Protein 8GMK (pdb70)

Organism: Mycobacterium tuberculosis (strain ATCC 25618 / H37Rv) (NCBI:txid83332)

B-factor: mean 40.83, std 14.58, range [16.7, 120.03]

Radius of gyration: 26.93 Å; Cα contacts (8 Å, |Δi|>4): 1479; chains: 2; bounding box: 66×82×74 Å

Solvent-accessible surface area: 27438 Å² total; per-residue (Å²): 143,101,35,0,2,74,61,48,50,0,0,54,6,102,0,1,43,38,38,92,110,51,24,17,0,23,0,30,2,0,36,0,56,53,0,12,74,61,74,3,16,0,4,22,0,0,0,0,0,1,45,18,50,2,22,61,27,12,52,68,13,59,92,41,113,8,59,4,112,26,81,46,36,44,0,6,3,0,0,1,1,0,31,1,5,43,117,32,58,17,37,42,6,90,96,28,89,49,76,54,0,37,92,13,0,3,68,0,0,5,0,2,2,4,1,2,0,38,26,34,64,28,114,200,102,102,87,14,68,44,179,67,0,77,140,27,112,43,12,0,10,37,6,0,8,24,24,49,16,168,22,50,98,96,16,31,42,0,0,21,8,5,0,0,3,6,0,1,29,10,15,7,0,0,0,0,0,0,1,0,0,5,6,0,4,1,7,0,0,0,0,2,0,0,0,2,0,0,19,37,5,69,78,7,41,28,48,10,17,160,0,34,92,12,0,70,66,6,117,173,57,58,76,12,79,70,16,0,78,22,12,26,101,148,68,83,120,3,77,7,10,20,133,108,57,1,137,56,58,5,1,17,0,74,6,0,47,55,4,1,98,98,12,44,6,114,57,35,128,29,0,30,42,0,12,114,10,0,25,52,4,2,95,117,96,89,115,139,127,33,9,31,9,40,12,33,0,0,3,0,2,1,0,37,16,0,164,2,64,35,127,7,6,72,9,0,11,12,1,0,6,2,0,0,0,0,1,0,0,1,23,2,41,136,68,60,63,45,0,66,0,29,28,90,41,84,21,51,41,105,77,51,2,92,68,4,111,19,46,158,175,22,147,148,141,104,46,0,3,78,56,50,53,0,1,55,6,88,0,1,40,34,39,66,109,53,21,20,0,21,0,28,0,0,35,0,57,50,0,20,73,64,91,5,17,0,4,27,0,0,0,0,0,1,49,16,50,5,25,58,38,12,55,70,13,59,94,38,112,10,56,6,109,22,82,48,19,19,0,5,0,0,0,0,0,0,32,1,4,45,114,34,55,16,33,45,4,100,96,27,88,53,74,50,0,41,100,14,0,3,64,0,0,6,0,1,3,3,1,0,0,34,18,30,54,25,108,205,95,106,86,13,64,48,167,55,0,74,144,27,111,42,12,0,12,37,6,0,9,24,22,51,16,170,22,50,99,94,23,32,79,0,0,25,10,4,0,1,2,7,0,1,14,9,4,12,1,0,0,0,1,0,1,1,0,5,7,0,4,0,8,0,0,0,0,0,0,0,0,0,0,0,4,24,1,57,77,9,43,16,27,13,15,88,0,30,93,14,0,70,62,5,127,177,54,61,76,13,84,62,18,0,75,20,24,34,103,155,49,80,144,15,87,5,15,18,143,112,56,2,136,57,51,4,1,19,0,77,6,0,46,47,7,0,105,160,18,47,6,114,60,34,134,24,0,37,38,0,10,116,9,0,25,50,5,28,98,126,102,108,118,98,135,52,18,33,7,32,13,31,0,0,2,0,1,1,0,37,20,0,172,3,68,46,127,3,2,48,1,0,8,1,0,0,4,0,0,0,0,0,1,0,0,1,27,2,42,138,69,65,58,31,0,83,4,41,28,84,29,76,47,99,37,102,86,51,3,96,70,5,111,12,43,136,154,17,147,69,105

Sequence (729 aa):
FVPGLDGVVAFTTEIAEPDKDGGALRYRGVDIEDLVSQRVTFGDVWALLVDGNFGSGLPPAEPFPLPIHSGDVRVDVQAGLAMLAPIWGYAPLLDIDDATARQQLARASVMALSYVAQSARGIYQPAVPQRIIDECSTVTARFMTRWQGEPDPRHIEAIDAYWVSAAEHGMNASTFTARVIASTGADVAAALSGAIGAMSGPLHGGAPARVLPMLDEVERAGDARSVVKGILDRGEKLMGFGHRVYRAEDPRARVLRAAAERLGAPRYEVAVAVEQAALSELRERRPDRAIETNVEFWAAVVLDFARVPANMMMPAMFTCGRTAGWCAHILEQKRLGKLVRPSAIYVGPGPRSPESVDGWERVLTFVPGLDGVVAFTTEIAEPDKDGGALRYRGVDIEDLVSQRVTFGDVWALLVDGNFGSGLPPAEPFPLPIHSGDVRVDVQAGLAMLAPIWGYAPLLDIDDATARQQLARASVMALSYVAQSARGIYQPAVPQRIIDECSTVTARFMTRWQGEPDPRHIEAIDAYWVSAAEHGMNASTFTARVIASTGADVAAALSGAIGAMSGPLHGGAPARVLPMLDEVERAGDARSVVKGILDRGEKLMGFGHRVYRAEDPRARVLRAAAERLGAPRYEVAVAVEQAALSELRERRPDRAIETNVEFWAAVVLDFARVPANMMPAMFTCGRTAGWCAHILEQKRLGKLVRPSAIYVGPGPRSPESVDGWERVLTT

InterPro domains:
  IPR002020 Citrate synthase [PF00285] (11-349)
  IPR002020 Citrate synthase [PR00143] (165-180)
  IPR002020 Citrate synthase [PR00143] (187-215)
  IPR002020 Citrate synthase [PR00143] (240-260)
  IPR002020 Citrate synthase [PR00143] (299-315)
  IPR002020 Citrate synthase [PR00143] (319-333)
  IPR002020 Citrate synthase [PTHR11739] (111-361)
  IPR016142 Citrate synthase-like, large alpha subdomain [G3DSA:1.10.580.10] (3-66)
  IPR016142 Citrate synthase-like, large alpha subdomain [G3DSA:1.10.580.10] (113-339)
  IPR016143 Citrate synthase-like, small alpha subdomain [G3DSA:1.10.230.10] (213-313)
  IPR019810 Citrate synthase active site [PS00480] (247-259)
  IPR036969 Citrate synthase superfamily [SSF48256] (6-359)

Structure (mmCIF, N/CA/C/O backbone):
data_8GMK
#
_entry.id   8GMK
#
_cell.length_a   99.524
_cell.length_b   99.524
_cell.length_c   141.345
_cell.angle_alpha   90.00
_cell.angle_beta   90.00
_cell.angle_gamma   120.00
#
_symmetry.space_group_name_H-M   'P 31 2 1'
#
loop_
_entity.id
_entity.type
_entity.pdbx_description
1 polymer 'citrate synthase'
2 non-polymer 'PYRUVIC ACID'
3 non-polymer 'TRIETHYLENE GLYCOL'
4 non-polymer 1,2-ETHANEDIOL
5 non-polymer DI(HYDROXYETHYL)ETHER
6 water water
#
loop_
_atom_site.group_PDB
_atom_site.id
_atom_site.type_symbol
_atom_site.label_atom_id
_atom_site.label_alt_id
_atom_site.label_comp_id
_atom_site.label_asym_id
_atom_site.label_entity_id
_atom_site.label_seq_id
_atom_site.pdbx_PDB_ins_code
_atom_site.Cartn_x
_atom_site.Cartn_y
_atom_site.Cartn_z
_atom_site.occupancy
_atom_site.B_iso_or_equiv
_atom_site.auth_seq_id
_atom_site.auth_comp_id
_atom_site.auth_asym_id
_atom_site.auth_atom_id
_atom_site.pdbx_PDB_model_num
ATOM 1 N N . PHE A 1 8 ? -51.768 4.259 -10.778 1.00 75.78 8 PHE A N 1
ATOM 2 C CA . PHE A 1 8 ? -50.831 3.220 -10.341 1.00 71.86 8 PHE A CA 1
ATOM 3 C C . PHE A 1 8 ? -49.432 3.753 -10.057 1.00 71.59 8 PHE A C 1
ATOM 4 O O . PHE A 1 8 ? -48.852 4.476 -10.864 1.00 78.14 8 PHE A O 1
ATOM 12 N N . VAL A 1 9 ? -48.895 3.373 -8.902 1.00 67.87 9 VAL A N 1
ATOM 13 C CA . VAL A 1 9 ? -47.515 3.671 -8.528 1.00 67.30 9 VAL A CA 1
ATOM 14 C C . VAL A 1 9 ? -46.808 2.351 -8.223 1.00 64.54 9 VAL A C 1
ATOM 15 O O . VAL A 1 9 ? -47.070 1.739 -7.175 1.00 65.52 9 VAL A O 1
ATOM 19 N N . PRO A 1 10 ? -45.920 1.867 -9.098 1.00 60.73 10 PRO A N 1
ATOM 20 C CA . PRO A 1 10 ? -45.274 0.572 -8.850 1.00 61.91 10 PRO A CA 1
ATOM 21 C C . PRO A 1 10 ? -44.342 0.625 -7.649 1.00 58.31 10 PRO A C 1
ATOM 22 O O . PRO A 1 10 ? -43.792 1.673 -7.301 1.00 61.87 10 PRO A O 1
ATOM 26 N N . GLY A 1 11 ? -44.176 -0.527 -7.011 1.00 54.46 11 GLY A N 1
ATOM 27 C CA . GLY A 1 11 ? -43.191 -0.673 -5.961 1.00 53.83 11 GLY A CA 1
ATOM 28 C C . GLY A 1 11 ? -43.697 -0.534 -4.544 1.00 55.48 11 GLY A C 1
ATOM 29 O O . GLY A 1 11 ? -42.882 -0.288 -3.641 1.00 55.78 11 GLY A O 1
ATOM 30 N N . LEU A 1 12 ? -45.007 -0.665 -4.318 1.00 48.75 12 LEU A N 1
ATOM 31 C CA . LEU A 1 12 ? -45.592 -0.690 -2.978 1.00 50.60 12 LEU A CA 1
ATOM 32 C C . LEU A 1 12 ? -45.260 0.560 -2.179 1.00 49.91 12 LEU A C 1
ATOM 33 O O . LEU A 1 12 ? -45.331 0.553 -0.945 1.00 51.06 12 LEU A O 1
ATOM 38 N N . ASP A 1 13 ? -44.890 1.633 -2.867 1.00 53.52 13 ASP A N 1
ATOM 39 C CA . ASP A 1 13 ? -44.462 2.855 -2.209 1.00 54.35 13 ASP A CA 1
ATOM 40 C C . ASP A 1 13 ? -45.597 3.406 -1.354 1.00 66.18 13 ASP A C 1
ATOM 41 O O . ASP A 1 13 ? -46.629 3.830 -1.884 1.00 64.52 13 ASP A O 1
ATOM 46 N N . GLY A 1 14 ? -45.432 3.369 -0.031 1.00 65.79 14 GLY A N 1
ATOM 47 C CA . GLY A 1 14 ? -46.468 3.803 0.882 1.00 60.15 14 GLY A CA 1
ATOM 48 C C . GLY A 1 14 ? -47.467 2.739 1.281 1.00 62.58 14 GLY A C 1
ATOM 49 O O . GLY A 1 14 ? -48.333 3.013 2.124 1.00 68.03 14 GLY A O 1
ATOM 50 N N . VAL A 1 15 ? -47.384 1.537 0.709 1.00 54.06 15 VAL A N 1
ATOM 51 C CA . VAL A 1 15 ? -48.337 0.480 1.032 1.00 47.87 15 VAL A CA 1
ATOM 52 C C . VAL A 1 15 ? -47.949 -0.136 2.371 1.00 53.09 15 VAL A C 1
ATOM 53 O O . VAL A 1 15 ? -46.759 -0.325 2.663 1.00 56.69 15 VAL A O 1
ATOM 57 N N . VAL A 1 16 ? -48.944 -0.435 3.202 1.00 48.39 16 VAL A N 1
ATOM 58 C CA . VAL A 1 16 ? -48.710 -1.063 4.499 1.00 48.95 16 VAL A CA 1
ATOM 59 C C . VAL A 1 16 ? -48.670 -2.576 4.327 1.00 45.41 16 VAL A C 1
ATOM 60 O O . VAL A 1 16 ? -49.684 -3.197 4.019 1.00 48.51 16 VAL A O 1
ATOM 64 N N . ALA A 1 17 ? -47.507 -3.177 4.572 1.00 44.40 17 ALA A N 1
ATOM 65 C CA . ALA A 1 17 ? -47.345 -4.617 4.445 1.00 42.01 17 ALA A CA 1
ATOM 66 C C . ALA A 1 17 ? -47.530 -5.352 5.760 1.00 42.80 17 ALA A C 1
ATOM 67 O O . ALA A 1 17 ? -48.006 -6.491 5.766 1.00 45.30 17 ALA A O 1
ATOM 69 N N . PHE A 1 18 ? -47.148 -4.738 6.872 1.00 37.61 18 PHE A N 1
ATOM 70 C CA . PHE A 1 18 ? -47.168 -5.417 8.152 1.00 37.68 18 PHE A CA 1
ATOM 71 C C . PHE A 1 18 ? -47.513 -4.434 9.246 1.00 36.82 18 PHE A C 1
ATOM 72 O O . PHE A 1 18 ? -47.242 -3.239 9.144 1.00 41.42 18 PHE A O 1
ATOM 80 N N . THR A 1 19 ? -48.058 -4.972 10.325 1.00 39.26 19 THR A N 1
ATOM 81 C CA . THR A 1 19 ? -47.955 -4.333 11.623 1.00 39.77 19 THR A CA 1
ATOM 82 C C . THR A 1 19 ? -46.772 -4.948 12.355 1.00 35.40 19 THR A C 1
ATOM 83 O O . THR A 1 19 ? -46.384 -6.086 12.083 1.00 36.87 19 THR A O 1
ATOM 87 N N . THR A 1 20 ? -46.190 -4.196 13.274 1.00 31.57 20 THR A N 1
ATOM 88 C CA . THR A 1 20 ? -45.044 -4.722 14.003 1.00 34.78 20 THR A CA 1
ATOM 89 C C . THR A 1 20 ? -45.126 -4.306 15.456 1.00 36.64 20 THR A C 1
ATOM 90 O O . THR A 1 20 ? -45.633 -3.225 15.785 1.00 40.44 20 THR A O 1
ATOM 94 N N . GLU A 1 21 ? -44.650 -5.194 16.326 1.00 31.01 21 GLU A N 1
ATOM 95 C CA . GLU A 1 21 ? -44.416 -4.855 17.724 1.00 33.53 21 GLU A CA 1
ATOM 96 C C . GLU A 1 21 ? -42.938 -4.663 18.043 1.00 31.00 21 GLU A C 1
ATOM 97 O O . GLU A 1 21 ? -42.594 -4.427 19.205 1.00 32.16 21 GLU A O 1
ATOM 103 N N . ILE A 1 22 ? -42.056 -4.723 17.042 1.00 31.39 22 ILE A N 1
ATOM 104 C CA . ILE A 1 22 ? -40.625 -4.740 17.336 1.00 31.30 22 ILE A CA 1
ATOM 105 C C . ILE A 1 22 ? -40.128 -3.357 17.738 1.00 30.54 22 ILE A C 1
ATOM 106 O O . ILE A 1 22 ? -39.536 -3.188 18.813 1.00 30.45 22 ILE A O 1
ATOM 111 N N . ALA A 1 23 ? -40.333 -2.353 16.874 1.00 35.80 23 ALA A N 1
ATOM 112 C CA . ALA A 1 23 ? -39.721 -1.044 17.076 1.00 26.48 23 ALA A CA 1
ATOM 113 C C . ALA A 1 23 ? -40.581 0.050 16.456 1.00 26.77 23 ALA A C 1
ATOM 114 O O . ALA A 1 23 ? -41.387 -0.201 15.550 1.00 28.19 23 ALA A O 1
ATOM 116 N N . GLU A 1 24 ? -40.349 1.274 16.928 1.00 32.32 24 GLU A N 1
ATOM 117 C CA . GLU A 1 24 ? -41.114 2.447 16.490 1.00 36.64 24 GLU A CA 1
ATOM 118 C C . GLU A 1 24 ? -40.160 3.552 16.050 1.00 25.28 24 GLU A C 1
ATOM 119 O O . GLU A 1 24 ? -39.611 4.282 16.891 1.00 30.93 24 GLU A O 1
ATOM 125 N N . PRO A 1 25 ? -39.896 3.673 14.759 1.00 29.84 25 PRO A N 1
ATOM 126 C CA . PRO A 1 25 ? -39.266 4.887 14.249 1.00 29.95 25 PRO A CA 1
ATOM 127 C C . PRO A 1 25 ? -40.285 6.021 14.277 1.00 34.33 25 PRO A C 1
ATOM 128 O O . PRO A 1 25 ? -40.945 6.288 13.273 1.00 34.35 25 PRO A O 1
ATOM 132 N N . ASP A 1 26 ? -40.452 6.661 15.424 1.00 36.05 26 ASP A N 1
ATOM 133 C CA . ASP A 1 26 ? -41.469 7.710 15.581 1.00 36.39 26 ASP A CA 1
ATOM 134 C C . ASP A 1 26 ? -40.932 9.001 14.967 1.00 31.99 26 ASP A C 1
ATOM 135 O O . ASP A 1 26 ? -40.421 9.893 15.648 1.00 33.04 26 ASP A O 1
ATOM 140 N N . LYS A 1 27 ? -41.044 9.090 13.636 1.00 30.81 27 LYS A N 1
ATOM 141 C CA . LYS A 1 27 ? -40.399 10.182 12.925 1.00 32.96 27 LYS A CA 1
ATOM 142 C C . LYS A 1 27 ? -41.077 11.517 13.231 1.00 33.28 27 LYS A C 1
ATOM 143 O O . LYS A 1 27 ? -40.395 12.518 13.468 1.00 34.93 27 LYS A O 1
ATOM 149 N N . ASP A 1 28 ? -42.412 11.538 13.269 1.00 33.26 28 ASP A N 1
ATOM 150 C CA . ASP A 1 28 ? -43.111 12.769 13.648 1.00 38.77 28 ASP A CA 1
ATOM 151 C C . ASP A 1 28 ? -42.809 13.159 15.089 1.00 41.26 28 ASP A C 1
ATOM 152 O O . ASP A 1 28 ? -42.691 14.353 15.395 1.00 43.55 28 ASP A O 1
ATOM 157 N N . GLY A 1 29 ? -42.644 12.184 15.980 1.00 35.84 29 GLY A N 1
ATOM 158 C CA . GLY A 1 29 ? -42.232 12.485 17.338 1.00 34.65 29 GLY A CA 1
ATOM 159 C C . GLY A 1 29 ? -40.746 12.675 17.585 1.00 35.81 29 GLY A C 1
ATOM 160 O O . GLY A 1 29 ? -40.344 12.900 18.733 1.00 37.66 29 GLY A O 1
ATOM 161 N N . GLY A 1 30 ? -39.895 12.554 16.566 1.00 31.86 30 GLY A N 1
ATOM 162 C CA . GLY A 1 30 ? -38.464 12.721 16.796 1.00 36.93 30 GLY A CA 1
ATOM 163 C C . GLY A 1 30 ? -37.795 11.722 17.731 1.00 36.02 30 GLY A C 1
ATOM 164 O O . GLY A 1 30 ? -36.770 12.047 18.344 1.00 34.97 30 GLY A O 1
ATOM 165 N N . ALA A 1 31 ? -38.342 10.513 17.861 1.00 37.03 31 ALA A N 1
ATOM 166 C CA . ALA A 1 31 ? -37.758 9.499 18.737 1.00 35.34 31 ALA A CA 1
ATOM 167 C C . ALA A 1 31 ? -37.815 8.138 18.058 1.00 38.91 31 ALA A C 1
ATOM 168 O O . ALA A 1 31 ? -38.700 7.877 17.238 1.00 34.15 31 ALA A O 1
ATOM 170 N N . LEU A 1 32 ? -36.844 7.283 18.410 1.00 39.11 32 LEU A N 1
ATOM 171 C CA . LEU A 1 32 ? -36.784 5.882 17.991 1.00 32.13 32 LEU A CA 1
ATOM 172 C C . LEU A 1 32 ? -36.819 4.993 19.228 1.00 29.11 32 LEU A C 1
ATOM 173 O O . LEU A 1 32 ? -36.072 5.218 20.180 1.00 30.02 32 LEU A O 1
ATOM 178 N N . ARG A 1 33 ? -37.718 4.015 19.234 1.00 29.94 33 ARG A N 1
ATOM 179 C CA . ARG A 1 33 ? -37.890 3.131 20.373 1.00 32.93 33 ARG A CA 1
ATOM 180 C C . ARG A 1 33 ? -37.737 1.690 19.905 1.00 32.54 33 ARG A C 1
ATOM 181 O O . ARG A 1 33 ? -38.238 1.322 18.835 1.00 29.06 33 ARG A O 1
ATOM 189 N N . TYR A 1 34 ? -37.037 0.888 20.713 1.00 30.89 34 TYR A N 1
ATOM 190 C CA . TYR A 1 34 ? -36.985 -0.563 20.546 1.00 31.77 34 TYR A CA 1
ATOM 191 C C . TYR A 1 34 ? -37.848 -1.201 21.632 1.00 21.13 34 TYR A C 1
ATOM 192 O O . TYR A 1 34 ? -37.517 -1.108 22.819 1.00 28.69 34 TYR A O 1
ATOM 201 N N . ARG A 1 35 ? -38.935 -1.857 21.231 1.00 25.89 35 ARG A N 1
ATOM 202 C CA . ARG A 1 35 ? -39.859 -2.497 22.167 1.00 32.16 35 ARG A CA 1
ATOM 203 C C . ARG A 1 35 ? -40.248 -1.505 23.254 1.00 29.96 35 ARG A C 1
ATOM 204 O O . ARG A 1 35 ? -40.266 -1.830 24.440 1.00 30.91 35 ARG A O 1
ATOM 212 N N . GLY A 1 36 ? -40.500 -0.249 22.835 1.00 40.93 36 GLY A N 1
ATOM 213 C CA . GLY A 1 36 ? -40.888 0.819 23.734 1.00 36.90 36 GLY A CA 1
ATOM 214 C C . GLY A 1 36 ? -39.743 1.584 24.366 1.00 39.19 36 GLY A C 1
ATOM 215 O O . GLY A 1 36 ? -39.979 2.672 24.918 1.00 33.78 36 GLY A O 1
ATOM 216 N N . VAL A 1 37 ? -38.510 1.074 24.293 1.00 30.38 37 VAL A N 1
ATOM 217 C CA . VAL A 1 37 ? -37.379 1.669 24.993 1.00 29.16 37 VAL A CA 1
ATOM 218 C C . VAL A 1 37 ? -36.661 2.620 24.046 1.00 33.59 37 VAL A C 1
ATOM 219 O O . VAL A 1 37 ? -36.312 2.251 22.914 1.00 34.18 37 VAL A O 1
ATOM 223 N N . ASP A 1 38 ? -36.482 3.865 24.490 1.00 35.95 38 ASP A N 1
ATOM 224 C CA . ASP A 1 38 ? -35.835 4.874 23.658 1.00 33.85 38 ASP A CA 1
ATOM 225 C C . ASP A 1 38 ? -34.375 4.527 23.412 1.00 34.57 38 ASP A C 1
ATOM 226 O O . ASP A 1 38 ? -33.637 4.214 24.350 1.00 34.22 38 ASP A O 1
ATOM 231 N N . ILE A 1 39 ? -33.937 4.656 22.156 1.00 34.12 39 ILE A N 1
ATOM 232 C CA . ILE A 1 39 ? -32.550 4.330 21.830 1.00 34.17 39 ILE A CA 1
ATOM 233 C C . ILE A 1 39 ? -31.569 5.256 22.515 1.00 36.73 39 ILE A C 1
ATOM 234 O O . ILE A 1 39 ? -30.400 4.897 22.720 1.00 33.19 39 ILE A O 1
ATOM 239 N N . GLU A 1 40 ? -31.995 6.466 22.866 1.00 36.25 40 GLU A N 1
ATOM 240 C CA . GLU A 1 40 ? -31.076 7.322 23.584 1.00 34.20 40 GLU A CA 1
ATOM 241 C C . GLU A 1 40 ? -30.862 6.824 25.000 1.00 32.51 40 GLU A C 1
ATOM 242 O O . GLU A 1 40 ? -29.777 7.002 25.551 1.00 32.24 40 GLU A O 1
ATOM 248 N N . ASP A 1 41 ? -31.863 6.169 25.603 1.00 34.39 41 ASP A N 1
ATOM 249 C CA . ASP A 1 41 ? -31.608 5.562 26.908 1.00 30.88 41 ASP A CA 1
ATOM 250 C C . ASP A 1 41 ? -30.679 4.353 26.759 1.00 35.18 41 ASP A C 1
ATOM 251 O O . ASP A 1 41 ? -29.764 4.160 27.569 1.00 35.50 41 ASP A O 1
ATOM 256 N N . LEU A 1 42 ? -30.922 3.526 25.736 1.00 31.95 42 LEU A N 1
ATOM 257 C CA . LEU A 1 42 ? -30.088 2.341 25.497 1.00 34.57 42 LEU A CA 1
ATOM 258 C C . LEU A 1 42 ? -28.633 2.733 25.274 1.00 33.09 42 LEU A C 1
ATOM 259 O O . LEU A 1 42 ? -27.731 2.231 25.955 1.00 41.71 42 LEU A O 1
ATOM 264 N N . VAL A 1 43 ? -28.385 3.652 24.336 1.00 36.13 43 VAL A N 1
ATOM 265 C CA . VAL A 1 43 ? -27.012 4.038 24.000 1.00 33.60 43 VAL A CA 1
ATOM 266 C C . VAL A 1 43 ? -26.344 4.792 25.144 1.00 37.01 43 VAL A C 1
ATOM 267 O O . VAL A 1 43 ? -25.168 4.549 25.463 1.00 38.41 43 VAL A O 1
ATOM 271 N N . SER A 1 44 ? -27.052 5.749 25.757 1.00 39.50 44 SER A N 1
ATOM 272 C CA . SER A 1 44 ? -26.416 6.560 26.802 1.00 35.25 44 SER A CA 1
ATOM 273 C C . SER A 1 44 ? -26.091 5.716 28.019 1.00 35.93 44 SER A C 1
ATOM 274 O O . SER A 1 44 ? -25.105 5.974 28.712 1.00 43.53 44 SER A O 1
ATOM 277 N N . GLN A 1 45 ? -26.920 4.715 28.315 1.00 40.21 45 GLN A N 1
ATOM 278 C CA . GLN A 1 45 ? -26.634 3.837 29.441 1.00 39.33 45 GLN A CA 1
ATOM 279 C C . GLN A 1 45 ? -25.693 2.692 29.067 1.00 44.03 45 GLN A C 1
ATOM 280 O O . GLN A 1 45 ? -25.399 1.850 29.921 1.00 43.34 45 GLN A O 1
ATOM 286 N N . ARG A 1 46 ? -25.229 2.660 27.816 1.00 38.00 46 ARG A N 1
ATOM 287 C CA . ARG A 1 46 ? -24.170 1.755 27.375 1.00 41.32 46 ARG A CA 1
ATOM 288 C C . ARG A 1 46 ? -24.639 0.303 27.438 1.00 39.72 46 ARG A C 1
ATOM 289 O O . ARG A 1 46 ? -23.898 -0.589 27.857 1.00 41.48 46 ARG A O 1
ATOM 297 N N . VAL A 1 47 ? -25.895 0.065 27.069 1.00 33.08 47 VAL A N 1
ATOM 298 C CA . VAL A 1 47 ? -26.385 -1.309 26.966 1.00 34.53 47 VAL A CA 1
ATOM 299 C C . VAL A 1 47 ? -25.740 -1.971 25.756 1.00 36.09 47 VAL A C 1
ATOM 300 O O . VAL A 1 47 ? -25.709 -1.398 24.658 1.00 36.99 47 VAL A O 1
ATOM 304 N N . THR A 1 48 ? -25.224 -3.186 25.942 1.00 34.35 48 THR A N 1
ATOM 305 C CA . THR A 1 48 ? -24.393 -3.744 24.885 1.00 30.28 48 THR A CA 1
ATOM 306 C C . THR A 1 48 ? -25.268 -4.317 23.761 1.00 27.39 48 THR A C 1
ATOM 307 O O . THR A 1 48 ? -26.437 -4.665 23.957 1.00 30.09 48 THR A O 1
ATOM 311 N N . PHE A 1 49 ? -24.679 -4.428 22.568 1.00 28.85 49 PHE A N 1
ATOM 312 C CA . PHE A 1 49 ? -25.439 -4.873 21.402 1.00 25.92 49 PHE A CA 1
ATOM 313 C C . PHE A 1 49 ? -26.104 -6.226 21.646 1.00 28.30 49 PHE A C 1
ATOM 314 O O . PHE A 1 49 ? -27.280 -6.431 21.305 1.00 27.04 49 PHE A O 1
ATOM 322 N N . GLY A 1 50 ? -25.389 -7.152 22.282 1.00 30.49 50 GLY A N 1
ATOM 323 C CA . GLY A 1 50 ? -25.959 -8.473 22.495 1.00 31.19 50 GLY A CA 1
ATOM 324 C C . GLY A 1 50 ? -27.192 -8.451 23.379 1.00 28.75 50 GLY A C 1
ATOM 325 O O . GLY A 1 50 ? -28.060 -9.317 23.267 1.00 30.44 50 GLY A O 1
ATOM 326 N N . ASP A 1 51 ? -27.292 -7.460 24.273 1.00 32.45 51 ASP A N 1
ATOM 327 C CA . ASP A 1 51 ? -28.518 -7.327 25.042 1.00 26.85 51 ASP A CA 1
ATOM 328 C C . ASP A 1 51 ? -29.598 -6.611 24.254 1.00 30.22 51 ASP A C 1
ATOM 329 O O . ASP A 1 51 ? -30.777 -6.925 24.419 1.00 29.53 51 ASP A O 1
ATOM 334 N N . VAL A 1 52 ? -29.221 -5.670 23.386 1.00 28.71 52 VAL A N 1
ATOM 335 C CA . VAL A 1 52 ? -30.223 -5.033 22.538 1.00 30.04 52 VAL A CA 1
ATOM 336 C C . VAL A 1 52 ? -30.732 -6.010 21.494 1.00 31.59 52 VAL A C 1
ATOM 337 O O . VAL A 1 52 ? -31.916 -5.990 21.132 1.00 26.00 52 VAL A O 1
ATOM 341 N N . TRP A 1 53 ? -29.878 -6.951 21.067 1.00 28.63 53 TRP A N 1
ATOM 342 C CA . TRP A 1 53 ? -30.325 -8.040 20.213 1.00 26.12 53 TRP A CA 1
ATOM 343 C C . TRP A 1 53 ? -31.480 -8.793 20.855 1.00 23.29 53 TRP A C 1
ATOM 344 O O . TRP A 1 53 ? -32.502 -9.069 20.211 1.00 24.91 53 TRP A O 1
ATOM 355 N N . ALA A 1 54 ? -31.341 -9.125 22.142 1.00 24.61 54 ALA A N 1
ATOM 356 C CA . ALA A 1 54 ? -32.373 -9.895 22.818 1.00 27.84 54 ALA A CA 1
ATOM 357 C C . ALA A 1 54 ? -33.621 -9.059 23.046 1.00 23.83 54 ALA A C 1
ATOM 358 O O . ALA A 1 54 ? -34.748 -9.565 22.952 1.00 26.52 54 ALA A O 1
ATOM 360 N N . LEU A 1 55 ? -33.442 -7.796 23.389 1.00 26.04 55 LEU A N 1
ATOM 361 C CA . LEU A 1 55 ? -34.601 -6.897 23.513 1.00 21.49 55 LEU A CA 1
ATOM 362 C C . LEU A 1 55 ? -35.440 -6.915 22.247 1.00 22.81 55 LEU A C 1
ATOM 363 O O . LEU A 1 55 ? -36.649 -7.180 22.289 1.00 30.21 55 LEU A O 1
ATOM 368 N N . LEU A 1 56 ? -34.814 -6.652 21.103 1.00 22.51 56 LEU A N 1
ATOM 369 C CA . LEU A 1 56 ? -35.548 -6.598 19.838 1.00 20.50 56 LEU A CA 1
ATOM 370 C C . LEU A 1 56 ? -36.211 -7.917 19.493 1.00 26.75 56 LEU A C 1
ATOM 371 O O . LEU A 1 56 ? -37.377 -7.953 19.071 1.00 25.07 56 LEU A O 1
ATOM 376 N N . VAL A 1 57 ? -35.464 -9.011 19.598 1.00 28.94 57 VAL A N 1
ATOM 377 C CA . VAL A 1 57 ? -35.980 -10.305 19.167 1.00 27.86 57 VAL A CA 1
ATOM 378 C C . VAL A 1 57 ? -36.997 -10.849 20.152 1.00 24.52 57 VAL A C 1
ATOM 379 O O . VAL A 1 57 ? -38.081 -11.300 19.760 1.00 27.91 57 VAL A O 1
ATOM 383 N N . ASP A 1 58 ? -36.670 -10.819 21.438 1.00 27.90 58 ASP A N 1
ATOM 384 C CA . ASP A 1 58 ? -37.539 -11.427 22.443 1.00 28.61 58 ASP A CA 1
ATOM 385 C C . ASP A 1 58 ? -38.612 -10.484 22.975 1.00 36.05 58 ASP A C 1
ATOM 386 O O . ASP A 1 58 ? -39.669 -10.955 23.431 1.00 28.61 58 ASP A O 1
ATOM 391 N N . GLY A 1 59 ? -38.349 -9.181 22.951 1.00 30.18 59 GLY A N 1
ATOM 392 C CA . GLY A 1 59 ? -39.186 -8.223 23.630 1.00 32.29 59 GLY A CA 1
ATOM 393 C C . GLY A 1 59 ? -38.840 -8.038 25.088 1.00 34.50 59 GLY A C 1
ATOM 394 O O . GLY A 1 59 ? -39.589 -7.369 25.805 1.00 36.94 59 GLY A O 1
ATOM 395 N N . ASN A 1 60 ? -37.765 -8.654 25.568 1.00 31.82 60 ASN A N 1
ATOM 396 C CA . ASN A 1 60 ? -37.312 -8.449 26.938 1.00 36.03 60 ASN A CA 1
ATOM 397 C C . ASN A 1 60 ? -35.822 -8.747 26.987 1.00 36.01 60 ASN A C 1
ATOM 398 O O . ASN A 1 60 ? -35.229 -9.182 25.997 1.00 33.62 60 ASN A O 1
ATOM 403 N N . PHE A 1 61 ? -35.234 -8.537 28.161 1.00 32.14 61 PHE A N 1
ATOM 404 C CA . PHE A 1 61 ? -33.800 -8.711 28.360 1.00 33.62 61 PHE A CA 1
ATOM 405 C C . PHE A 1 61 ? -33.511 -10.092 28.956 1.00 39.63 61 PHE A C 1
ATOM 406 O O . PHE A 1 61 ? -34.382 -10.958 29.063 1.00 41.62 61 PHE A O 1
ATOM 414 N N . GLY A 1 62 ? -32.273 -10.324 29.365 1.00 38.67 62 GLY A N 1
ATOM 415 C CA . GLY A 1 62 ? -32.024 -11.584 30.034 1.00 54.61 62 GLY A CA 1
ATOM 416 C C . GLY A 1 62 ? -31.284 -12.604 29.193 1.00 54.95 62 GLY A C 1
ATOM 417 O O . GLY A 1 62 ? -30.172 -12.993 29.556 1.00 61.64 62 GLY A O 1
ATOM 418 N N . SER A 1 63 ? -31.863 -13.021 28.063 1.00 47.97 63 SER A N 1
ATOM 419 C CA . SER A 1 63 ? -31.234 -14.036 27.214 1.00 41.02 63 SER A CA 1
ATOM 420 C C . SER A 1 63 ? -30.403 -13.363 26.121 1.00 36.45 63 SER A C 1
ATOM 421 O O . SER A 1 63 ? -30.668 -13.483 24.924 1.00 40.68 63 SER A O 1
ATOM 424 N N . GLY A 1 64 ? -29.362 -12.669 26.564 1.00 34.77 64 GLY A N 1
ATOM 425 C CA . GLY A 1 64 ? -28.463 -11.990 25.647 1.00 33.73 64 GLY A CA 1
ATOM 426 C C . GLY A 1 64 ? -27.940 -12.892 24.537 1.00 35.90 64 GLY A C 1
ATOM 427 O O . GLY A 1 64 ? -27.938 -14.134 24.613 1.00 34.67 64 GLY A O 1
ATOM 428 N N . LEU A 1 65 ? -27.534 -12.247 23.463 1.00 32.35 65 LEU A N 1
ATOM 429 C CA . LEU A 1 65 ? -26.899 -12.947 22.355 1.00 30.38 65 LEU A CA 1
ATOM 430 C C . LEU A 1 65 ? -25.650 -13.673 22.853 1.00 32.34 65 LEU A C 1
ATOM 431 O O . LEU A 1 65 ? -24.848 -13.078 23.582 1.00 29.51 65 LEU A O 1
ATOM 436 N N . PRO A 1 66 ? -25.484 -14.963 22.532 1.00 35.72 66 PRO A N 1
ATOM 437 C CA . PRO A 1 66 ? -24.347 -15.736 23.049 1.00 33.16 66 PRO A CA 1
ATOM 438 C C . PRO A 1 66 ? -23.095 -15.512 22.219 1.00 32.76 66 PRO A C 1
ATOM 439 O O . PRO A 1 66 ? -23.163 -15.089 21.055 1.00 32.14 66 PRO A O 1
ATOM 443 N N . PRO A 1 67 ? -21.926 -15.799 22.776 1.00 35.30 67 PRO A N 1
ATOM 444 C CA . PRO A 1 67 ? -20.693 -15.748 21.976 1.00 35.73 67 PRO A CA 1
ATOM 445 C C . PRO A 1 67 ? -20.756 -16.720 20.805 1.00 28.32 67 PRO A C 1
ATOM 446 O O . PRO A 1 67 ? -21.465 -17.732 20.834 1.00 27.61 67 PRO A O 1
ATOM 450 N N . ALA A 1 68 ? -20.001 -16.399 19.758 1.00 27.15 68 ALA A N 1
ATOM 451 C CA . ALA A 1 68 ? -19.908 -17.289 18.607 1.00 31.62 68 ALA A CA 1
ATOM 452 C C . ALA A 1 68 ? -19.061 -18.520 18.969 1.00 25.16 68 ALA A C 1
ATOM 453 O O . ALA A 1 68 ? -18.105 -18.410 19.729 1.00 27.66 68 ALA A O 1
ATOM 455 N N . GLU A 1 69 ? -19.455 -19.684 18.466 1.00 28.93 69 GLU A N 1
ATOM 456 C CA . GLU A 1 69 ? -18.589 -20.864 18.594 1.00 27.07 69 GLU A CA 1
ATOM 457 C C . GLU A 1 69 ? -17.437 -20.768 17.594 1.00 28.65 69 GLU A C 1
ATOM 458 O O . GLU A 1 69 ? -17.553 -20.089 16.568 1.00 25.81 69 GLU A O 1
ATOM 464 N N . PRO A 1 70 ? -16.302 -21.436 17.842 1.00 30.28 70 PRO A N 1
ATOM 465 C CA . PRO A 1 70 ? -15.198 -21.337 16.880 1.00 23.91 70 PRO A CA 1
ATOM 466 C C . PRO A 1 70 ? -15.605 -21.923 15.532 1.00 24.28 70 PRO A C 1
ATOM 467 O O . PRO A 1 70 ? -16.106 -23.049 15.454 1.00 27.68 70 PRO A O 1
ATOM 471 N N . PHE A 1 71 ? -15.334 -21.188 14.462 1.00 22.97 71 PHE A N 1
ATOM 472 C CA . PHE A 1 71 ? -15.745 -21.635 13.124 1.00 25.81 71 PHE A CA 1
ATOM 473 C C . PHE A 1 71 ? -15.007 -20.777 12.107 1.00 27.54 71 PHE A C 1
ATOM 474 O O . PHE A 1 71 ? -15.453 -19.665 11.788 1.00 24.45 71 PHE A O 1
ATOM 482 N N . PRO A 1 72 ? -13.857 -21.231 11.609 1.00 25.49 72 PRO A N 1
ATOM 483 C CA . PRO A 1 72 ? -13.158 -20.472 10.567 1.00 24.60 72 PRO A CA 1
ATOM 484 C C . PRO A 1 72 ? -14.037 -20.314 9.333 1.00 22.17 72 PRO A C 1
ATOM 485 O O . PRO A 1 72 ? -14.655 -21.268 8.857 1.00 24.29 72 PRO A O 1
ATOM 489 N N . LEU A 1 73 ? -14.167 -19.069 8.889 1.00 24.09 73 LEU A N 1
ATOM 490 C CA . LEU A 1 73 ? -15.006 -18.735 7.743 1.00 23.84 73 LEU A CA 1
ATOM 491 C C . LEU A 1 73 ? -14.562 -19.509 6.515 1.00 25.96 73 LEU A C 1
ATOM 492 O O . LEU A 1 73 ? -13.380 -19.437 6.142 1.00 26.40 73 LEU A O 1
ATOM 497 N N . PRO A 1 74 ? -15.456 -20.260 5.861 1.00 26.42 74 PRO A N 1
ATOM 498 C CA . PRO A 1 74 ? -15.047 -21.050 4.699 1.00 25.56 74 PRO A CA 1
ATOM 499 C C . PRO A 1 74 ? -15.054 -20.325 3.364 1.00 25.07 74 PRO A C 1
ATOM 500 O O . PRO A 1 74 ? -14.523 -20.895 2.401 1.00 30.79 74 PRO A O 1
ATOM 504 N N . ILE A 1 75 ? -15.565 -19.094 3.267 1.00 25.52 75 ILE A N 1
ATOM 505 C CA . ILE A 1 75 ? -15.705 -18.394 1.993 1.00 25.77 75 ILE A CA 1
ATOM 506 C C . ILE A 1 75 ? -14.753 -17.214 1.971 1.00 27.07 75 ILE A C 1
ATOM 507 O O . ILE A 1 75 ? -14.738 -16.388 2.893 1.00 26.01 75 ILE A O 1
ATOM 512 N N . HIS A 1 76 ? -13.959 -17.129 0.900 1.00 25.31 76 HIS A N 1
ATOM 513 C CA . HIS A 1 76 ? -12.948 -16.097 0.730 1.00 27.32 76 HIS A CA 1
ATOM 514 C C . HIS A 1 76 ? -13.071 -15.623 -0.713 1.00 35.56 76 HIS A C 1
ATOM 515 O O . HIS A 1 76 ? -12.266 -15.990 -1.573 1.00 27.36 76 HIS A O 1
ATOM 522 N N . SER A 1 77 ? -14.126 -14.831 -0.983 1.00 22.74 77 SER A N 1
ATOM 523 C CA . SER A 1 77 ? -14.458 -14.518 -2.361 1.00 20.53 77 SER A CA 1
ATOM 524 C C . SER A 1 77 ? -13.824 -13.224 -2.830 1.00 26.61 77 SER A C 1
ATOM 525 O O . SER A 1 77 ? -13.871 -12.922 -4.027 1.00 33.26 77 SER A O 1
ATOM 528 N N . GLY A 1 78 ? -13.233 -12.449 -1.934 1.00 27.14 78 GLY A N 1
ATOM 529 C CA . GLY A 1 78 ? -12.799 -11.127 -2.296 1.00 32.04 78 GLY A CA 1
ATOM 530 C C . GLY A 1 78 ? -13.792 -10.060 -1.925 1.00 28.50 78 GLY A C 1
ATOM 531 O O . GLY A 1 78 ? -13.471 -8.870 -2.039 1.00 32.78 78 GLY A O 1
ATOM 532 N N . ASP A 1 79 ? -14.992 -10.452 -1.482 1.00 24.56 79 ASP A N 1
ATOM 533 C CA . ASP A 1 79 ? -16.046 -9.502 -1.133 1.00 27.63 79 ASP A CA 1
ATOM 534 C C . ASP A 1 79 ? -16.611 -9.929 0.209 1.00 23.77 79 ASP A C 1
ATOM 535 O O . ASP A 1 79 ? -17.172 -11.025 0.321 1.00 27.63 79 ASP A O 1
ATOM 540 N N . VAL A 1 80 ? -16.457 -9.074 1.227 1.00 22.69 80 VAL A N 1
ATOM 541 C CA . VAL A 1 80 ? -16.881 -9.447 2.577 1.00 25.25 80 VAL A CA 1
ATOM 542 C C . VAL A 1 80 ? -18.382 -9.729 2.613 1.00 32.84 80 VAL A C 1
ATOM 543 O O . VAL A 1 80 ? -18.852 -10.647 3.308 1.00 26.65 80 VAL A O 1
ATOM 547 N N . ARG A 1 81 ? -19.154 -8.947 1.860 1.00 23.77 81 ARG A N 1
ATOM 548 C CA . ARG A 1 81 ? -20.594 -9.175 1.807 1.00 27.94 81 ARG A CA 1
ATOM 549 C C . ARG A 1 81 ? -20.921 -10.549 1.242 1.00 22.39 81 ARG A C 1
ATOM 550 O O . ARG A 1 81 ? -21.771 -11.270 1.786 1.00 27.24 81 ARG A O 1
ATOM 558 N N . VAL A 1 82 ? -20.264 -10.922 0.139 1.00 25.15 82 VAL A N 1
ATOM 559 C CA . VAL A 1 82 ? -20.452 -12.241 -0.448 1.00 24.42 82 VAL A CA 1
ATOM 560 C C . VAL A 1 82 ? -20.055 -13.328 0.540 1.00 24.29 82 VAL A C 1
ATOM 561 O O . VAL A 1 82 ? -20.755 -14.333 0.690 1.00 23.39 82 VAL A O 1
ATOM 565 N N . ASP A 1 83 ? -18.920 -13.158 1.217 1.00 28.24 83 ASP A N 1
ATOM 566 C CA . ASP A 1 83 ? -18.456 -14.201 2.136 1.00 24.57 83 ASP A CA 1
ATOM 567 C C . ASP A 1 83 ? -19.508 -14.537 3.177 1.00 28.79 83 ASP A C 1
ATOM 568 O O . ASP A 1 83 ? -19.720 -15.722 3.503 1.00 25.33 83 ASP A O 1
ATOM 573 N N . VAL A 1 84 ? -20.167 -13.502 3.727 1.00 27.11 84 VAL A N 1
ATOM 574 C CA . VAL A 1 84 ? -21.154 -13.718 4.777 1.00 26.59 84 VAL A CA 1
ATOM 575 C C . VAL A 1 84 ? -22.476 -14.205 4.193 1.00 27.56 84 VAL A C 1
ATOM 576 O O . VAL A 1 84 ? -23.087 -15.136 4.735 1.00 29.43 84 VAL A O 1
ATOM 580 N N . GLN A 1 85 ? -22.907 -13.654 3.047 1.00 22.83 85 GLN A N 1
ATOM 581 C CA . GLN A 1 85 ? -24.133 -14.151 2.416 1.00 22.01 85 GLN A CA 1
ATOM 582 C C . GLN A 1 85 ? -24.045 -15.640 2.114 1.00 25.40 85 GLN A C 1
ATOM 583 O O . GLN A 1 85 ? -24.977 -16.407 2.400 1.00 24.30 85 GLN A O 1
ATOM 589 N N . ALA A 1 86 ? -22.935 -16.067 1.500 1.00 26.68 86 ALA A N 1
ATOM 590 C CA . ALA A 1 86 ? -22.734 -17.493 1.237 1.00 20.51 86 ALA A CA 1
ATOM 591 C C . ALA A 1 86 ? -22.539 -18.262 2.530 1.00 25.01 86 ALA A C 1
ATOM 592 O O . ALA A 1 86 ? -23.139 -19.334 2.732 1.00 26.81 86 ALA A O 1
ATOM 594 N N . GLY A 1 87 ? -21.659 -17.758 3.387 1.00 21.24 87 GLY A N 1
ATOM 595 C CA . GLY A 1 87 ? -21.327 -18.476 4.603 1.00 24.33 87 GLY A CA 1
ATOM 596 C C . GLY A 1 87 ? -22.528 -18.723 5.488 1.00 29.41 87 GLY A C 1
ATOM 597 O O . GLY A 1 87 ? -22.665 -19.797 6.076 1.00 22.08 87 GLY A O 1
ATOM 598 N N . LEU A 1 88 ? -23.433 -17.740 5.590 1.00 27.54 88 LEU A N 1
ATOM 599 C CA . LEU A 1 88 ? -24.615 -17.978 6.424 1.00 23.22 88 LEU A CA 1
ATOM 600 C C . LEU A 1 88 ? -25.520 -19.037 5.834 1.00 21.78 88 LEU A C 1
ATOM 601 O O . LEU A 1 88 ? -26.101 -19.848 6.566 1.00 24.52 88 LEU A O 1
ATOM 606 N N . ALA A 1 89 ? -25.712 -19.043 4.520 1.00 21.64 89 ALA A N 1
ATOM 607 C CA . ALA A 1 89 ? -26.644 -20.020 3.991 1.00 20.10 89 ALA A CA 1
ATOM 608 C C . ALA A 1 89 ? -26.122 -21.407 4.221 1.00 23.03 89 ALA A C 1
ATOM 609 O O . ALA A 1 89 ? -26.899 -22.339 4.469 1.00 21.80 89 ALA A O 1
ATOM 611 N N . MET A 1 90 ? -24.791 -21.553 4.179 1.00 22.29 90 MET A N 1
ATOM 612 C CA . MET A 1 90 ? -24.251 -22.873 4.420 1.00 22.37 90 MET A CA 1
ATOM 613 C C . MET A 1 90 ? -24.349 -23.332 5.859 1.00 25.01 90 MET A C 1
ATOM 614 O O . MET A 1 90 ? -24.058 -24.508 6.108 1.00 26.54 90 MET A O 1
ATOM 619 N N . LEU A 1 91 ? -24.794 -22.495 6.791 1.00 25.17 91 LEU A N 1
ATOM 620 C CA . LEU A 1 91 ? -24.929 -22.957 8.168 1.00 24.87 91 LEU A CA 1
ATOM 621 C C . LEU A 1 91 ? -26.045 -23.963 8.329 1.00 27.75 91 LEU A C 1
ATOM 622 O O . LEU A 1 91 ? -25.994 -24.761 9.277 1.00 26.65 91 LEU A O 1
ATOM 627 N N . ALA A 1 92 ? -27.060 -23.932 7.442 1.00 22.45 92 ALA A N 1
ATOM 628 C CA . ALA A 1 92 ? -28.251 -24.744 7.688 1.00 25.56 92 ALA A CA 1
ATOM 629 C C . ALA A 1 92 ? -27.940 -26.241 7.651 1.00 28.15 92 ALA A C 1
ATOM 630 O O . ALA A 1 92 ? -28.284 -26.929 8.623 1.00 27.17 92 ALA A O 1
ATOM 632 N N . PRO A 1 93 ? -27.275 -26.800 6.621 1.00 27.67 93 PRO A N 1
ATOM 633 C CA . PRO A 1 93 ? -27.000 -28.265 6.658 1.00 26.34 93 PRO A CA 1
ATOM 634 C C . PRO A 1 93 ? -26.053 -28.724 7.751 1.00 28.47 93 PRO A C 1
ATOM 635 O O . PRO A 1 93 ? -26.306 -29.782 8.341 1.00 32.34 93 PRO A O 1
ATOM 639 N N . ILE A 1 94 ? -24.948 -28.013 8.013 1.00 28.22 94 ILE A N 1
ATOM 640 C CA . ILE A 1 94 ? -23.989 -28.504 9.009 1.00 25.92 94 ILE A CA 1
ATOM 641 C C . ILE A 1 94 ? -24.574 -28.406 10.412 1.00 31.16 94 ILE A C 1
ATOM 642 O O . ILE A 1 94 ? -24.342 -29.286 11.262 1.00 24.53 94 ILE A O 1
ATOM 647 N N . TRP A 1 95 ? -25.404 -27.394 10.662 1.00 25.78 95 TRP A N 1
ATOM 648 C CA . TRP A 1 95 ? -26.006 -27.210 11.974 1.00 22.89 95 TRP A CA 1
ATOM 649 C C . TRP A 1 95 ? -27.376 -27.854 12.083 1.00 25.01 95 TRP A C 1
ATOM 650 O O . TRP A 1 95 ? -27.968 -27.828 13.169 1.00 26.77 95 TRP A O 1
ATOM 661 N N . GLY A 1 96 ? -27.900 -28.413 11.000 1.00 22.47 96 GLY A N 1
ATOM 662 C CA . GLY A 1 96 ? -29.185 -29.092 11.075 1.00 25.93 96 GLY A CA 1
ATOM 663 C C . GLY A 1 96 ? -30.351 -28.145 11.246 1.00 32.69 96 GLY A C 1
ATOM 664 O O . GLY A 1 96 ? -31.287 -28.447 12.006 1.00 27.70 96 GLY A O 1
ATOM 665 N N . TYR A 1 97 ? -30.330 -27.011 10.542 1.00 26.94 97 TYR A N 1
ATOM 666 C CA . TYR A 1 97 ? -31.429 -26.045 10.610 1.00 27.78 97 TYR A CA 1
ATOM 667 C C . TYR A 1 97 ? -32.582 -26.542 9.747 1.00 29.94 97 TYR A C 1
ATOM 668 O O . TYR A 1 97 ? -32.442 -26.680 8.524 1.00 31.47 97 TYR A O 1
ATOM 677 N N . ALA A 1 98 ? -33.715 -26.829 10.367 1.00 28.37 98 ALA A N 1
ATOM 678 C CA . ALA A 1 98 ? -34.891 -27.237 9.610 1.00 30.06 98 ALA A CA 1
ATOM 679 C C . ALA A 1 98 ? -35.686 -26.006 9.156 1.00 33.39 98 ALA A C 1
ATOM 680 O O . ALA A 1 98 ? -35.444 -24.889 9.636 1.00 29.57 98 ALA A O 1
ATOM 682 N N . PRO A 1 99 ? -36.597 -26.160 8.182 1.00 29.92 99 PRO A N 1
ATOM 683 C CA . PRO A 1 99 ? -37.412 -25.010 7.773 1.00 32.34 99 PRO A CA 1
ATOM 684 C C . PRO A 1 99 ? -38.162 -24.458 8.973 1.00 31.00 99 PRO A C 1
ATOM 685 O O . PRO A 1 99 ? -38.472 -25.181 9.926 1.00 29.07 99 PRO A O 1
ATOM 689 N N . LEU A 1 100 ? -38.367 -23.138 8.943 1.00 28.70 100 LEU A N 1
ATOM 690 C CA . LEU A 1 100 ? -39.169 -22.459 9.956 1.00 33.93 100 LEU A CA 1
ATOM 691 C C . LEU A 1 100 ? -40.521 -23.127 10.138 1.00 32.11 100 LEU A C 1
ATOM 692 O O . LEU A 1 100 ? -41.022 -23.206 11.259 1.00 32.94 100 LEU A O 1
ATOM 697 N N . LEU A 1 101 ? -41.111 -23.620 9.054 1.00 29.34 101 LEU A N 1
ATOM 698 C CA . LEU A 1 101 ? -42.411 -24.278 9.127 1.00 36.87 101 LEU A CA 1
ATOM 699 C C . LEU A 1 101 ? -42.408 -25.508 10.028 1.00 38.87 101 LEU A C 1
ATOM 700 O O . LEU A 1 101 ? -43.471 -25.889 10.524 1.00 38.55 101 LEU A O 1
ATOM 705 N N . ASP A 1 102 ? -41.248 -26.116 10.295 1.00 34.15 102 ASP A N 1
ATOM 706 C CA . ASP A 1 102 ? -41.219 -27.392 10.989 1.00 34.57 102 ASP A CA 1
ATOM 707 C C . ASP A 1 102 ? -40.621 -27.317 12.383 1.00 37.79 102 ASP A C 1
ATOM 708 O O . ASP A 1 102 ? -40.396 -28.368 12.992 1.00 33.43 102 ASP A O 1
ATOM 713 N N . ILE A 1 103 ? -40.353 -26.116 12.902 1.00 28.51 103 ILE A N 1
ATOM 714 C CA . ILE A 1 103 ? -39.742 -25.945 14.213 1.00 25.89 103 ILE A CA 1
ATOM 715 C C . ILE A 1 103 ? -40.597 -25.012 15.060 1.00 34.22 103 ILE A C 1
ATOM 716 O O . ILE A 1 103 ? -41.427 -24.253 14.555 1.00 33.12 103 ILE A O 1
ATOM 721 N N . ASP A 1 104 ? -40.396 -25.099 16.370 1.00 32.65 104 ASP A N 1
ATOM 722 C CA . ASP A 1 104 ? -41.120 -24.229 17.271 1.00 36.98 104 ASP A CA 1
ATOM 723 C C . ASP A 1 104 ? -40.410 -22.882 17.368 1.00 31.93 104 ASP A C 1
ATOM 724 O O . ASP A 1 104 ? -39.293 -22.706 16.876 1.00 35.01 104 ASP A O 1
ATOM 729 N N . ASP A 1 105 ? -41.100 -21.909 17.970 1.00 32.85 105 ASP A N 1
ATOM 730 C CA . ASP A 1 105 ? -40.547 -20.551 18.067 1.00 30.26 105 ASP A CA 1
ATOM 731 C C . ASP A 1 105 ? -39.240 -20.515 18.834 1.00 34.71 105 ASP A C 1
ATOM 732 O O . ASP A 1 105 ? -38.325 -19.778 18.457 1.00 31.85 105 ASP A O 1
ATOM 737 N N . ALA A 1 106 ? -39.157 -21.225 19.964 1.00 32.98 106 ALA A N 1
ATOM 738 C CA . ALA A 1 106 ? -37.947 -21.112 20.765 1.00 33.29 106 ALA A CA 1
ATOM 739 C C . ALA A 1 106 ? -36.772 -21.757 20.046 1.00 25.79 106 ALA A C 1
ATOM 740 O O . ALA A 1 106 ? -35.629 -21.306 20.183 1.00 28.86 106 ALA A O 1
ATOM 742 N N . THR A 1 107 ? -37.038 -22.815 19.283 1.00 31.76 107 THR A N 1
ATOM 743 C CA . THR A 1 107 ? -35.971 -23.392 18.472 1.00 32.70 107 THR A CA 1
ATOM 744 C C . THR A 1 107 ? -35.547 -22.400 17.403 1.00 32.42 107 THR A C 1
ATOM 745 O O . THR A 1 107 ? -34.352 -22.228 17.153 1.00 31.99 107 THR A O 1
ATOM 749 N N . ALA A 1 108 ? -36.519 -21.725 16.765 1.00 31.75 108 ALA A N 1
ATOM 750 C CA . ALA A 1 108 ? -36.170 -20.714 15.759 1.00 32.70 108 ALA A CA 1
ATOM 751 C C . ALA A 1 108 ? -35.391 -19.568 16.379 1.00 28.60 108 ALA A C 1
ATOM 752 O O . ALA A 1 108 ? -34.433 -19.061 15.778 1.00 30.67 108 ALA A O 1
ATOM 754 N N . ARG A 1 109 ? -35.764 -19.147 17.588 1.00 27.74 109 ARG A N 1
ATOM 755 C CA . ARG A 1 109 ? -35.011 -18.069 18.227 1.00 30.13 109 ARG A CA 1
ATOM 756 C C . ARG A 1 109 ? -33.578 -18.496 18.490 1.00 28.83 109 ARG A C 1
ATOM 757 O O . ARG A 1 109 ? -32.638 -17.710 18.320 1.00 27.90 109 ARG A O 1
ATOM 765 N N . GLN A 1 110 ? -33.395 -19.748 18.930 1.00 29.36 110 GLN A N 1
ATOM 766 C CA . GLN A 1 110 ? -32.053 -20.239 19.217 1.00 29.82 110 GLN A CA 1
ATOM 767 C C . GLN A 1 110 ? -31.204 -20.257 17.947 1.00 27.97 110 GLN A C 1
ATOM 768 O O . GLN A 1 110 ? -30.034 -19.841 17.947 1.00 28.80 110 GLN A O 1
ATOM 774 N N . GLN A 1 111 ? -31.794 -20.732 16.856 1.00 26.04 111 GLN A N 1
ATOM 775 C CA . GLN A 1 111 ? -31.107 -20.764 15.574 1.00 27.44 111 GLN A CA 1
ATOM 776 C C . GLN A 1 111 ? -30.749 -19.368 15.090 1.00 29.65 111 GLN A C 1
ATOM 777 O O . GLN A 1 111 ? -29.656 -19.158 14.553 1.00 23.53 111 GLN A O 1
ATOM 783 N N . LEU A 1 112 ? -31.661 -18.407 15.258 1.00 27.22 112 LEU A N 1
ATOM 784 C CA . LEU A 1 112 ? -31.370 -17.022 14.891 1.00 24.14 112 LEU A CA 1
ATOM 785 C C . LEU A 1 112 ? -30.168 -16.504 15.655 1.00 24.69 112 LEU A C 1
ATOM 786 O O . LEU A 1 112 ? -29.251 -15.923 15.070 1.00 27.80 112 LEU A O 1
ATOM 791 N N . ALA A 1 113 ? -30.150 -16.709 16.977 1.00 24.07 113 ALA A N 1
ATOM 792 C CA . ALA A 1 113 ? -29.057 -16.239 17.804 1.00 22.08 113 ALA A CA 1
ATOM 793 C C . ALA A 1 113 ? -27.725 -16.840 17.363 1.00 25.53 113 ALA A C 1
ATOM 794 O O . ALA A 1 113 ? -26.732 -16.132 17.217 1.00 22.75 113 ALA A O 1
ATOM 796 N N . ARG A 1 114 ? -27.701 -18.143 17.170 1.00 23.40 114 ARG A N 1
ATOM 797 C CA . ARG A 1 114 ? -26.470 -18.867 16.849 1.00 24.27 114 ARG A CA 1
ATOM 798 C C . ARG A 1 114 ? -25.906 -18.414 15.521 1.00 21.85 114 ARG A C 1
ATOM 799 O O . ARG A 1 114 ? -24.690 -18.222 15.378 1.00 27.39 114 ARG A O 1
ATOM 807 N N . ALA A 1 115 ? -26.791 -18.196 14.539 1.00 22.24 115 ALA A N 1
ATOM 808 C CA . ALA A 1 115 ? -26.352 -17.765 13.223 1.00 20.51 115 ALA A CA 1
ATOM 809 C C . ALA A 1 115 ? -26.065 -16.276 13.188 1.00 25.13 115 ALA A C 1
ATOM 810 O O . ALA A 1 115 ? -25.133 -15.834 12.498 1.00 22.85 115 ALA A O 1
ATOM 812 N N . SER A 1 116 ? -26.850 -15.488 13.920 1.00 26.57 116 SER A N 1
ATOM 813 C CA . SER A 1 116 ? -26.605 -14.054 13.925 1.00 25.46 116 SER A CA 1
ATOM 814 C C . SER A 1 116 ? -25.217 -13.732 14.480 1.00 25.94 116 SER A C 1
ATOM 815 O O . SER A 1 116 ? -24.511 -12.853 13.958 1.00 23.35 116 SER A O 1
ATOM 818 N N . VAL A 1 117 ? -24.805 -14.410 15.554 1.00 22.01 117 VAL A N 1
ATOM 819 C CA . VAL A 1 117 ? -23.498 -14.080 16.074 1.00 23.69 117 VAL A CA 1
ATOM 820 C C . VAL A 1 117 ? -22.409 -14.640 15.164 1.00 23.99 117 VAL A C 1
ATOM 821 O O . VAL A 1 117 ? -21.307 -14.081 15.096 1.00 27.41 117 VAL A O 1
ATOM 825 N N . MET A 1 118 ? -22.695 -15.731 14.443 1.00 24.56 118 MET A N 1
ATOM 826 C CA . MET A 1 118 ? -21.720 -16.269 13.485 1.00 28.80 118 MET A CA 1
ATOM 827 C C . MET A 1 118 ? -21.516 -15.256 12.343 1.00 27.66 118 MET A C 1
ATOM 828 O O . MET A 1 118 ? -20.405 -15.059 11.839 1.00 23.42 118 MET A O 1
ATOM 833 N N . ALA A 1 119 ? -22.589 -14.574 11.929 1.00 26.07 119 ALA A N 1
ATOM 834 C CA . ALA A 1 119 ? -22.404 -13.487 10.960 1.00 20.75 119 ALA A CA 1
ATOM 835 C C . ALA A 1 119 ? -21.376 -12.488 11.437 1.00 23.91 119 ALA A C 1
ATOM 836 O O . ALA A 1 119 ? -20.560 -11.995 10.641 1.00 25.74 119 ALA A O 1
ATOM 838 N N . LEU A 1 120 ? -21.440 -12.115 12.721 1.00 22.41 120 LEU A N 1
ATOM 839 C CA . LEU A 1 120 ? -20.485 -11.174 13.262 1.00 20.94 120 LEU A CA 1
ATOM 840 C C . LEU A 1 120 ? -19.091 -11.766 13.198 1.00 27.11 120 LEU A C 1
ATOM 841 O O . LEU A 1 120 ? -18.130 -11.096 12.797 1.00 23.89 120 LEU A O 1
ATOM 846 N N . SER A 1 121 ? -18.965 -13.023 13.637 1.00 24.80 121 SER A N 1
ATOM 847 C CA . SER A 1 121 ? -17.661 -13.698 13.594 1.00 20.38 121 SER A CA 1
ATOM 848 C C . SER A 1 121 ? -17.103 -13.692 12.185 1.00 17.86 121 SER A C 1
ATOM 849 O O . SER A 1 121 ? -15.935 -13.363 11.968 1.00 27.91 121 SER A O 1
ATOM 852 N N . TYR A 1 122 ? -17.925 -14.048 11.212 1.00 17.83 122 TYR A N 1
ATOM 853 C CA . TYR A 1 122 ? -17.426 -14.136 9.836 1.00 23.43 122 TYR A CA 1
ATOM 854 C C . TYR A 1 122 ? -16.984 -12.782 9.313 1.00 32.04 122 TYR A C 1
ATOM 855 O O . TYR A 1 122 ? -16.026 -12.681 8.535 1.00 25.77 122 TYR A O 1
ATOM 864 N N . VAL A 1 123 ? -17.713 -11.723 9.675 1.00 24.77 123 VAL A N 1
ATOM 865 C CA . VAL A 1 123 ? -17.310 -10.399 9.209 1.00 26.49 123 VAL A CA 1
ATOM 866 C C . VAL A 1 123 ? -15.964 -10.007 9.804 1.00 26.86 123 VAL A C 1
ATOM 867 O O . VAL A 1 123 ? -15.090 -9.475 9.104 1.00 26.23 123 VAL A O 1
ATOM 871 N N . ALA A 1 124 ? -15.760 -10.269 11.101 1.00 25.79 124 ALA A N 1
ATOM 872 C CA . ALA A 1 124 ? -14.473 -9.958 11.711 1.00 25.44 124 ALA A CA 1
ATOM 873 C C . ALA A 1 124 ? -13.338 -10.758 11.070 1.00 33.08 124 ALA A C 1
ATOM 874 O O . ALA A 1 124 ? -12.218 -10.246 10.920 1.00 30.48 124 ALA A O 1
ATOM 876 N N . GLN A 1 125 ? -13.609 -12.022 10.694 1.00 29.34 125 GLN A N 1
ATOM 877 C CA . GLN A 1 125 ? -12.587 -12.845 10.041 1.00 30.30 125 GLN A CA 1
ATOM 878 C C . GLN A 1 125 ? -12.328 -12.378 8.616 1.00 38.65 125 GLN A C 1
ATOM 879 O O . GLN A 1 125 ? -11.169 -12.211 8.194 1.00 32.17 125 GLN A O 1
ATOM 885 N N . SER A 1 126 ? -13.412 -12.208 7.848 1.00 30.20 126 SER A N 1
ATOM 886 C CA . SER A 1 126 ? -13.319 -11.779 6.457 1.00 33.69 126 SER A CA 1
ATOM 887 C C . SER A 1 126 ? -12.617 -10.440 6.338 1.00 37.62 126 SER A C 1
ATOM 888 O O . SER A 1 126 ? -11.855 -10.213 5.382 1.00 42.57 126 SER A O 1
ATOM 891 N N . ALA A 1 127 ? -12.861 -9.553 7.302 1.00 36.79 127 ALA A N 1
ATOM 892 C CA . ALA A 1 127 ? -12.181 -8.266 7.343 1.00 40.25 127 ALA A CA 1
ATOM 893 C C . ALA A 1 127 ? -10.704 -8.430 7.651 1.00 41.68 127 ALA A C 1
ATOM 894 O O . ALA A 1 127 ? -9.851 -7.803 6.997 1.00 43.49 127 ALA A O 1
ATOM 896 N N . ARG A 1 128 ? -10.387 -9.186 8.715 1.00 43.88 128 ARG A N 1
ATOM 897 C CA . ARG A 1 128 ? -8.985 -9.399 9.081 1.00 39.97 128 ARG A CA 1
ATOM 898 C C . ARG A 1 128 ? -8.216 -9.936 7.886 1.00 32.94 128 ARG A C 1
ATOM 899 O O . ARG A 1 128 ? -7.139 -9.434 7.550 1.00 35.75 128 ARG A O 1
ATOM 907 N N . GLY A 1 129 ? -8.803 -10.892 7.179 1.00 33.81 129 GLY A N 1
ATOM 908 C CA . GLY A 1 129 ? -8.301 -11.328 5.898 1.00 39.92 129 GLY A CA 1
ATOM 909 C C . GLY A 1 129 ? -7.427 -12.568 6.010 1.00 29.13 129 GLY A C 1
ATOM 910 O O . GLY A 1 129 ? -6.991 -12.971 7.085 1.00 37.64 129 GLY A O 1
ATOM 911 N N . ILE A 1 130 ? -7.196 -13.183 4.858 1.00 33.60 130 ILE A N 1
ATOM 912 C CA . ILE A 1 130 ? -6.480 -14.456 4.844 1.00 32.99 130 ILE A CA 1
ATOM 913 C C . ILE A 1 130 ? -4.986 -14.278 5.062 1.00 43.37 130 ILE A C 1
ATOM 914 O O . ILE A 1 130 ? -4.294 -15.257 5.368 1.00 36.28 130 ILE A O 1
ATOM 919 N N . TYR A 1 131 ? -4.466 -13.055 4.943 1.00 41.70 131 TYR A N 1
ATOM 920 C CA . TYR A 1 131 ? -3.026 -12.830 5.032 1.00 39.12 131 TYR A CA 1
ATOM 921 C C . TYR A 1 131 ? -2.545 -12.580 6.446 1.00 42.16 131 TYR A C 1
ATOM 922 O O . TYR A 1 131 ? -1.356 -12.300 6.647 1.00 50.38 131 TYR A O 1
ATOM 931 N N . GLN A 1 132 ? -3.431 -12.666 7.420 1.00 38.33 132 GLN A N 1
ATOM 932 C CA . GLN A 1 132 ? -3.099 -12.616 8.830 1.00 36.19 132 GLN A CA 1
ATOM 933 C C . GLN A 1 132 ? -3.471 -13.956 9.447 1.00 39.79 132 GLN A C 1
ATOM 934 O O . GLN A 1 132 ? -4.448 -14.584 9.013 1.00 39.42 132 GLN A O 1
ATOM 940 N N . PRO A 1 133 ? -2.737 -14.419 10.453 1.00 37.58 133 PRO A N 1
ATOM 941 C CA . PRO A 1 133 ? -3.226 -15.542 11.250 1.00 34.08 133 PRO A CA 1
ATOM 942 C C . PRO A 1 133 ? -4.458 -15.123 12.026 1.00 33.13 133 PRO A C 1
ATOM 943 O O . PRO A 1 133 ? -4.617 -13.959 12.391 1.00 38.87 133 PRO A O 1
ATOM 947 N N . ALA A 1 134 ? -5.312 -16.096 12.298 1.00 29.66 134 ALA A N 1
ATOM 948 C CA . ALA A 1 134 ? -6.488 -15.875 13.116 1.00 34.03 134 ALA A CA 1
ATOM 949 C C . ALA A 1 134 ? -6.070 -15.549 14.544 1.00 35.76 134 ALA A C 1
ATOM 950 O O . ALA A 1 134 ? -5.015 -15.964 15.004 1.00 28.84 134 ALA A O 1
ATOM 952 N N . VAL A 1 135 ? -6.906 -14.793 15.242 1.00 29.96 135 VAL A N 1
ATOM 953 C CA . VAL A 1 135 ? -6.696 -14.557 16.674 1.00 31.42 135 VAL A CA 1
ATOM 954 C C . VAL A 1 135 ? -7.152 -15.795 17.437 1.00 28.24 135 VAL A C 1
ATOM 955 O O . VAL A 1 135 ? -8.237 -16.308 17.142 1.00 33.02 135 VAL A O 1
ATOM 959 N N . PRO A 1 136 ? -6.397 -16.269 18.434 1.00 32.93 136 PRO A N 1
ATOM 960 C CA . PRO A 1 136 ? -6.795 -17.502 19.137 1.00 32.67 136 PRO A CA 1
ATOM 961 C C . PRO A 1 136 ? -8.073 -17.323 19.952 1.00 38.61 136 PRO A C 1
ATOM 962 O O . PRO A 1 136 ? -8.288 -16.293 20.597 1.00 33.95 136 PRO A O 1
ATOM 966 N N . GLN A 1 137 ? -8.933 -18.347 19.906 1.00 32.37 137 GLN A N 1
ATOM 967 C CA . GLN A 1 137 ? -10.192 -18.308 20.642 1.00 34.68 137 GLN A CA 1
ATOM 968 C C . GLN A 1 137 ? -9.973 -18.030 22.124 1.00 44.42 137 GLN A C 1
ATOM 969 O O . GLN A 1 137 ? -10.853 -17.456 22.785 1.00 39.89 137 GLN A O 1
ATOM 975 N N . ARG A 1 138 ? -8.809 -18.417 22.665 1.00 36.67 138 ARG A N 1
ATOM 976 C CA . ARG A 1 138 ? -8.539 -18.157 24.080 1.00 41.15 138 ARG A CA 1
ATOM 977 C C . ARG A 1 138 ? -8.435 -16.659 24.364 1.00 33.19 138 ARG A C 1
ATOM 978 O O . ARG A 1 138 ? -8.747 -16.213 25.469 1.00 41.33 138 ARG A O 1
ATOM 986 N N . ILE A 1 139 ? -7.974 -15.880 23.399 1.00 32.15 139 ILE A N 1
ATOM 987 C CA . ILE A 1 139 ? -7.876 -14.435 23.591 1.00 34.15 139 ILE A CA 1
ATOM 988 C C . ILE A 1 139 ? -9.259 -13.792 23.455 1.00 44.77 139 ILE A C 1
ATOM 989 O O . ILE A 1 139 ? -9.604 -12.852 24.186 1.00 42.43 139 ILE A O 1
ATOM 994 N N . ILE A 1 140 ? -10.066 -14.291 22.515 1.00 37.51 140 ILE A N 1
ATOM 995 C CA . ILE A 1 140 ? -11.441 -13.820 22.369 1.00 38.21 140 ILE A CA 1
ATOM 996 C C . ILE A 1 140 ? -12.244 -14.138 23.620 1.00 39.78 140 ILE A C 1
ATOM 997 O O . ILE A 1 140 ? -13.039 -13.319 24.099 1.00 34.99 140 ILE A O 1
ATOM 1002 N N . ASP A 1 141 ? -12.002 -15.301 24.204 1.00 30.98 141 ASP A N 1
ATOM 1003 C CA . ASP A 1 141 ? -12.762 -15.790 25.348 1.00 41.26 141 ASP A CA 1
ATOM 1004 C C . ASP A 1 141 ? -12.520 -14.973 26.611 1.00 34.24 141 ASP A C 1
ATOM 1005 O O . ASP A 1 141 ? -13.251 -15.150 27.590 1.00 37.87 141 ASP A O 1
ATOM 1010 N N . GLU A 1 142 ? -11.515 -14.111 26.616 1.00 35.68 142 GLU A N 1
ATOM 1011 C CA . GLU A 1 142 ? -11.274 -13.203 27.728 1.00 41.55 142 GLU A CA 1
ATOM 1012 C C . GLU A 1 142 ? -12.180 -11.979 27.683 1.00 45.40 142 GLU A C 1
ATOM 1013 O O . GLU A 1 142 ? -12.194 -11.202 28.641 1.00 45.89 142 GLU A O 1
ATOM 1019 N N . CYS A 1 143 ? -12.926 -11.798 26.602 1.00 40.94 143 CYS A N 1
ATOM 1020 C CA . CYS A 1 143 ? -13.821 -10.664 26.470 1.00 37.46 143 CYS A CA 1
ATOM 1021 C C . CYS A 1 143 ? -15.109 -10.917 27.239 1.00 43.30 143 CYS A C 1
ATOM 1022 O O . CYS A 1 143 ? -15.506 -12.060 27.480 1.00 40.71 143 CYS A O 1
ATOM 1025 N N . SER A 1 144 ? -15.777 -9.821 27.614 1.00 41.94 144 SER A N 1
ATOM 1026 C CA . SER A 1 144 ? -17.005 -9.907 28.388 1.00 43.90 144 SER A CA 1
ATOM 1027 C C . SER A 1 144 ? -18.254 -9.526 27.608 1.00 42.24 144 SER A C 1
ATOM 1028 O O . SER A 1 144 ? -19.347 -9.579 28.175 1.00 43.71 144 SER A O 1
ATOM 1031 N N . THR A 1 145 ? -18.140 -9.135 26.341 1.00 35.90 145 THR A N 1
ATOM 1032 C CA . THR A 1 145 ? -19.329 -8.848 25.549 1.00 35.32 145 THR A CA 1
ATOM 1033 C C . THR A 1 145 ? -19.106 -9.366 24.142 1.00 34.62 145 THR A C 1
ATOM 1034 O O . THR A 1 145 ? -17.967 -9.466 23.687 1.00 32.67 145 THR A O 1
ATOM 1038 N N . VAL A 1 146 ? -20.213 -9.645 23.441 1.00 27.09 146 VAL A N 1
ATOM 1039 C CA . VAL A 1 146 ? -20.103 -10.013 22.030 1.00 26.08 146 VAL A CA 1
ATOM 1040 C C . VAL A 1 146 ? -19.407 -8.925 21.218 1.00 34.13 146 VAL A C 1
ATOM 1041 O O . VAL A 1 146 ? -18.532 -9.217 20.391 1.00 32.36 146 VAL A O 1
ATOM 1045 N N . THR A 1 147 ? -19.756 -7.648 21.437 1.00 30.66 147 THR A N 1
ATOM 1046 C CA . THR A 1 147 ? -19.071 -6.595 20.684 1.00 25.39 147 THR A CA 1
ATOM 1047 C C . THR A 1 147 ? -17.563 -6.601 20.925 1.00 29.47 147 THR A C 1
ATOM 1048 O O . THR A 1 147 ? -16.776 -6.452 19.982 1.00 29.99 147 THR A O 1
ATOM 1052 N N . ALA A 1 148 ? -17.136 -6.744 22.181 1.00 30.38 148 ALA A N 1
ATOM 1053 C CA . ALA A 1 148 ? -15.706 -6.896 22.460 1.00 33.12 148 ALA A CA 1
ATOM 1054 C C . ALA A 1 148 ? -15.127 -8.109 21.738 1.00 34.23 148 ALA A C 1
ATOM 1055 O O . ALA A 1 148 ? -14.045 -8.025 21.141 1.00 31.16 148 ALA A O 1
ATOM 1057 N N . ARG A 1 149 ? -15.834 -9.247 21.792 1.00 29.80 149 ARG A N 1
ATOM 1058 C CA . ARG A 1 149 ? -15.351 -10.449 21.113 1.00 32.79 149 ARG A CA 1
ATOM 1059 C C . ARG A 1 149 ? -15.159 -10.190 19.628 1.00 31.19 149 ARG A C 1
ATOM 1060 O O . ARG A 1 149 ? -14.159 -10.609 19.052 1.00 29.07 149 ARG A O 1
ATOM 1068 N N . PHE A 1 150 ? -16.090 -9.458 18.996 1.00 27.64 150 PHE A N 1
ATOM 1069 C CA . PHE A 1 150 ? -15.935 -9.130 17.575 1.00 29.73 150 PHE A CA 1
ATOM 1070 C C . PHE A 1 150 ? -14.673 -8.303 17.335 1.00 29.73 150 PHE A C 1
ATOM 1071 O O . PHE A 1 150 ? -13.942 -8.527 16.359 1.00 31.85 150 PHE A O 1
ATOM 1079 N N . MET A 1 151 ? -14.452 -7.266 18.153 1.00 32.75 151 MET A N 1
ATOM 1080 C CA . MET A 1 151 ? -13.306 -6.404 17.886 1.00 28.99 151 MET A CA 1
ATOM 1081 C C . MET A 1 151 ? -11.992 -7.110 18.195 1.00 31.15 151 MET A C 1
ATOM 1082 O O . MET A 1 151 ? -10.977 -6.822 17.548 1.00 33.55 151 MET A O 1
ATOM 1087 N N . THR A 1 152 ? -12.000 -8.025 19.159 1.00 32.09 152 THR A N 1
ATOM 1088 C CA . THR A 1 152 ? -10.821 -8.848 19.438 1.00 35.31 152 THR A CA 1
ATOM 1089 C C . THR A 1 152 ? -10.533 -9.802 18.278 1.00 34.23 152 THR A C 1
ATOM 1090 O O . THR A 1 152 ? -9.401 -9.860 17.773 1.00 32.94 152 THR A O 1
ATOM 1094 N N . ARG A 1 153 ? -11.558 -10.539 17.831 1.00 29.37 153 ARG A N 1
ATOM 1095 C CA . ARG A 1 153 ? -11.397 -11.475 16.719 1.00 31.08 153 ARG A CA 1
ATOM 1096 C C . ARG A 1 153 ? -10.834 -10.797 15.486 1.00 37.81 153 ARG A C 1
ATOM 1097 O O . ARG A 1 153 ? -10.084 -11.423 14.719 1.00 33.40 153 ARG A O 1
ATOM 1105 N N . TRP A 1 154 ? -11.177 -9.517 15.274 1.00 27.99 154 TRP A N 1
ATOM 1106 C CA . TRP A 1 154 ? -10.763 -8.813 14.071 1.00 30.65 154 TRP A CA 1
ATOM 1107 C C . TRP A 1 154 ? -9.397 -8.156 14.235 1.00 36.81 154 TRP A C 1
ATOM 1108 O O . TRP A 1 154 ? -8.506 -8.364 13.401 1.00 39.15 154 TRP A O 1
ATOM 1119 N N . GLN A 1 155 ? -9.203 -7.409 15.322 1.00 33.75 155 GLN A N 1
ATOM 1120 C CA . GLN A 1 155 ? -8.040 -6.541 15.495 1.00 39.06 155 GLN A CA 1
ATOM 1121 C C . GLN A 1 155 ? -6.966 -7.121 16.398 1.00 38.90 155 GLN A C 1
ATOM 1122 O O . GLN A 1 155 ? -5.875 -6.541 16.480 1.00 41.17 155 GLN A O 1
ATOM 1128 N N . GLY A 1 156 ? -7.257 -8.201 17.116 1.00 38.30 156 GLY A N 1
ATOM 1129 C CA . GLY A 1 156 ? -6.310 -8.780 18.051 1.00 35.10 156 GLY A CA 1
ATOM 1130 C C . GLY A 1 156 ? -6.260 -8.102 19.407 1.00 42.00 156 GLY A C 1
ATOM 1131 O O . GLY A 1 156 ? -6.550 -8.730 20.430 1.00 38.77 156 GLY A O 1
ATOM 1132 N N . GLU A 1 157 ? -5.897 -6.823 19.451 1.00 40.44 157 GLU A N 1
ATOM 1133 C CA . GLU A 1 157 ? -5.869 -6.073 20.710 1.00 45.10 157 GLU A CA 1
ATOM 1134 C C . GLU A 1 157 ? -6.601 -4.750 20.525 1.00 40.97 157 GLU A C 1
ATOM 1135 O O . GLU A 1 157 ? -5.972 -3.685 20.470 1.00 36.74 157 GLU A O 1
ATOM 1141 N N . PRO A 1 158 ? -7.930 -4.774 20.437 1.00 38.58 158 PRO A N 1
ATOM 1142 C CA . PRO A 1 158 ? -8.669 -3.529 20.162 1.00 35.65 158 PRO A CA 1
ATOM 1143 C C . PRO A 1 158 ? -8.642 -2.572 21.343 1.00 34.90 158 PRO A C 1
ATOM 1144 O O . PRO A 1 158 ? -8.572 -2.982 22.506 1.00 37.84 158 PRO A O 1
ATOM 1148 N N . ASP A 1 159 ? -8.742 -1.279 21.026 1.00 37.39 159 ASP A N 1
ATOM 1149 C CA . ASP A 1 159 ? -8.831 -0.237 22.062 1.00 39.04 159 ASP A CA 1
ATOM 1150 C C . ASP A 1 159 ? -10.204 -0.273 22.721 1.00 35.50 159 ASP A C 1
ATOM 1151 O O . ASP A 1 159 ? -11.217 -0.259 22.020 1.00 38.54 159 ASP A O 1
ATOM 1156 N N . PRO A 1 160 ? -10.281 -0.333 24.051 1.00 34.43 160 PRO A N 1
ATOM 1157 C CA . PRO A 1 160 ? -11.594 -0.341 24.720 1.00 35.45 160 PRO A CA 1
ATOM 1158 C C . PRO A 1 160 ? -12.538 0.764 24.264 1.00 38.92 160 PRO A C 1
ATOM 1159 O O . PRO A 1 160 ? -13.751 0.528 24.161 1.00 37.56 160 PRO A O 1
ATOM 1163 N N . ARG A 1 161 ? -12.011 1.961 23.987 1.00 39.50 161 ARG A N 1
ATOM 1164 C CA . ARG A 1 161 ? -12.838 3.059 23.485 1.00 35.52 161 ARG A CA 1
ATOM 1165 C C . ARG A 1 161 ? -13.434 2.725 22.129 1.00 39.25 161 ARG A C 1
ATOM 1166 O O . ARG A 1 161 ? -14.561 3.127 21.823 1.00 36.95 161 ARG A O 1
ATOM 1174 N N . HIS A 1 162 ? -12.701 1.971 21.311 1.00 40.50 162 HIS A N 1
ATOM 1175 C CA . HIS A 1 162 ? -13.208 1.593 19.997 1.00 37.27 162 HIS A CA 1
ATOM 1176 C C . HIS A 1 162 ? -14.309 0.553 20.107 1.00 35.41 162 HIS A C 1
ATOM 1177 O O . HIS A 1 162 ? -15.246 0.561 19.304 1.00 38.22 162 HIS A O 1
ATOM 1184 N N . ILE A 1 163 ? -14.204 -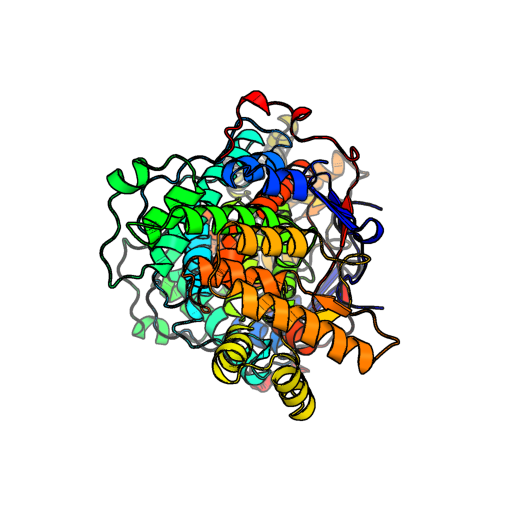0.348 21.085 1.00 36.96 163 ILE A N 1
ATOM 1185 C CA . ILE A 1 163 ? -15.306 -1.257 21.379 1.00 34.69 163 ILE A CA 1
ATOM 1186 C C . ILE A 1 163 ? -16.539 -0.463 21.815 1.00 36.19 163 ILE A C 1
ATOM 1187 O O . ILE A 1 163 ? -17.674 -0.790 21.445 1.00 34.59 163 ILE A O 1
ATOM 1192 N N . GLU A 1 164 ? -16.333 0.574 22.631 1.00 41.36 164 GLU A N 1
ATOM 1193 C CA . GLU A 1 164 ? -17.445 1.412 23.069 1.00 33.18 164 GLU A CA 1
ATOM 1194 C C . GLU A 1 164 ? -18.092 2.103 21.884 1.00 34.12 164 GLU A C 1
ATOM 1195 O O . GLU A 1 164 ? -19.324 2.135 21.765 1.00 35.67 164 GLU A O 1
ATOM 1201 N N . ALA A 1 165 ? -17.275 2.641 20.988 1.00 32.54 165 ALA A N 1
ATOM 1202 C CA . ALA A 1 165 ? -17.795 3.254 19.773 1.00 31.34 165 ALA A CA 1
ATOM 1203 C C . ALA A 1 165 ? -18.636 2.282 18.961 1.00 30.22 165 ALA A C 1
ATOM 1204 O O . ALA A 1 165 ? -19.721 2.630 18.506 1.00 29.84 165 ALA A O 1
ATOM 1206 N N . ILE A 1 166 ? -18.154 1.054 18.743 1.00 29.48 166 ILE A N 1
ATOM 1207 C CA . ILE A 1 166 ? -18.929 0.114 17.927 1.00 24.56 166 ILE A CA 1
ATOM 1208 C C . ILE A 1 166 ? -20.222 -0.272 18.621 1.00 24.01 166 ILE A C 1
ATOM 1209 O O . ILE A 1 166 ? -21.255 -0.494 17.971 1.00 27.32 166 ILE A O 1
ATOM 1214 N N . ASP A 1 167 ? -20.197 -0.356 19.953 1.00 23.23 167 ASP A N 1
ATOM 1215 C CA . ASP A 1 167 ? -21.384 -0.743 20.687 1.00 25.92 167 ASP A CA 1
ATOM 1216 C C . ASP A 1 167 ? -22.450 0.348 20.581 1.00 31.16 167 ASP A C 1
ATOM 1217 O O . ASP A 1 167 ? -23.645 0.059 20.446 1.00 29.16 167 ASP A O 1
ATOM 1222 N N . ALA A 1 168 ? -22.030 1.609 20.623 1.00 29.07 168 ALA A N 1
ATOM 1223 C CA . ALA A 1 168 ? -22.981 2.706 20.406 1.00 24.39 168 ALA A CA 1
ATOM 1224 C C . ALA A 1 168 ? -23.541 2.655 18.997 1.00 25.88 168 ALA A C 1
ATOM 1225 O O . ALA A 1 168 ? -24.767 2.747 18.792 1.00 28.56 168 ALA A O 1
ATOM 1227 N N . TYR A 1 169 ? -22.659 2.439 18.015 1.00 29.67 169 TYR A N 1
ATOM 1228 C CA . TYR A 1 169 ? -23.085 2.388 16.615 1.00 26.17 169 TYR A CA 1
ATOM 1229 C C . TYR A 1 169 ? -24.048 1.242 16.359 1.00 33.90 169 TYR A C 1
ATOM 1230 O O . TYR A 1 169 ? -25.114 1.437 15.757 1.00 28.92 169 TYR A O 1
ATOM 1239 N N . TRP A 1 170 ? -23.645 0.013 16.725 1.00 27.22 170 TRP A N 1
ATOM 1240 C CA . TRP A 1 170 ? -24.473 -1.140 16.406 1.00 21.29 170 TRP A CA 1
ATOM 1241 C C . TRP A 1 170 ? -25.872 -1.015 17.008 1.00 29.56 170 TRP A C 1
ATOM 1242 O O . TRP A 1 170 ? -26.855 -1.442 16.393 1.00 28.74 170 TRP A O 1
ATOM 1253 N N . VAL A 1 171 ? -25.965 -0.542 18.249 1.00 28.01 171 VAL A N 1
ATOM 1254 C CA . VAL A 1 171 ? -27.261 -0.398 18.896 1.00 26.41 171 VAL A CA 1
ATOM 1255 C C . VAL A 1 171 ? -28.115 0.636 18.155 1.00 24.34 171 VAL A C 1
ATOM 1256 O O . VAL A 1 171 ? -29.311 0.418 17.911 1.00 28.78 171 VAL A O 1
ATOM 1260 N N . SER A 1 172 ? -27.491 1.728 17.721 1.00 26.58 172 SER A N 1
ATOM 1261 C CA . SER A 1 172 ? -28.176 2.764 16.952 1.00 28.92 172 SER A CA 1
ATOM 1262 C C . SER A 1 172 ? -28.587 2.267 15.574 1.00 32.01 172 SER A C 1
ATOM 1263 O O . SER A 1 172 ? -29.549 2.783 14.990 1.00 29.08 172 SER A O 1
ATOM 1266 N N . ALA A 1 173 ? -27.925 1.227 15.066 1.00 26.95 173 ALA A N 1
ATOM 1267 C CA . ALA A 1 173 ? -28.215 0.705 13.729 1.00 23.76 173 ALA A CA 1
ATOM 1268 C C . ALA A 1 173 ? -29.030 -0.590 13.758 1.00 21.64 173 ALA A C 1
ATOM 1269 O O . ALA A 1 173 ? -29.352 -1.122 12.698 1.00 23.51 173 ALA A O 1
ATOM 1271 N N . ALA A 1 174 ? -29.367 -1.104 14.939 1.00 21.71 174 ALA A N 1
ATOM 1272 C CA . ALA A 1 174 ? -29.919 -2.467 15.026 1.00 25.89 174 ALA A CA 1
ATOM 1273 C C . ALA A 1 174 ? -31.206 -2.627 14.239 1.00 30.18 174 ALA A C 1
ATOM 1274 O O . ALA A 1 174 ? -31.416 -3.671 13.618 1.00 26.98 174 ALA A O 1
ATOM 1276 N N . GLU A 1 175 ? -32.088 -1.604 14.246 1.00 23.21 175 GLU A N 1
ATOM 1277 C CA . GLU A 1 175 ? -33.427 -1.793 13.710 1.00 25.43 175 GLU A CA 1
ATOM 1278 C C . GLU A 1 175 ? -33.993 -0.444 13.274 1.00 26.02 175 GLU A C 1
ATOM 1279 O O . GLU A 1 175 ? -33.756 0.567 13.935 1.00 26.30 175 GLU A O 1
ATOM 1285 N N . HIS A 1 176 ? -34.670 -0.432 12.127 1.00 29.38 176 HIS A N 1
ATOM 1286 C CA . HIS A 1 176 ? -35.283 0.817 11.680 1.00 33.45 176 HIS A CA 1
ATOM 1287 C C . HIS A 1 176 ? -36.466 0.581 10.753 1.00 30.11 176 HIS A C 1
ATOM 1288 O O . HIS A 1 176 ? -36.560 1.185 9.678 1.00 35.45 176 HIS A O 1
ATOM 1295 N N . GLY A 1 177 ? -37.369 -0.308 11.151 1.00 32.66 177 GLY A N 1
ATOM 1296 C CA . GLY A 1 177 ? -38.593 -0.467 10.393 1.00 34.67 177 GLY A CA 1
ATOM 1297 C C . GLY A 1 177 ? -38.361 -1.150 9.060 1.00 39.48 177 GLY A C 1
ATOM 1298 O O . GLY A 1 177 ? -37.364 -1.837 8.833 1.00 34.43 177 GLY A O 1
ATOM 1299 N N . MET A 1 178 ? -39.317 -0.970 8.164 1.00 31.18 178 MET A N 1
ATOM 1300 C CA . MET A 1 178 ? -39.270 -1.716 6.919 1.00 37.09 178 MET A CA 1
ATOM 1301 C C . MET A 1 178 ? -38.267 -1.051 5.980 1.00 40.27 178 MET A C 1
ATOM 1302 O O . MET A 1 178 ? -38.271 0.171 5.798 1.00 44.49 178 MET A O 1
ATOM 1307 N N . ASN A 1 179 ? -37.355 -1.844 5.449 1.00 37.61 179 ASN A N 1
ATOM 1308 C CA . ASN A 1 179 ? -36.460 -1.427 4.381 1.00 38.65 179 ASN A CA 1
ATOM 1309 C C . ASN A 1 179 ? -36.247 -2.656 3.529 1.00 35.27 179 ASN A C 1
ATOM 1310 O O . ASN A 1 179 ? -36.822 -3.712 3.801 1.00 27.69 179 ASN A O 1
ATOM 1315 N N . ALA A 1 180 ? -35.434 -2.547 2.484 1.00 28.94 180 ALA A N 1
ATOM 1316 C CA . ALA A 1 180 ? -35.481 -3.614 1.500 1.00 30.66 180 ALA A CA 1
ATOM 1317 C C . ALA A 1 180 ? -34.904 -4.921 2.072 1.00 29.55 180 ALA A C 1
ATOM 1318 O O . ALA A 1 180 ? -35.418 -6.007 1.788 1.00 32.35 180 ALA A O 1
ATOM 1320 N N . SER A 1 181 ? -33.887 -4.832 2.934 1.00 31.77 181 SER A N 1
ATOM 1321 C CA . SER A 1 181 ? -33.318 -6.068 3.478 1.00 31.48 181 SER A CA 1
ATOM 1322 C C . SER A 1 181 ? -34.213 -6.663 4.554 1.00 31.82 181 SER A C 1
ATOM 1323 O O . SER A 1 181 ? -34.404 -7.880 4.597 1.00 27.06 181 SER A O 1
ATOM 1326 N N . THR A 1 182 ? -34.781 -5.826 5.430 1.00 32.09 182 THR A N 1
ATOM 1327 C CA . THR A 1 182 ? -35.732 -6.369 6.398 1.00 33.10 182 THR A CA 1
ATOM 1328 C C . THR A 1 182 ? -36.932 -6.986 5.684 1.00 29.66 182 THR A C 1
ATOM 1329 O O . THR A 1 182 ? -37.405 -8.079 6.049 1.00 28.92 182 THR A O 1
ATOM 1333 N N . PHE A 1 183 ? -37.386 -6.349 4.607 1.00 30.18 183 PHE A N 1
ATOM 1334 C CA . PHE A 1 183 ? -38.513 -6.883 3.849 1.00 30.22 183 PHE A CA 1
ATOM 1335 C C . PHE A 1 183 ? -38.158 -8.232 3.235 1.00 31.55 183 PHE A C 1
ATOM 1336 O O . PHE A 1 183 ? -38.961 -9.165 3.275 1.00 28.48 183 PHE A O 1
ATOM 1344 N N . THR A 1 184 ? -36.940 -8.357 2.693 1.00 24.89 184 THR A N 1
ATOM 1345 C CA . THR A 1 184 ? -36.502 -9.620 2.089 1.00 27.89 184 THR A CA 1
ATOM 1346 C C . THR A 1 184 ? -36.430 -10.736 3.129 1.00 20.43 184 THR A C 1
ATOM 1347 O O . THR A 1 184 ? -36.870 -11.864 2.877 1.00 23.81 184 THR A O 1
ATOM 1351 N N . ALA A 1 185 ? -35.903 -10.431 4.312 1.00 25.01 185 ALA A N 1
ATOM 1352 C CA . ALA A 1 185 ? -35.861 -11.427 5.371 1.00 24.62 185 ALA A CA 1
ATOM 1353 C C . ALA A 1 185 ? -37.259 -11.925 5.698 1.00 26.85 185 ALA A C 1
ATOM 1354 O O . ALA A 1 185 ? -37.486 -13.129 5.796 1.00 28.10 185 ALA A O 1
ATOM 1356 N N . ARG A 1 186 ? -38.230 -11.007 5.840 1.00 27.39 186 ARG A N 1
ATOM 1357 C CA . ARG A 1 186 ? -39.584 -11.449 6.145 1.00 27.90 186 ARG A CA 1
ATOM 1358 C C . ARG A 1 186 ? -40.191 -12.208 4.981 1.00 23.77 186 ARG A C 1
ATOM 1359 O O . ARG A 1 186 ? -40.924 -13.183 5.190 1.00 28.27 186 ARG A O 1
ATOM 1367 N N . VAL A 1 187 ? -39.940 -11.778 3.744 1.00 24.77 187 VAL A N 1
ATOM 1368 C CA . VAL A 1 187 ? -40.551 -12.499 2.632 1.00 23.27 187 VAL A CA 1
ATOM 1369 C C . VAL A 1 187 ? -40.053 -13.926 2.614 1.00 27.74 187 VAL A C 1
ATOM 1370 O O . VAL A 1 187 ? -40.826 -14.877 2.470 1.00 29.01 187 VAL A O 1
ATOM 1374 N N . ILE A 1 188 ? -38.738 -14.102 2.764 1.00 25.28 188 ILE A N 1
ATOM 1375 C CA . ILE A 1 188 ? -38.193 -15.450 2.737 1.00 20.36 188 ILE A CA 1
ATOM 1376 C C . ILE A 1 188 ? -38.703 -16.246 3.918 1.00 22.44 188 ILE A C 1
ATOM 1377 O O . ILE A 1 188 ? -39.100 -17.407 3.776 1.00 29.09 188 ILE A O 1
ATOM 1382 N N . ALA A 1 189 ? -38.689 -15.639 5.107 1.00 26.91 189 ALA A N 1
ATOM 1383 C CA . ALA A 1 189 ? -39.218 -16.325 6.274 1.00 23.97 189 ALA A CA 1
ATOM 1384 C C . ALA A 1 189 ? -40.693 -16.692 6.089 1.00 31.00 189 ALA A C 1
ATOM 1385 O O . ALA A 1 189 ? -41.140 -17.736 6.587 1.00 28.34 189 ALA A O 1
ATOM 1387 N N . SER A 1 190 ? -41.449 -15.875 5.342 1.00 30.11 190 SER A N 1
ATOM 1388 C CA . SER A 1 190 ? -42.870 -16.163 5.118 1.00 29.70 190 SER A CA 1
ATOM 1389 C C . SER A 1 190 ? -43.097 -17.429 4.302 1.00 33.04 190 SER A C 1
ATOM 1390 O O . SER A 1 190 ? -44.180 -18.023 4.388 1.00 28.79 190 SER A O 1
ATOM 1393 N N . THR A 1 191 ? -42.093 -17.894 3.538 1.00 31.76 191 THR A N 1
ATOM 1394 C CA . THR A 1 191 ? -42.202 -19.171 2.822 1.00 27.14 191 THR A CA 1
ATOM 1395 C C . THR A 1 191 ? -41.982 -20.378 3.722 1.00 29.17 191 THR A C 1
ATOM 1396 O O . THR A 1 191 ? -42.138 -21.520 3.267 1.00 27.11 191 THR A O 1
ATOM 1400 N N . GLY A 1 192 ? -41.660 -20.166 4.996 1.00 29.12 192 GLY A N 1
ATOM 1401 C CA . GLY A 1 192 ? -41.315 -21.276 5.855 1.00 29.72 192 GLY A CA 1
ATOM 1402 C C . GLY A 1 192 ? -39.869 -21.734 5.742 1.00 28.69 192 GLY A C 1
ATOM 1403 O O . GLY A 1 192 ? -39.503 -22.723 6.385 1.00 27.07 192 GLY A O 1
ATOM 1404 N N . ALA A 1 193 ? -39.043 -21.030 4.968 1.00 30.27 193 ALA A N 1
ATOM 1405 C CA . ALA A 1 193 ? -37.625 -21.361 4.792 1.00 30.94 193 ALA A CA 1
ATOM 1406 C C . ALA A 1 193 ? -36.873 -21.360 6.130 1.00 28.53 193 ALA A C 1
ATOM 1407 O O . ALA A 1 193 ? -37.344 -20.839 7.135 1.00 29.14 193 ALA A O 1
ATOM 1409 N N . ASP A 1 194 ? -35.663 -21.941 6.133 1.00 27.39 194 ASP A N 1
ATOM 1410 C CA . ASP A 1 194 ? -34.881 -21.930 7.355 1.00 25.99 194 ASP A CA 1
ATOM 1411 C C . ASP A 1 194 ? -34.309 -20.534 7.559 1.00 25.73 194 ASP A C 1
ATOM 1412 O O . ASP A 1 194 ? -34.216 -19.752 6.615 1.00 25.14 194 ASP A O 1
ATOM 1417 N N . VAL A 1 195 ? -33.943 -20.212 8.812 1.00 20.97 195 VAL A N 1
ATOM 1418 C CA . VAL A 1 195 ? -33.580 -18.835 9.134 1.00 22.23 195 VAL A CA 1
ATOM 1419 C C . VAL A 1 195 ? -32.233 -18.415 8.525 1.00 26.72 195 VAL A C 1
ATOM 1420 O O . VAL A 1 195 ? -31.982 -17.213 8.340 1.00 25.30 195 VAL A O 1
ATOM 1424 N N . ALA A 1 196 ? -31.358 -19.360 8.185 1.00 23.59 196 ALA A N 1
ATOM 1425 C CA . ALA A 1 196 ? -30.096 -18.988 7.552 1.00 25.95 196 ALA A CA 1
ATOM 1426 C C . ALA A 1 196 ? -30.329 -18.573 6.109 1.00 20.78 196 ALA A C 1
ATOM 1427 O O . ALA A 1 196 ? -29.667 -17.666 5.602 1.00 23.58 196 ALA A O 1
ATOM 1429 N N . ALA A 1 197 ? -31.307 -19.198 5.446 1.00 25.58 197 ALA A N 1
ATOM 1430 C CA . ALA A 1 197 ? -31.663 -18.775 4.099 1.00 25.23 197 ALA A CA 1
ATOM 1431 C C . ALA A 1 197 ? -32.299 -17.386 4.111 1.00 29.00 197 ALA A C 1
ATOM 1432 O O . ALA A 1 197 ? -32.079 -16.604 3.183 1.00 24.37 197 ALA A O 1
ATOM 1434 N N . ALA A 1 198 ? -33.057 -17.047 5.166 1.00 23.43 198 ALA A N 1
ATOM 1435 C CA . ALA A 1 198 ? -33.640 -15.705 5.244 1.00 27.90 198 ALA A CA 1
ATOM 1436 C C . ALA A 1 198 ? -32.567 -14.662 5.521 1.00 26.87 198 ALA A C 1
ATOM 1437 O O . ALA A 1 198 ? -32.568 -13.580 4.918 1.00 25.48 198 ALA A O 1
ATOM 1439 N N . LEU A 1 199 ? -31.644 -14.961 6.437 1.00 23.95 199 LEU A N 1
ATOM 1440 C CA . LEU A 1 199 ? -30.566 -14.014 6.699 1.00 25.44 199 LEU A CA 1
ATOM 1441 C C . LEU A 1 199 ? -29.675 -13.827 5.470 1.00 28.23 199 LEU A C 1
ATOM 1442 O O . LEU A 1 199 ? -29.272 -12.701 5.152 1.00 26.69 199 LEU A O 1
ATOM 1447 N N . SER A 1 200 ? -29.365 -14.912 4.762 1.00 25.78 200 SER A N 1
ATOM 1448 C CA . SER A 1 200 ? -28.495 -14.791 3.598 1.00 24.77 200 SER A CA 1
ATOM 1449 C C . SER A 1 200 ? -29.131 -13.906 2.516 1.00 28.48 200 SER A C 1
ATOM 1450 O O . SER A 1 200 ? -28.488 -12.994 1.974 1.00 25.59 200 SER A O 1
ATOM 1453 N N . GLY A 1 201 ? -30.415 -14.117 2.222 1.00 23.24 201 GLY A N 1
ATOM 1454 C CA . GLY A 1 201 ? -31.062 -13.280 1.222 1.00 25.52 201 GLY A CA 1
ATOM 1455 C C . GLY A 1 201 ? -31.171 -11.833 1.654 1.00 27.16 201 GLY A C 1
ATOM 1456 O O . GLY A 1 201 ? -31.039 -10.927 0.832 1.00 26.94 201 GLY A O 1
ATOM 1457 N N . ALA A 1 202 ? -31.373 -11.589 2.958 1.00 24.53 202 ALA A N 1
ATOM 1458 C CA . ALA A 1 202 ? -31.392 -10.223 3.450 1.00 27.08 202 ALA A CA 1
ATOM 1459 C C . ALA A 1 202 ? -30.078 -9.520 3.141 1.00 27.71 202 ALA A C 1
ATOM 1460 O O . ALA A 1 202 ? -30.064 -8.338 2.755 1.00 24.21 202 ALA A O 1
ATOM 1462 N N . ILE A 1 203 ? -28.959 -10.244 3.274 1.00 26.07 203 ILE A N 1
ATOM 1463 C CA . ILE A 1 203 ? -27.652 -9.662 2.992 1.00 21.84 203 ILE A CA 1
ATOM 1464 C C . ILE A 1 203 ? -27.564 -9.265 1.535 1.00 20.37 203 ILE A C 1
ATOM 1465 O O . ILE A 1 203 ? -26.972 -8.228 1.185 1.00 26.89 203 ILE A O 1
ATOM 1470 N N . GLY A 1 204 ? -28.171 -10.062 0.662 1.00 22.77 204 GLY A N 1
ATOM 1471 C CA . GLY A 1 204 ? -28.163 -9.716 -0.753 1.00 25.81 204 GLY A CA 1
ATOM 1472 C C . GLY A 1 204 ? -28.883 -8.400 -1.012 1.00 27.93 204 GLY A C 1
ATOM 1473 O O . GLY A 1 204 ? -28.421 -7.567 -1.796 1.00 25.33 204 GLY A O 1
ATOM 1474 N N . ALA A 1 205 ? -30.011 -8.182 -0.331 1.00 27.34 205 ALA A N 1
ATOM 1475 C CA . ALA A 1 205 ? -30.722 -6.915 -0.516 1.00 24.85 205 ALA A CA 1
ATOM 1476 C C . ALA A 1 205 ? -29.984 -5.756 0.129 1.00 27.58 205 ALA A C 1
ATOM 1477 O O . ALA A 1 205 ? -29.950 -4.653 -0.433 1.00 31.07 205 ALA A O 1
ATOM 1479 N N . MET A 1 206 ? -29.409 -5.976 1.314 1.00 26.99 206 MET A N 1
ATOM 1480 C CA . MET A 1 206 ? -28.628 -4.954 1.997 1.00 27.60 206 MET A CA 1
ATOM 1481 C C . MET A 1 206 ? -27.521 -4.428 1.092 1.00 30.56 206 MET A C 1
ATOM 1482 O O . MET A 1 206 ? -27.106 -3.267 1.214 1.00 29.69 206 MET A O 1
ATOM 1487 N N . SER A 1 207 ? -27.027 -5.278 0.181 1.00 32.32 207 SER A N 1
ATOM 1488 C CA . SER A 1 207 ? -25.841 -4.961 -0.614 1.00 32.05 207 SER A CA 1
ATOM 1489 C C . SER A 1 207 ? -26.086 -3.946 -1.731 1.00 33.54 207 SER A C 1
ATOM 1490 O O . SER A 1 207 ? -25.116 -3.364 -2.240 1.00 30.32 207 SER A O 1
ATOM 1493 N N . GLY A 1 208 ? -27.335 -3.701 -2.118 1.00 27.07 208 GLY A N 1
ATOM 1494 C CA . GLY A 1 208 ? -27.599 -2.782 -3.202 1.00 26.85 208 GLY A CA 1
ATOM 1495 C C . GLY A 1 208 ? -27.335 -1.349 -2.789 1.00 30.28 208 GLY A C 1
ATOM 1496 O O . GLY A 1 208 ? -27.584 -0.961 -1.638 1.00 29.40 208 GLY A O 1
ATOM 1497 N N . PRO A 1 209 ? -26.809 -0.533 -3.716 1.00 29.53 209 PRO A N 1
ATOM 1498 C CA . PRO A 1 209 ? -26.457 0.866 -3.365 1.00 29.22 209 PRO A CA 1
ATOM 1499 C C . PRO A 1 209 ? -27.662 1.713 -2.996 1.00 33.59 209 PRO A C 1
ATOM 1500 O O . PRO A 1 209 ? -27.485 2.752 -2.356 1.00 33.75 209 PRO A O 1
ATOM 1504 N N . LEU A 1 210 ? -28.863 1.302 -3.378 1.00 30.04 210 LEU A N 1
ATOM 1505 C CA . LEU A 1 210 ? -30.097 2.048 -3.124 1.00 29.78 210 LEU A CA 1
ATOM 1506 C C . LEU A 1 210 ? -30.835 1.574 -1.871 1.00 34.16 210 LEU A C 1
ATOM 1507 O O . LEU A 1 210 ? -31.879 2.119 -1.539 1.00 31.81 210 LEU A O 1
ATOM 1512 N N . HIS A 1 211 ? -30.337 0.556 -1.181 1.00 35.81 211 HIS A N 1
ATOM 1513 C CA . HIS A 1 211 ? -30.987 0.159 0.063 1.00 32.79 211 HIS A CA 1
ATOM 1514 C C . HIS A 1 211 ? -31.016 1.317 1.041 1.00 37.00 211 HIS A C 1
ATOM 1515 O O . HIS A 1 211 ? -32.000 1.507 1.757 1.00 36.90 211 HIS A O 1
ATOM 1522 N N . GLY A 1 212 ? -29.940 2.093 1.080 1.00 33.41 212 GLY A N 1
ATOM 1523 C CA . GLY A 1 212 ? -29.813 3.200 1.999 1.00 35.42 212 GLY A CA 1
ATOM 1524 C C . GLY A 1 212 ? -29.348 2.747 3.367 1.00 36.42 212 GLY A C 1
ATOM 1525 O O . GLY A 1 212 ? -29.336 1.556 3.707 1.00 34.30 212 GLY A O 1
ATOM 1526 N N . GLY A 1 213 ? -28.929 3.720 4.160 1.00 29.80 213 GLY A N 1
ATOM 1527 C CA . GLY A 1 213 ? -28.502 3.482 5.523 1.00 31.98 213 GLY A CA 1
ATOM 1528 C C . GLY A 1 213 ? -27.019 3.211 5.705 1.00 32.49 213 GLY A C 1
ATOM 1529 O O . GLY A 1 213 ? -26.550 3.165 6.851 1.00 36.49 213 GLY A O 1
ATOM 1530 N N . ALA A 1 214 ? -26.265 3.042 4.623 1.00 30.52 214 ALA A N 1
ATOM 1531 C CA . ALA A 1 214 ? -24.846 2.767 4.736 1.00 33.68 214 ALA A CA 1
ATOM 1532 C C . ALA A 1 214 ? -24.093 4.002 5.232 1.00 36.68 214 ALA A C 1
ATOM 1533 O O . ALA A 1 214 ? -24.477 5.134 4.928 1.00 33.86 214 ALA A O 1
ATOM 1535 N N . PRO A 1 215 ? -23.009 3.816 5.984 1.00 35.87 215 PRO A N 1
ATOM 1536 C CA . PRO A 1 215 ? -22.223 4.984 6.423 1.00 30.93 215 PRO A CA 1
ATOM 1537 C C . PRO A 1 215 ? -21.857 5.874 5.240 1.00 37.69 215 PRO A C 1
ATOM 1538 O O . PRO A 1 215 ? -21.607 5.397 4.132 1.00 34.84 215 PRO A O 1
ATOM 1542 N N . ALA A 1 216 ? -21.945 7.193 5.462 1.00 39.89 216 ALA A N 1
ATOM 1543 C CA . ALA A 1 216 ? -21.731 8.170 4.399 1.00 39.75 216 ALA A CA 1
ATOM 1544 C C . ALA A 1 216 ? -20.251 8.291 4.044 1.00 34.58 216 ALA A C 1
ATOM 1545 O O . ALA A 1 216 ? -19.371 8.132 4.895 1.00 37.41 216 ALA A O 1
ATOM 1547 N N . ARG A 1 217 ? -19.988 8.621 2.776 1.00 39.44 217 ARG A N 1
ATOM 1548 C CA . ARG A 1 217 ? -18.630 8.701 2.226 1.00 42.29 217 ARG A CA 1
ATOM 1549 C C . ARG A 1 217 ? -18.032 10.089 2.479 1.00 44.43 217 ARG A C 1
ATOM 1550 O O . ARG A 1 217 ? -17.766 10.874 1.567 1.00 39.29 217 ARG A O 1
ATOM 1558 N N . VAL A 1 218 ? -17.793 10.374 3.756 1.00 38.29 218 VAL A N 1
ATOM 1559 C CA . VAL A 1 218 ? -17.426 11.712 4.190 1.00 43.23 218 VAL A CA 1
ATOM 1560 C C . VAL A 1 218 ? -15.960 11.828 4.547 1.00 46.26 218 VAL A C 1
ATOM 1561 O O . VAL A 1 218 ? -15.519 12.915 4.944 1.00 50.36 218 VAL A O 1
ATOM 1565 N N . LEU A 1 219 ? -15.189 10.751 4.440 1.00 45.71 219 LEU A N 1
ATOM 1566 C CA . LEU A 1 219 ? -13.783 10.829 4.822 1.00 49.89 219 LEU A CA 1
ATOM 1567 C C . LEU A 1 219 ? -12.986 11.792 3.951 1.00 44.70 219 LEU A C 1
ATOM 1568 O O . LEU A 1 219 ? -12.143 12.518 4.507 1.00 45.85 219 LEU A O 1
ATOM 1573 N N . PRO A 1 220 ? -13.189 11.864 2.626 1.00 43.51 220 PRO A N 1
ATOM 1574 C CA . PRO A 1 220 ? -12.439 12.861 1.838 1.00 51.15 220 PRO A CA 1
ATOM 1575 C C . PRO A 1 220 ? -12.693 14.292 2.290 1.00 54.37 220 PRO A C 1
ATOM 1576 O O . PRO A 1 220 ? -11.742 15.058 2.522 1.00 49.97 220 PRO A O 1
ATOM 1580 N N . MET A 1 221 ? -13.968 14.668 2.429 1.00 50.75 221 MET A N 1
ATOM 1581 C CA . MET A 1 221 ? -14.302 16.012 2.880 1.00 46.14 221 MET A CA 1
ATOM 1582 C C . MET A 1 221 ? -13.696 16.279 4.252 1.00 49.87 221 MET A C 1
ATOM 1583 O O . MET A 1 221 ? -13.084 17.329 4.476 1.00 53.69 221 MET A O 1
ATOM 1588 N N . LEU A 1 222 ? -13.827 15.320 5.176 1.00 46.57 222 LEU A N 1
ATOM 1589 C CA . LEU A 1 222 ? -13.241 15.482 6.505 1.00 44.49 222 LEU A CA 1
ATOM 1590 C C . LEU A 1 222 ? -11.724 15.587 6.437 1.00 56.01 222 LEU A C 1
ATOM 1591 O O . LEU A 1 222 ? -11.102 16.219 7.301 1.00 53.56 222 LEU A O 1
ATOM 1596 N N . ASP A 1 223 ? -11.116 14.971 5.421 1.00 51.58 223 ASP A N 1
ATOM 1597 C CA . ASP A 1 223 ? -9.665 15.015 5.290 1.00 60.15 223 ASP A CA 1
ATOM 1598 C C . ASP A 1 223 ? -9.211 16.393 4.825 1.00 60.35 223 ASP A C 1
ATOM 1599 O O . ASP A 1 223 ? -8.205 16.922 5.312 1.00 60.62 223 ASP A O 1
ATOM 1604 N N . GLU A 1 224 ? -9.952 16.987 3.884 1.00 62.57 224 GLU A N 1
ATOM 1605 C CA . GLU A 1 224 ? -9.600 18.311 3.383 1.00 66.21 224 GLU A CA 1
ATOM 1606 C C . GLU A 1 224 ? -9.753 19.378 4.457 1.00 69.00 224 GLU A C 1
ATOM 1607 O O . GLU A 1 224 ? -8.875 20.236 4.611 1.00 65.26 224 GLU A O 1
ATOM 1613 N N . VAL A 1 225 ? -10.861 19.349 5.204 1.00 62.29 225 VAL A N 1
ATOM 1614 C CA . VAL A 1 225 ? -11.046 20.318 6.282 1.00 63.22 225 VAL A CA 1
ATOM 1615 C C . VAL A 1 225 ? -9.967 20.148 7.340 1.00 66.07 225 VAL A C 1
ATOM 1616 O O . VAL A 1 225 ? -9.549 21.123 7.978 1.00 69.75 225 VAL A O 1
ATOM 1620 N N . GLU A 1 226 ? -9.483 18.917 7.535 1.00 65.46 226 GLU A N 1
ATOM 1621 C CA . GLU A 1 226 ? -8.377 18.704 8.462 1.00 70.21 226 GLU A CA 1
ATOM 1622 C C . GLU A 1 226 ? -7.097 19.378 7.974 1.00 76.72 226 GLU A C 1
ATOM 1623 O O . GLU A 1 226 ? -6.301 19.859 8.790 1.00 79.80 226 GLU A O 1
ATOM 1629 N N . ARG A 1 227 ? -6.891 19.448 6.658 1.00 75.52 227 ARG A N 1
ATOM 1630 C CA . ARG A 1 227 ? -5.712 20.117 6.117 1.00 79.11 227 ARG A CA 1
ATOM 1631 C C . ARG A 1 227 ? -5.985 21.588 5.813 1.00 76.86 227 ARG A C 1
ATOM 1632 O O . ARG A 1 227 ? -5.279 22.468 6.313 1.00 79.75 227 ARG A O 1
ATOM 1640 N N . ALA A 1 228 ? -7.005 21.862 4.987 1.00 79.17 228 ALA A N 1
ATOM 1641 C CA . ALA A 1 228 ? -7.313 23.237 4.589 1.00 79.88 228 ALA A CA 1
ATOM 1642 C C . ALA A 1 228 ? -7.668 24.106 5.792 1.00 77.88 228 ALA A C 1
ATOM 1643 O O . ALA A 1 228 ? -7.356 25.302 5.817 1.00 81.52 228 ALA A O 1
ATOM 1645 N N . GLY A 1 229 ? -8.332 23.532 6.791 1.00 73.82 229 GLY A N 1
ATOM 1646 C CA . GLY A 1 229 ? -8.565 24.207 8.046 1.00 76.84 229 GLY A CA 1
ATOM 1647 C C . GLY A 1 229 ? -9.873 24.966 8.156 1.00 76.97 229 GLY A C 1
ATOM 1648 O O . GLY A 1 229 ? -10.253 25.339 9.274 1.00 84.87 229 GLY A O 1
ATOM 1649 N N . ASP A 1 230 ? -10.574 25.215 7.052 1.00 66.84 230 ASP A N 1
ATOM 1650 C CA . ASP A 1 230 ? -11.787 26.027 7.095 1.00 70.70 230 ASP A CA 1
ATOM 1651 C C . ASP A 1 230 ? -12.955 25.208 6.579 1.00 68.33 230 ASP A C 1
ATOM 1652 O O . ASP A 1 230 ? -13.067 24.968 5.372 1.00 67.03 230 ASP A O 1
ATOM 1657 N N . ALA A 1 231 ? -13.842 24.818 7.494 1.00 65.88 231 ALA A N 1
ATOM 1658 C CA . ALA A 1 231 ? -14.979 23.986 7.120 1.00 65.59 231 ALA A CA 1
ATOM 1659 C C . ALA A 1 231 ? -15.892 24.702 6.124 1.00 67.92 231 ALA A C 1
ATOM 1660 O O . ALA A 1 231 ? -16.239 24.147 5.074 1.00 61.52 231 ALA A O 1
ATOM 1662 N N . ARG A 1 232 ? -16.274 25.948 6.425 1.00 63.37 232 ARG A N 1
ATOM 1663 C CA . ARG A 1 232 ? -17.240 26.650 5.582 1.00 62.92 232 ARG A CA 1
ATOM 1664 C C . ARG A 1 232 ? -16.725 26.834 4.153 1.00 66.73 232 ARG A C 1
ATOM 1665 O O . ARG A 1 232 ? -17.521 26.859 3.205 1.00 61.90 232 ARG A O 1
ATOM 1673 N N . SER A 1 233 ? -15.405 26.940 3.976 1.00 67.56 233 SER A N 1
ATOM 1674 C CA . SER A 1 233 ? -14.838 27.106 2.639 1.00 72.50 233 SER A CA 1
ATOM 1675 C C . SER A 1 233 ? -14.974 25.834 1.812 1.00 71.42 233 SER A C 1
ATOM 1676 O O . SER A 1 233 ? -15.404 25.876 0.650 1.00 67.02 233 SER A O 1
ATOM 1679 N N . VAL A 1 234 ? -14.591 24.691 2.393 1.00 72.31 234 VAL A N 1
ATOM 1680 C CA . VAL A 1 234 ? -14.619 23.433 1.652 1.00 64.53 234 VAL A CA 1
ATOM 1681 C C . VAL A 1 234 ? -16.044 23.065 1.252 1.00 63.95 234 VAL A C 1
ATOM 1682 O O . VAL A 1 234 ? -16.284 22.639 0.117 1.00 62.73 234 VAL A O 1
ATOM 1686 N N . VAL A 1 235 ? -17.014 23.230 2.162 1.00 66.62 235 VAL A N 1
ATOM 1687 C CA . VAL A 1 235 ? -18.388 22.853 1.823 1.00 65.59 235 VAL A CA 1
ATOM 1688 C C . VAL A 1 235 ? -18.911 23.708 0.671 1.00 66.42 235 VAL A C 1
ATOM 1689 O O . VAL A 1 235 ? -19.631 23.209 -0.206 1.00 64.11 235 VAL A O 1
ATOM 1693 N N . LYS A 1 236 ? -18.541 24.998 0.631 1.00 72.70 236 LYS A N 1
ATOM 1694 C CA . LYS A 1 236 ? -18.956 25.832 -0.498 1.00 69.19 236 LYS A CA 1
ATOM 1695 C C . LYS A 1 236 ? -18.259 25.407 -1.784 1.00 70.45 236 LYS A C 1
ATOM 1696 O O . LYS A 1 236 ? -18.891 25.349 -2.846 1.00 71.42 236 LYS A O 1
ATOM 1702 N N . GLY A 1 237 ? -16.966 25.104 -1.712 1.00 63.93 237 GLY A N 1
ATOM 1703 C CA . GLY A 1 237 ? -16.287 24.532 -2.854 1.00 69.16 237 GLY A CA 1
ATOM 1704 C C . GLY A 1 237 ? -17.050 23.353 -3.426 1.00 75.92 237 GLY A C 1
ATOM 1705 O O . GLY A 1 237 ? -17.442 23.381 -4.595 1.00 77.62 237 GLY A O 1
ATOM 1706 N N . ILE A 1 238 ? -17.321 22.346 -2.586 1.00 75.64 238 ILE A N 1
ATOM 1707 C CA . ILE A 1 238 ? -17.949 21.104 -3.041 1.00 69.79 238 ILE A CA 1
ATOM 1708 C C . ILE A 1 238 ? -19.299 21.364 -3.701 1.00 72.55 238 ILE A C 1
ATOM 1709 O O . ILE A 1 238 ? -19.640 20.726 -4.704 1.00 74.50 238 ILE A O 1
ATOM 1714 N N . LEU A 1 239 ? -20.090 22.300 -3.167 1.00 69.22 239 LEU A N 1
ATOM 1715 C CA . LEU A 1 239 ? -21.353 22.602 -3.839 1.00 75.09 239 LEU A CA 1
ATOM 1716 C C . LEU A 1 239 ? -21.135 23.428 -5.097 1.00 77.52 239 LEU A C 1
ATOM 1717 O O . LEU A 1 239 ? -21.921 23.321 -6.048 1.00 72.30 239 LEU A O 1
ATOM 1722 N N . ASP A 1 240 ? -20.078 24.248 -5.124 1.00 76.16 240 ASP A N 1
ATOM 1723 C CA . ASP A 1 240 ? -19.798 25.054 -6.308 1.00 78.96 240 ASP A CA 1
ATOM 1724 C C . ASP A 1 240 ? -19.262 24.197 -7.447 1.00 78.29 240 ASP A C 1
ATOM 1725 O O . ASP A 1 240 ? -19.596 24.432 -8.614 1.00 81.95 240 ASP A O 1
ATOM 1730 N N . ARG A 1 241 ? -18.448 23.186 -7.132 1.00 78.52 241 ARG A N 1
ATOM 1731 C CA . ARG A 1 241 ? -17.991 22.235 -8.142 1.00 79.28 241 ARG A CA 1
ATOM 1732 C C . ARG A 1 241 ? -19.109 21.324 -8.658 1.00 79.19 241 ARG A C 1
ATOM 1733 O O . ARG A 1 241 ? -18.840 20.470 -9.510 1.00 78.55 241 ARG A O 1
ATOM 1741 N N . GLY A 1 242 ? -20.347 21.490 -8.181 1.00 80.10 242 GLY A N 1
ATOM 1742 C CA . GLY A 1 242 ? -21.473 20.697 -8.634 1.00 79.03 242 GLY A CA 1
ATOM 1743 C C . GLY A 1 242 ? -21.652 19.361 -7.941 1.00 79.65 242 GLY A C 1
ATOM 1744 O O . GLY A 1 242 ? -22.556 18.604 -8.320 1.00 77.50 242 GLY A O 1
ATOM 1745 N N . GLU A 1 243 ? -20.823 19.041 -6.950 1.00 77.41 243 GLU A N 1
ATOM 1746 C CA . GLU A 1 243 ? -20.912 17.778 -6.234 1.00 75.47 243 GLU A CA 1
ATOM 1747 C C . GLU A 1 243 ? -21.901 17.891 -5.078 1.00 74.54 243 GLU A C 1
ATOM 1748 O O . GLU A 1 243 ? -22.320 18.982 -4.687 1.00 75.51 243 GLU A O 1
ATOM 1754 N N . LYS A 1 244 ? -22.268 16.736 -4.522 1.00 76.28 244 LYS A N 1
ATOM 1755 C CA . LYS A 1 244 ? -23.246 16.654 -3.445 1.00 69.91 244 LYS A CA 1
ATOM 1756 C C . LYS A 1 244 ? -22.540 16.571 -2.099 1.00 62.17 244 LYS A C 1
ATOM 1757 O O . LYS A 1 244 ? -21.580 15.812 -1.943 1.00 70.80 244 LYS A O 1
ATOM 1763 N N . LEU A 1 245 ? -23.015 17.358 -1.137 1.00 67.11 245 LEU A N 1
ATOM 1764 C CA . LEU A 1 245 ? -22.465 17.329 0.212 1.00 58.82 245 LEU A CA 1
ATOM 1765 C C . LEU A 1 245 ? -22.824 15.999 0.865 1.00 53.51 245 LEU A C 1
ATOM 1766 O O . LEU A 1 245 ? -24.005 15.653 0.987 1.00 46.47 245 LEU A O 1
ATOM 1771 N N . MET A 1 246 ? -21.810 15.250 1.278 1.00 46.71 246 MET A N 1
ATOM 1772 C CA . MET A 1 246 ? -22.027 13.877 1.706 1.00 47.47 246 MET A CA 1
ATOM 1773 C C . MET A 1 246 ? -22.489 13.875 3.154 1.00 42.22 246 MET A C 1
ATOM 1774 O O . MET A 1 246 ? -21.862 14.511 4.004 1.00 39.50 246 MET A O 1
ATOM 1779 N N . GLY A 1 247 ? -23.587 13.165 3.438 1.00 39.65 247 GLY A N 1
ATOM 1780 C CA . GLY A 1 247 ? -24.023 13.011 4.817 1.00 39.95 247 GLY A CA 1
ATOM 1781 C C . GLY A 1 247 ? -25.028 14.033 5.311 1.00 39.57 247 GLY A C 1
ATOM 1782 O O . GLY A 1 247 ? -25.264 14.115 6.529 1.00 31.78 247 GLY A O 1
ATOM 1783 N N . PHE A 1 248 ? -25.637 14.796 4.407 1.00 37.90 248 PHE A N 1
ATOM 1784 C CA . PHE A 1 248 ? -26.576 15.864 4.743 1.00 37.12 248 PHE A CA 1
ATOM 1785 C C . PHE A 1 248 ? -27.670 15.869 3.692 1.00 36.07 248 PHE A C 1
ATOM 1786 O O . PHE A 1 248 ? -27.385 15.693 2.505 1.00 42.52 248 PHE A O 1
ATOM 1794 N N . GLY A 1 249 ? -28.916 16.047 4.120 1.00 40.63 249 GLY A N 1
ATOM 1795 C CA . GLY A 1 249 ? -30.016 16.079 3.172 1.00 40.89 249 GLY A CA 1
ATOM 1796 C C . GLY A 1 249 ? -31.350 16.308 3.853 1.00 36.91 249 GLY A C 1
ATOM 1797 O O . GLY A 1 249 ? -31.412 16.748 5.001 1.00 37.96 249 GLY A O 1
ATOM 1798 N N . HIS A 1 250 ? -32.418 15.987 3.126 1.00 37.57 250 HIS A N 1
ATOM 1799 C CA . HIS A 1 250 ? -33.770 16.169 3.638 1.00 42.48 250 HIS A CA 1
ATOM 1800 C C . HIS A 1 250 ? -33.950 15.457 4.975 1.00 48.20 250 HIS A C 1
ATOM 1801 O O . HIS A 1 250 ? -33.297 14.445 5.268 1.00 44.36 250 HIS A O 1
ATOM 1808 N N . ARG A 1 251 ? -34.858 15.988 5.793 1.00 38.27 251 ARG A N 1
ATOM 1809 C CA . ARG A 1 251 ? -35.021 15.449 7.131 1.00 35.48 251 ARG A CA 1
ATOM 1810 C C . ARG A 1 251 ? -35.583 14.032 7.073 1.00 35.56 251 ARG A C 1
ATOM 1811 O O . ARG A 1 251 ? -36.299 13.641 6.143 1.00 35.02 251 ARG A O 1
ATOM 1819 N N . VAL A 1 252 ? -35.216 13.251 8.064 1.00 35.84 252 VAL A N 1
ATOM 1820 C CA . VAL A 1 252 ? -35.731 11.901 8.217 1.00 34.21 252 VAL A CA 1
ATOM 1821 C C . VAL A 1 252 ? -36.689 11.838 9.383 1.00 29.69 252 VAL A C 1
ATOM 1822 O O . VAL A 1 252 ? -37.840 11.428 9.236 1.00 35.28 252 VAL A O 1
ATOM 1826 N N . TYR A 1 253 ? -36.232 12.269 10.550 1.00 28.60 253 TYR A N 1
ATOM 1827 C CA . TYR A 1 253 ? -37.112 12.546 11.659 1.00 29.35 253 TYR A CA 1
ATOM 1828 C C . TYR A 1 253 ? -37.642 13.980 11.519 1.00 37.09 253 TYR A C 1
ATOM 1829 O O . TYR A 1 253 ? -37.304 14.717 10.582 1.00 33.72 253 TYR A O 1
ATOM 1838 N N . ARG A 1 254 ? -38.488 14.375 12.464 1.00 33.22 254 ARG A N 1
ATOM 1839 C CA . ARG A 1 254 ? -39.072 15.710 12.403 1.00 36.70 254 ARG A CA 1
ATOM 1840 C C . ARG A 1 254 ? -37.982 16.773 12.432 1.00 38.26 254 ARG A C 1
ATOM 1841 O O . ARG A 1 254 ? -37.998 17.725 11.641 1.00 40.74 254 ARG A O 1
ATOM 1849 N N . ALA A 1 255 ? -37.024 16.623 13.339 1.00 33.50 255 ALA A N 1
ATOM 1850 C CA . ALA A 1 255 ? -35.852 17.469 13.360 1.00 33.73 255 ALA A CA 1
ATOM 1851 C C . ALA A 1 255 ? -34.585 16.617 13.342 1.00 36.98 255 ALA A C 1
ATOM 1852 O O . ALA A 1 255 ? -34.236 16.011 12.331 1.00 33.84 255 ALA A O 1
ATOM 1854 N N . GLU A 1 256 ? -33.873 16.594 14.446 1.00 29.45 256 GLU A N 1
ATOM 1855 C CA . GLU A 1 256 ? -32.612 15.868 14.490 1.00 37.79 256 GLU A CA 1
ATOM 1856 C C . GLU A 1 256 ? -32.917 14.369 14.564 1.00 36.30 256 GLU A C 1
ATOM 1857 O O . GLU A 1 256 ? -33.829 13.958 15.287 1.00 37.12 256 GLU A O 1
ATOM 1863 N N . ASP A 1 257 ? -32.233 13.562 13.737 1.00 35.38 257 ASP A N 1
ATOM 1864 C CA . ASP A 1 257 ? -32.321 12.101 13.871 1.00 29.16 257 ASP A CA 1
ATOM 1865 C C . ASP A 1 257 ? -31.759 11.728 15.240 1.00 29.80 257 ASP A C 1
ATOM 1866 O O . ASP A 1 257 ? -30.582 12.036 15.521 1.00 27.49 257 ASP A O 1
ATOM 1871 N N . PRO A 1 258 ? -32.531 11.088 16.115 1.00 29.49 258 PRO A N 1
ATOM 1872 C CA . PRO A 1 258 ? -31.985 10.742 17.442 1.00 33.44 258 PRO A CA 1
ATOM 1873 C C . PRO A 1 258 ? -30.744 9.870 17.358 1.00 32.12 258 PRO A C 1
ATOM 1874 O O . PRO A 1 258 ? -29.882 9.917 18.246 1.00 31.80 258 PRO A O 1
ATOM 1878 N N . ARG A 1 259 ? -30.633 9.057 16.307 1.00 32.30 259 ARG A N 1
ATOM 1879 C CA . ARG A 1 259 ? -29.435 8.224 16.158 1.00 28.77 259 ARG A CA 1
ATOM 1880 C C . ARG A 1 259 ? -28.216 9.077 15.839 1.00 37.50 259 ARG A C 1
ATOM 1881 O O . ARG A 1 259 ? -27.099 8.781 16.306 1.00 30.22 259 ARG A O 1
ATOM 1889 N N . ALA A 1 260 ? -28.405 10.156 15.063 1.00 32.13 260 ALA A N 1
ATOM 1890 C CA . ALA A 1 260 ? -27.279 11.057 14.817 1.00 34.88 260 ALA A CA 1
ATOM 1891 C C . ALA A 1 260 ? -26.804 11.710 16.107 1.00 34.11 260 ALA A C 1
ATOM 1892 O O . ALA A 1 260 ? -25.593 11.844 16.343 1.00 29.32 260 ALA A O 1
ATOM 1894 N N . ARG A 1 261 ? -27.745 12.127 16.953 1.00 35.47 261 ARG A N 1
ATOM 1895 C CA . ARG A 1 261 ? -27.382 12.767 18.211 1.00 34.03 261 ARG A CA 1
ATOM 1896 C C . ARG A 1 261 ? -26.533 11.849 19.083 1.00 35.70 261 ARG A C 1
ATOM 1897 O O . ARG A 1 261 ? -25.463 12.250 19.560 1.00 37.79 261 ARG A O 1
ATOM 1905 N N . VAL A 1 262 ? -26.987 10.609 19.298 1.00 38.23 262 VAL A N 1
ATOM 1906 C CA . VAL A 1 262 ? -26.289 9.713 20.219 1.00 34.89 262 VAL A CA 1
ATOM 1907 C C . VAL A 1 262 ? -24.924 9.308 19.671 1.00 33.28 262 VAL A C 1
ATOM 1908 O O . VAL A 1 262 ? -24.005 9.021 20.450 1.00 38.39 262 VAL A O 1
ATOM 1912 N N . LEU A 1 263 ? -24.758 9.270 18.342 1.00 32.21 263 LEU A N 1
ATOM 1913 C CA . LEU A 1 263 ? -23.444 8.926 17.790 1.00 35.49 263 LEU A CA 1
ATOM 1914 C C . LEU A 1 263 ? -22.494 10.109 17.891 1.00 33.38 263 LEU A C 1
ATOM 1915 O O . LEU A 1 263 ? -21.328 9.958 18.286 1.00 29.95 263 LEU A O 1
ATOM 1920 N N . ARG A 1 264 ? -22.977 11.311 17.556 1.00 35.56 264 ARG A N 1
ATOM 1921 C CA . ARG A 1 264 ? -22.168 12.496 17.804 1.00 28.84 264 ARG A CA 1
ATOM 1922 C C . ARG A 1 264 ? -21.709 12.527 19.248 1.00 30.82 264 ARG A C 1
ATOM 1923 O O . ARG A 1 264 ? -20.525 12.753 19.523 1.00 37.88 264 ARG A O 1
ATOM 1931 N N . ALA A 1 265 ? -22.630 12.264 20.189 1.00 31.77 265 ALA A N 1
ATOM 1932 C CA . ALA A 1 265 ? -22.270 12.338 21.603 1.00 32.02 265 ALA A CA 1
ATOM 1933 C C . ALA A 1 265 ? -21.233 11.284 21.976 1.00 40.09 265 ALA A C 1
ATOM 1934 O O . ALA A 1 265 ? -20.351 11.540 22.806 1.00 40.34 265 ALA A O 1
ATOM 1936 N N . ALA A 1 266 ? -21.330 10.083 21.386 1.00 38.48 266 ALA A N 1
ATOM 1937 C CA . ALA A 1 266 ? -20.326 9.058 21.657 1.00 35.61 266 ALA A CA 1
ATOM 1938 C C . ALA A 1 266 ? -18.957 9.477 21.132 1.00 35.48 266 ALA A C 1
ATOM 1939 O O . ALA A 1 266 ? -17.944 9.321 21.826 1.00 38.20 266 ALA A O 1
ATOM 1941 N N . ALA A 1 267 ? -18.911 10.003 19.906 1.00 33.21 267 ALA A N 1
ATOM 1942 C CA . ALA A 1 267 ? -17.651 10.480 19.346 1.00 31.76 267 ALA A CA 1
ATOM 1943 C C . ALA A 1 267 ? -17.030 11.568 20.221 1.00 42.88 267 ALA A C 1
ATOM 1944 O O . ALA A 1 267 ? -15.810 11.591 20.425 1.00 39.40 267 ALA A O 1
ATOM 1946 N N . GLU A 1 268 ? -17.854 12.484 20.749 1.00 44.31 268 GLU A N 1
ATOM 1947 C CA . GLU A 1 268 ? -17.343 13.479 21.686 1.00 40.99 268 GLU A CA 1
ATOM 1948 C C . GLU A 1 268 ? -16.851 12.819 22.965 1.00 43.07 268 GLU A C 1
ATOM 1949 O O . GLU A 1 268 ? -15.746 13.099 23.439 1.00 52.32 268 GLU A O 1
ATOM 1955 N N . ARG A 1 269 ? -17.666 11.937 23.538 1.00 46.13 269 ARG A N 1
ATOM 1956 C CA . ARG A 1 269 ? -17.341 11.350 24.832 1.00 44.11 269 ARG A CA 1
ATOM 1957 C C . ARG A 1 269 ? -16.085 10.489 24.747 1.00 43.63 269 ARG A C 1
ATOM 1958 O O . ARG A 1 269 ? -15.239 10.526 25.647 1.00 38.93 269 ARG A O 1
ATOM 1966 N N . LEU A 1 270 ? -15.941 9.717 23.670 1.00 37.58 270 LEU A N 1
ATOM 1967 C CA . LEU A 1 270 ? -14.812 8.803 23.550 1.00 43.78 270 LEU A CA 1
ATOM 1968 C C . LEU A 1 270 ? -13.543 9.491 23.075 1.00 43.38 270 LEU A C 1
ATOM 1969 O O . LEU A 1 270 ? -12.491 8.847 23.042 1.00 44.01 270 LEU A O 1
ATOM 1974 N N . GLY A 1 271 ? -13.608 10.774 22.723 1.00 44.91 271 GLY A N 1
ATOM 1975 C CA . GLY A 1 271 ? -12.419 11.494 22.332 1.00 39.22 271 GLY A CA 1
ATOM 1976 C C . GLY A 1 271 ? -11.965 11.228 20.919 1.00 41.59 271 GLY A C 1
ATOM 1977 O O . GLY A 1 271 ? -10.756 11.236 20.649 1.00 41.87 271 GLY A O 1
ATOM 1978 N N . ALA A 1 272 ? -12.897 11.001 20.009 1.00 39.23 272 ALA A N 1
ATOM 1979 C CA . ALA A 1 272 ? -12.568 10.753 18.611 1.00 44.01 272 ALA A CA 1
ATOM 1980 C C . ALA A 1 272 ? -11.720 11.885 18.045 1.00 44.96 272 ALA A C 1
ATOM 1981 O O . ALA A 1 272 ? -12.160 13.038 18.073 1.00 48.33 272 ALA A O 1
ATOM 1983 N N . PRO A 1 273 ? -10.521 11.606 17.520 1.00 50.23 273 PRO A N 1
ATOM 1984 C CA . PRO A 1 273 ? -9.691 12.685 16.944 1.00 44.94 273 PRO A CA 1
ATOM 1985 C C . PRO A 1 273 ? -10.380 13.509 15.863 1.00 52.01 273 PRO A C 1
ATOM 1986 O O . PRO A 1 273 ? -10.074 14.701 15.733 1.00 51.58 273 PRO A O 1
ATOM 1990 N N . ARG A 1 274 ? -11.288 12.937 15.071 1.00 43.66 274 ARG A N 1
ATOM 1991 C CA . ARG A 1 274 ? -11.942 13.752 14.052 1.00 47.39 274 ARG A CA 1
ATOM 1992 C C . ARG A 1 274 ? -13.155 14.509 14.583 1.00 45.52 274 ARG A C 1
ATOM 1993 O O . ARG A 1 274 ? -13.871 15.121 13.789 1.00 46.19 274 ARG A O 1
ATOM 2001 N N . TYR A 1 275 ? -13.419 14.474 15.886 1.00 40.20 275 TYR A N 1
ATOM 2002 C CA . TYR A 1 275 ? -14.673 15.037 16.376 1.00 41.62 275 TYR A CA 1
ATOM 2003 C C . TYR A 1 275 ? -14.766 16.534 16.097 1.00 49.37 275 TYR A C 1
ATOM 2004 O O . TYR A 1 275 ? -15.822 17.026 15.682 1.00 42.71 275 TYR A O 1
ATOM 2013 N N . GLU A 1 276 ? -13.676 17.278 16.322 1.00 44.26 276 GLU A N 1
ATOM 2014 C CA . GLU A 1 276 ? -13.742 18.738 16.196 1.00 48.60 276 GLU A CA 1
ATOM 2015 C C . GLU A 1 276 ? -13.986 19.166 14.758 1.00 45.81 276 GLU A C 1
ATOM 2016 O O . GLU A 1 276 ? -14.821 20.037 14.490 1.00 49.86 276 GLU A O 1
ATOM 2022 N N . VAL A 1 277 ? -13.251 18.582 13.819 1.00 46.56 277 VAL A N 1
ATOM 2023 C CA . VAL A 1 277 ? -13.472 18.884 12.410 1.00 50.23 277 VAL A CA 1
ATOM 2024 C C . VAL A 1 277 ? -14.861 18.441 11.972 1.00 42.91 277 VAL A C 1
ATOM 2025 O O . VAL A 1 277 ? -15.519 19.116 11.174 1.00 44.55 277 VAL A O 1
ATOM 2029 N N . ALA A 1 278 ? -15.327 17.287 12.460 1.00 47.82 278 ALA A N 1
ATOM 2030 C CA . ALA A 1 278 ? -16.635 16.803 12.019 1.00 43.87 278 ALA A CA 1
ATOM 2031 C C . ALA A 1 278 ? -17.757 17.724 12.498 1.00 43.17 278 ALA A C 1
ATOM 2032 O O . ALA A 1 278 ? -18.686 18.028 11.744 1.00 38.80 278 ALA A O 1
ATOM 2034 N N . VAL A 1 279 ? -17.693 18.165 13.755 1.00 44.54 279 VAL A N 1
ATOM 2035 C CA . VAL A 1 279 ? -18.676 19.125 14.250 1.00 43.70 279 VAL A CA 1
ATOM 2036 C C . VAL A 1 279 ? -18.616 20.419 13.439 1.00 48.99 279 VAL A C 1
ATOM 2037 O O . VAL A 1 279 ? -19.651 20.975 13.047 1.00 50.93 279 VAL A O 1
ATOM 2041 N N . ALA A 1 280 ? -17.406 20.924 13.184 1.00 46.23 280 ALA A N 1
ATOM 2042 C CA . ALA A 1 280 ? -17.266 22.098 12.329 1.00 47.48 280 ALA A CA 1
ATOM 2043 C C . ALA A 1 280 ? -17.849 21.851 10.948 1.00 50.07 280 ALA A C 1
ATOM 2044 O O . ALA A 1 280 ? -18.429 22.762 10.338 1.00 45.29 280 ALA A O 1
ATOM 2046 N N . VAL A 1 281 ? -17.717 20.627 10.443 1.00 45.31 281 VAL A N 1
ATOM 2047 C CA . VAL A 1 281 ? -18.245 20.324 9.121 1.00 41.29 281 VAL A CA 1
ATOM 2048 C C . VAL A 1 281 ? -19.762 20.228 9.166 1.00 43.62 281 VAL A C 1
ATOM 2049 O O . VAL A 1 281 ? -20.451 20.676 8.243 1.00 46.62 281 VAL A O 1
ATOM 2053 N N . GLU A 1 282 ? -20.306 19.684 10.259 1.00 41.98 282 GLU A N 1
ATOM 2054 C CA . GLU A 1 282 ? -21.753 19.579 10.392 1.00 40.49 282 GLU A CA 1
ATOM 2055 C C . GLU A 1 282 ? -22.401 20.971 10.443 1.00 46.29 282 GLU A C 1
ATOM 2056 O O . GLU A 1 282 ? -23.364 21.245 9.721 1.00 40.44 282 GLU A O 1
ATOM 2062 N N . GLN A 1 283 ? -21.864 21.874 11.266 1.00 42.58 283 GLN A N 1
ATOM 2063 C CA . GLN A 1 283 ? -22.444 23.212 11.339 1.00 43.36 283 GLN A CA 1
ATOM 2064 C C . GLN A 1 283 ? -22.300 23.956 10.017 1.00 41.57 283 GLN A C 1
ATOM 2065 O O . GLN A 1 283 ? -23.266 24.546 9.523 1.00 48.75 283 GLN A O 1
ATOM 2071 N N . ALA A 1 284 ? -21.105 23.931 9.426 1.00 40.78 284 ALA A N 1
ATOM 2072 C CA . ALA A 1 284 ? -20.879 24.587 8.140 1.00 41.88 284 ALA A CA 1
ATOM 2073 C C . ALA A 1 284 ? -21.800 24.039 7.060 1.00 49.53 284 ALA A C 1
ATOM 2074 O O . ALA A 1 284 ? -22.394 24.806 6.292 1.00 46.22 284 ALA A O 1
ATOM 2076 N N . ALA A 1 285 ? -21.917 22.713 6.972 1.00 43.02 285 ALA A N 1
ATOM 2077 C CA . ALA A 1 285 ? -22.743 22.115 5.928 1.00 44.29 285 ALA A CA 1
ATOM 2078 C C . ALA A 1 285 ? -24.208 22.451 6.123 1.00 39.41 285 ALA A C 1
ATOM 2079 O O . ALA A 1 285 ? -24.920 22.736 5.154 1.00 46.00 285 ALA A O 1
ATOM 2081 N N . LEU A 1 286 ? -24.682 22.379 7.369 1.00 40.81 286 LEU A N 1
ATOM 2082 C CA . LEU A 1 286 ? -26.078 22.684 7.654 1.00 40.24 286 LEU A CA 1
ATOM 2083 C C . LEU A 1 286 ? -26.395 24.152 7.351 1.00 51.00 286 LEU A C 1
ATOM 2084 O O . LEU A 1 286 ? -27.423 24.458 6.728 1.00 43.55 286 LEU A O 1
ATOM 2089 N N . SER A 1 287 ? -25.519 25.071 7.770 1.00 50.54 287 SER A N 1
ATOM 2090 C CA . SER A 1 287 ? -25.745 26.484 7.467 1.00 51.68 287 SER A CA 1
ATOM 2091 C C . SER A 1 287 ? -25.733 26.725 5.967 1.00 52.65 287 SER A C 1
ATOM 2092 O O . SER A 1 287 ? -26.655 27.339 5.417 1.00 53.87 287 SER A O 1
ATOM 2095 N N . GLU A 1 288 ? -24.704 26.218 5.283 1.00 49.95 288 GLU A N 1
ATOM 2096 C CA . GLU A 1 288 ? -24.568 26.489 3.856 1.00 54.18 288 GLU A CA 1
ATOM 2097 C C . GLU A 1 288 ? -25.706 25.864 3.049 1.00 55.36 288 GLU A C 1
ATOM 2098 O O . GLU A 1 288 ? -26.226 26.491 2.120 1.00 56.12 288 GLU A O 1
ATOM 2104 N N . LEU A 1 289 ? -26.116 24.635 3.381 1.00 54.90 289 LEU A N 1
ATOM 2105 C CA . LEU A 1 289 ? -27.221 24.017 2.646 1.00 57.67 289 LEU A CA 1
ATOM 2106 C C . LEU A 1 289 ? -28.537 24.725 2.923 1.00 51.15 289 LEU A C 1
ATOM 2107 O O . LEU A 1 289 ? -29.348 24.920 2.012 1.00 45.99 289 LEU A O 1
ATOM 2112 N N . ARG A 1 290 ? -28.779 25.087 4.181 1.00 49.89 290 ARG A N 1
ATOM 2113 C CA . ARG A 1 290 ? -30.035 25.739 4.528 1.00 53.70 290 ARG A CA 1
ATOM 2114 C C . ARG A 1 290 ? -30.087 27.155 3.969 1.00 54.66 290 ARG A C 1
ATOM 2115 O O . ARG A 1 290 ? -31.147 27.618 3.526 1.00 51.17 290 ARG A O 1
ATOM 2123 N N . GLU A 1 291 ? -28.946 27.847 3.956 1.00 52.41 291 GLU A N 1
ATOM 2124 C CA . GLU A 1 291 ? -28.928 29.204 3.426 1.00 59.74 291 GLU A CA 1
ATOM 2125 C C . GLU A 1 291 ? -29.142 29.217 1.913 1.00 58.80 291 GLU A C 1
ATOM 2126 O O . GLU A 1 291 ? -29.713 30.170 1.380 1.00 59.34 291 GLU A O 1
ATOM 2132 N N . ARG A 1 292 ? -28.729 28.159 1.212 1.00 58.49 292 ARG A N 1
ATOM 2133 C CA . ARG A 1 292 ? -28.921 28.093 -0.233 1.00 54.69 292 ARG A CA 1
ATOM 2134 C C . ARG A 1 292 ? -30.327 27.662 -0.621 1.00 56.08 292 ARG A C 1
ATOM 2135 O O . ARG A 1 292 ? -30.732 27.879 -1.766 1.00 54.58 292 ARG A O 1
ATOM 2143 N N . ARG A 1 293 ? -31.067 27.035 0.289 1.00 57.17 293 ARG A N 1
ATOM 2144 C CA . ARG A 1 293 ? -32.445 26.608 0.032 1.00 58.82 293 ARG A CA 1
ATOM 2145 C C . ARG A 1 293 ? -33.236 26.760 1.316 1.00 57.88 293 ARG A C 1
ATOM 2146 O O . ARG A 1 293 ? -33.462 25.791 2.051 1.00 53.14 293 ARG A O 1
ATOM 2154 N N . PRO A 1 294 ? -33.673 27.983 1.626 1.00 57.84 294 PRO A N 1
ATOM 2155 C CA . PRO A 1 294 ? -34.406 28.202 2.880 1.00 54.24 294 PRO A CA 1
ATOM 2156 C C . PRO A 1 294 ? -35.724 27.457 2.929 1.00 54.22 294 PRO A C 1
ATOM 2157 O O . PRO A 1 294 ? -36.272 27.261 4.022 1.00 55.69 294 PRO A O 1
ATOM 2161 N N . ASP A 1 295 ? -36.246 27.029 1.784 1.00 47.16 295 ASP A N 1
ATOM 2162 C CA . ASP A 1 295 ? -37.536 26.358 1.730 1.00 49.61 295 ASP A CA 1
ATOM 2163 C C . ASP A 1 295 ? -37.422 24.855 1.941 1.00 52.08 295 ASP A C 1
ATOM 2164 O O . ASP A 1 295 ? -38.441 24.151 1.892 1.00 44.78 295 ASP A O 1
ATOM 2169 N N . ARG A 1 296 ? -36.215 24.346 2.161 1.00 50.45 296 ARG A N 1
ATOM 2170 C CA . ARG A 1 296 ? -36.009 22.915 2.294 1.00 54.64 296 ARG A CA 1
ATOM 2171 C C . ARG A 1 296 ? -35.565 22.579 3.708 1.00 48.54 296 ARG A C 1
ATOM 2172 O O . ARG A 1 296 ? -34.742 23.283 4.296 1.00 53.21 296 ARG A O 1
ATOM 2180 N N . ALA A 1 297 ? -36.121 21.501 4.251 1.00 49.02 297 ALA A N 1
ATOM 2181 C CA . ALA A 1 297 ? -35.646 20.958 5.518 1.00 47.47 297 ALA A CA 1
ATOM 2182 C C . ALA A 1 297 ? -34.341 20.186 5.282 1.00 38.63 297 ALA A C 1
ATOM 2183 O O . ALA A 1 297 ? -34.287 19.287 4.436 1.00 39.57 297 ALA A O 1
ATOM 2185 N N . ILE A 1 298 ? -33.289 20.564 5.999 1.00 38.69 298 ILE A N 1
ATOM 2186 C CA . ILE A 1 298 ? -31.994 19.899 5.930 1.00 35.36 298 ILE A CA 1
ATOM 2187 C C . ILE A 1 298 ? -31.637 19.470 7.341 1.00 39.99 298 ILE A C 1
ATOM 2188 O O . ILE A 1 298 ? -31.764 20.270 8.275 1.00 40.33 298 ILE A O 1
ATOM 2193 N N . GLU A 1 299 ? -31.218 18.205 7.508 1.00 36.59 299 GLU A N 1
ATOM 2194 C CA . GLU A 1 299 ? -30.690 17.747 8.785 1.00 31.45 299 GLU A CA 1
ATOM 2195 C C . GLU A 1 299 ? -29.474 16.857 8.520 1.00 29.71 299 GLU A C 1
ATOM 2196 O O . GLU A 1 299 ? -29.226 16.452 7.385 1.00 34.59 299 GLU A O 1
ATOM 2202 N N . THR A 1 300 ? -28.697 16.580 9.565 1.00 37.86 300 THR A N 1
ATOM 2203 C CA . THR A 1 300 ? -27.530 15.703 9.425 1.00 37.09 300 THR A CA 1
ATOM 2204 C C . THR A 1 300 ? -28.001 14.249 9.344 1.00 37.20 300 THR A C 1
ATOM 2205 O O . THR A 1 300 ? -28.692 13.775 10.253 1.00 37.31 300 THR A O 1
ATOM 2209 N N . ASN A 1 301 ? -27.662 13.552 8.247 1.00 34.63 301 ASN A N 1
ATOM 2210 C CA . ASN A 1 301 ? -27.855 12.101 8.199 1.00 38.83 301 ASN A CA 1
ATOM 2211 C C . ASN A 1 301 ? -27.103 11.412 9.325 1.00 30.30 301 ASN A C 1
ATOM 2212 O O . ASN A 1 301 ? -25.920 11.677 9.554 1.00 30.38 301 ASN A O 1
ATOM 2217 N N . VAL A 1 302 ? -27.792 10.497 10.017 1.00 31.64 302 VAL A N 1
ATOM 2218 C CA . VAL A 1 302 ? -27.121 9.663 11.012 1.00 30.69 302 VAL A CA 1
ATOM 2219 C C . VAL A 1 302 ? -25.878 9.045 10.396 1.00 28.50 302 VAL A C 1
ATOM 2220 O O . VAL A 1 302 ? -24.856 8.878 11.068 1.00 33.63 302 VAL A O 1
ATOM 2224 N N . GLU A 1 303 ? -25.929 8.760 9.094 1.00 28.43 303 GLU A N 1
ATOM 2225 C CA . GLU A 1 303 ? -24.839 8.089 8.399 1.00 27.84 303 GLU A CA 1
ATOM 2226 C C . GLU A 1 303 ? -23.582 8.937 8.354 1.00 35.15 303 GLU A C 1
ATOM 2227 O O . GLU A 1 303 ? -22.492 8.388 8.179 1.00 33.76 303 GLU A O 1
ATOM 2233 N N . PHE A 1 304 ? -23.706 10.258 8.533 1.00 30.89 304 PHE A N 1
ATOM 2234 C CA . PHE A 1 304 ? -22.526 11.104 8.648 1.00 27.45 304 PHE A CA 1
ATOM 2235 C C . PHE A 1 304 ? -21.741 10.768 9.911 1.00 30.73 304 PHE A C 1
ATOM 2236 O O . PHE A 1 304 ? -20.528 10.512 9.861 1.00 39.00 304 PHE A O 1
ATOM 2244 N N . TRP A 1 305 ? -22.417 10.724 11.059 1.00 28.71 305 TRP A N 1
ATOM 2245 C CA . TRP A 1 305 ? -21.700 10.384 12.284 1.00 29.84 305 TRP A CA 1
ATOM 2246 C C . TRP A 1 305 ? -21.389 8.887 12.358 1.00 31.52 305 TRP A C 1
ATOM 2247 O O . TRP A 1 305 ? -20.418 8.499 13.023 1.00 35.91 305 TRP A O 1
ATOM 2258 N N . ALA A 1 306 ? -22.192 8.055 11.699 1.00 32.63 306 ALA A N 1
ATOM 2259 C CA . ALA A 1 306 ? -21.851 6.629 11.618 1.00 27.60 306 ALA A CA 1
ATOM 2260 C C . ALA A 1 306 ? -20.455 6.440 11.042 1.00 32.21 306 ALA A C 1
ATOM 2261 O O . ALA A 1 306 ? -19.636 5.715 11.621 1.00 35.84 306 ALA A O 1
ATOM 2263 N N . ALA A 1 307 ? -20.161 7.112 9.916 1.00 39.80 307 ALA A N 1
ATOM 2264 C CA . ALA A 1 307 ? -18.820 7.076 9.326 1.00 34.21 307 ALA A CA 1
ATOM 2265 C C . ALA A 1 307 ? -17.752 7.565 10.294 1.00 41.08 307 ALA A C 1
ATOM 2266 O O . ALA A 1 307 ? -16.648 6.996 10.354 1.00 36.26 307 ALA A O 1
ATOM 2268 N N . VAL A 1 308 ? -18.036 8.649 11.024 1.00 41.57 308 VAL A N 1
ATOM 2269 C CA . VAL A 1 308 ? -17.066 9.174 11.979 1.00 41.25 308 VAL A CA 1
ATOM 2270 C C . VAL A 1 308 ? -16.776 8.145 13.061 1.00 34.96 308 VAL A C 1
ATOM 2271 O O . VAL A 1 308 ? -15.618 7.870 13.392 1.00 36.12 308 VAL A O 1
ATOM 2275 N N . VAL A 1 309 ? -17.831 7.592 13.653 1.00 36.36 309 VAL A N 1
ATOM 2276 C CA . VAL A 1 309 ? -17.665 6.659 14.760 1.00 34.29 309 VAL A CA 1
ATOM 2277 C C . VAL A 1 309 ? -16.932 5.409 14.283 1.00 34.04 309 VAL A C 1
ATOM 2278 O O . VAL A 1 309 ? -16.054 4.884 14.980 1.00 35.96 309 VAL A O 1
ATOM 2282 N N . LEU A 1 310 ? -17.215 4.979 13.049 1.00 31.98 310 LEU A N 1
ATOM 2283 C CA . LEU A 1 310 ? -16.629 3.739 12.530 1.00 35.12 310 LEU A CA 1
ATOM 2284 C C . LEU A 1 310 ? -15.171 3.942 12.142 1.00 38.35 310 LEU A C 1
ATOM 2285 O O . LEU A 1 310 ? -14.316 3.091 12.430 1.00 34.72 310 LEU A O 1
ATOM 2290 N N . ASP A 1 311 ? -14.880 5.051 11.463 1.00 32.77 311 ASP A N 1
ATOM 2291 C CA . ASP A 1 311 ? -13.493 5.445 11.237 1.00 36.30 311 ASP A CA 1
ATOM 2292 C C . ASP A 1 311 ? -12.727 5.556 12.551 1.00 35.25 311 ASP A C 1
ATOM 2293 O O . ASP A 1 311 ? -11.578 5.092 12.646 1.00 40.86 311 ASP A O 1
ATOM 2298 N N . PHE A 1 312 ? -13.351 6.132 13.583 1.00 35.97 312 PHE A N 1
ATOM 2299 C CA . PHE A 1 312 ? -12.724 6.180 14.900 1.00 34.61 312 PHE A CA 1
ATOM 2300 C C . PHE A 1 312 ? -12.279 4.793 15.352 1.00 42.90 312 PHE A C 1
ATOM 2301 O O . PHE A 1 312 ? -11.161 4.625 15.841 1.00 38.26 312 PHE A O 1
ATOM 2309 N N . ALA A 1 313 ? -13.147 3.785 15.206 1.00 40.80 313 ALA A N 1
ATOM 2310 C CA . ALA A 1 313 ? -12.848 2.432 15.663 1.00 35.37 313 ALA A CA 1
ATOM 2311 C C . ALA A 1 313 ? -11.908 1.666 14.706 1.00 42.07 313 ALA A C 1
ATOM 2312 O O . ALA A 1 313 ? -11.845 0.428 14.784 1.00 36.86 313 ALA A O 1
ATOM 2314 N N . ARG A 1 314 ? -11.209 2.383 13.816 1.00 33.71 314 ARG A N 1
ATOM 2315 C CA . ARG A 1 314 ? -10.254 1.849 12.832 1.00 43.86 314 ARG A CA 1
ATOM 2316 C C . ARG A 1 314 ? -10.923 0.995 11.758 1.00 42.61 314 ARG A C 1
ATOM 2317 O O . ARG A 1 314 ? -10.264 0.173 11.133 1.00 34.72 314 ARG A O 1
ATOM 2325 N N . VAL A 1 315 ? -12.220 1.178 11.513 1.00 32.86 315 VAL A N 1
ATOM 2326 C CA . VAL A 1 315 ? -12.907 0.493 10.425 1.00 31.69 315 VAL A CA 1
ATOM 2327 C C . VAL A 1 315 ? -12.581 1.169 9.101 1.00 36.69 315 VAL A C 1
ATOM 2328 O O . VAL A 1 315 ? -12.887 2.358 8.926 1.00 39.51 315 VAL A O 1
ATOM 2332 N N . PRO A 1 316 ? -12.010 0.462 8.131 1.00 37.19 316 PRO A N 1
ATOM 2333 C CA . PRO A 1 316 ? -11.757 1.078 6.827 1.00 33.32 316 PRO A CA 1
ATOM 2334 C C . PRO A 1 316 ? -13.055 1.338 6.085 1.00 37.34 316 PRO A C 1
ATOM 2335 O O . PRO A 1 316 ? -14.063 0.652 6.278 1.00 34.27 316 PRO A O 1
ATOM 2339 N N . ALA A 1 317 ? -13.021 2.356 5.218 1.00 41.22 317 ALA A N 1
ATOM 2340 C CA . ALA A 1 317 ? -14.215 2.694 4.450 1.00 38.74 317 ALA A CA 1
ATOM 2341 C C . ALA A 1 317 ? -14.805 1.469 3.753 1.00 39.68 317 ALA A C 1
ATOM 2342 O O . ALA A 1 317 ? -16.034 1.305 3.709 1.00 37.87 317 ALA A O 1
ATOM 2344 N N . ASN A 1 318 ? -13.959 0.601 3.190 1.00 39.72 318 ASN A N 1
ATOM 2345 C CA . ASN A 1 318 ? -14.510 -0.545 2.460 1.00 44.24 318 ASN A CA 1
ATOM 2346 C C . ASN A 1 318 ? -15.182 -1.556 3.381 1.00 37.95 318 ASN A C 1
ATOM 2347 O O . ASN A 1 318 ? -15.870 -2.450 2.881 1.00 37.25 318 ASN A O 1
ATOM 2352 N N A MET A 1 319 ? -14.997 -1.437 4.692 0.44 34.91 319 MET A N 1
ATOM 2353 N N B MET A 1 319 ? -14.994 -1.435 4.700 0.56 34.14 319 MET A N 1
ATOM 2354 C CA A MET A 1 319 ? -15.605 -2.336 5.659 0.44 34.48 319 MET A CA 1
ATOM 2355 C CA B MET A 1 319 ? -15.560 -2.339 5.698 0.56 34.91 319 MET A CA 1
ATOM 2356 C C A MET A 1 319 ? -16.891 -1.777 6.265 0.44 34.16 319 MET A C 1
ATOM 2357 C C B MET A 1 319 ? -16.703 -1.712 6.502 0.56 34.28 319 MET A C 1
ATOM 2358 O O A MET A 1 319 ? -17.709 -2.549 6.778 0.44 27.72 319 MET A O 1
ATOM 2359 O O B MET A 1 319 ? -17.231 -2.363 7.417 0.56 28.45 319 MET A O 1
ATOM 2368 N N . MET A 1 320 ? -17.111 -0.466 6.190 1.00 31.02 320 MET A N 1
ATOM 2369 C CA . MET A 1 320 ? -18.258 0.110 6.893 1.00 27.58 320 MET A CA 1
ATOM 2370 C C . MET A 1 320 ? -19.626 -0.433 6.465 1.00 26.34 320 MET A C 1
ATOM 2371 O O . MET A 1 320 ? -20.463 -0.616 7.354 1.00 30.19 320 MET A O 1
ATOM 2376 N N . PRO A 1 321 ? -19.935 -0.708 5.189 1.00 27.60 321 PRO A N 1
ATOM 2377 C CA . PRO A 1 321 ? -21.207 -1.405 4.898 1.00 31.00 321 PRO A CA 1
ATOM 2378 C C . PRO A 1 321 ? -21.363 -2.717 5.662 1.00 28.63 321 PRO A C 1
ATOM 2379 O O . PRO A 1 321 ? -22.466 -3.050 6.114 1.00 27.34 321 PRO A O 1
ATOM 2383 N N . ALA A 1 322 ? -20.267 -3.466 5.820 1.00 28.06 322 ALA A N 1
ATOM 2384 C CA . ALA A 1 322 ? -20.311 -4.719 6.558 1.00 29.99 322 ALA A CA 1
ATOM 2385 C C . ALA A 1 322 ? -20.615 -4.470 8.028 1.00 31.37 322 ALA A C 1
ATOM 2386 O O . ALA A 1 322 ? -21.393 -5.222 8.633 1.00 27.55 322 ALA A O 1
ATOM 2388 N N . MET A 1 323 ? -20.056 -3.393 8.611 1.00 23.05 323 MET A N 1
ATOM 2389 C CA . MET A 1 323 ? -20.393 -3.056 10.001 1.00 21.50 323 MET A CA 1
ATOM 2390 C C . MET A 1 323 ? -21.872 -2.709 10.154 1.00 25.02 323 MET A C 1
ATOM 2391 O O . MET A 1 323 ? -22.478 -3.043 11.183 1.00 25.04 323 MET A O 1
ATOM 2396 N N . PHE A 1 324 ? -22.442 -1.992 9.170 1.00 30.68 324 PHE A N 1
ATOM 2397 C CA . PHE A 1 324 ? -23.881 -1.679 9.192 1.00 27.32 324 PHE A CA 1
ATOM 2398 C C . PHE A 1 324 ? -24.694 -2.967 9.141 1.00 32.15 324 PHE A C 1
ATOM 2399 O O . PHE A 1 324 ? -25.641 -3.152 9.920 1.00 29.08 324 PHE A O 1
ATOM 2407 N N . THR A 1 325 ? -24.269 -3.923 8.302 1.00 34.14 325 THR A N 1
ATOM 2408 C CA . THR A 1 325 ? -24.950 -5.223 8.262 1.00 27.90 325 THR A CA 1
ATOM 2409 C C . THR A 1 325 ? -24.885 -5.917 9.618 1.00 25.33 325 THR A C 1
ATOM 2410 O O . THR A 1 325 ? -25.892 -6.458 10.096 1.00 27.25 325 THR A O 1
ATOM 2414 N N . CYS A 1 326 ? -23.717 -5.910 10.255 1.00 24.46 326 CYS A N 1
ATOM 2415 C CA . CYS A 1 326 ? -23.592 -6.530 11.573 1.00 24.85 326 CYS A CA 1
ATOM 2416 C C . CYS A 1 326 ? -24.627 -5.975 12.551 1.00 30.40 326 CYS A C 1
ATOM 2417 O O . CYS A 1 326 ? -25.336 -6.735 13.222 1.00 25.56 326 CYS A O 1
ATOM 2420 N N . GLY A 1 327 ? -24.706 -4.646 12.676 1.00 28.26 327 GLY A N 1
ATOM 2421 C CA . GLY A 1 327 ? -25.724 -4.073 13.551 1.00 24.75 327 GLY A CA 1
ATOM 2422 C C . GLY A 1 327 ? -27.127 -4.497 13.160 1.00 18.57 327 GLY A C 1
ATOM 2423 O O . GLY A 1 327 ? -27.937 -4.867 14.013 1.00 28.92 327 GLY A O 1
ATOM 2424 N N . ARG A 1 328 ? -27.454 -4.417 11.867 1.00 22.88 328 ARG A N 1
ATOM 2425 C CA . ARG A 1 328 ? -28.840 -4.667 11.453 1.00 23.79 328 ARG A CA 1
ATOM 2426 C C . ARG A 1 328 ? -29.251 -6.125 11.620 1.00 29.59 328 ARG A C 1
ATOM 2427 O O . ARG A 1 328 ? -30.444 -6.425 11.526 1.00 24.94 328 ARG A O 1
ATOM 2435 N N . THR A 1 329 ? -28.307 -7.041 11.870 1.00 25.81 329 THR A N 1
ATOM 2436 C CA . THR A 1 329 ? -28.705 -8.424 12.130 1.00 27.81 329 THR A CA 1
ATOM 2437 C C . THR A 1 329 ? -29.713 -8.513 13.264 1.00 24.65 329 THR A C 1
ATOM 2438 O O . THR A 1 329 ? -30.576 -9.380 13.245 1.00 24.59 329 THR A O 1
ATOM 2442 N N . ALA A 1 330 ? -29.630 -7.625 14.252 1.00 27.98 330 ALA A N 1
ATOM 2443 C CA . ALA A 1 330 ? -30.602 -7.657 15.342 1.00 25.41 330 ALA A CA 1
ATOM 2444 C C . ALA A 1 330 ? -32.027 -7.408 14.816 1.00 24.67 330 ALA A C 1
ATOM 2445 O O . ALA A 1 330 ? -32.942 -8.196 15.077 1.00 23.27 330 ALA A O 1
ATOM 2447 N N . GLY A 1 331 ? -32.211 -6.367 14.000 1.00 26.80 331 GLY A N 1
ATOM 2448 C CA . GLY A 1 331 ? -33.524 -6.129 13.422 1.00 31.58 331 GLY A CA 1
ATOM 2449 C C . GLY A 1 331 ? -33.950 -7.253 12.500 1.00 31.07 331 GLY A C 1
ATOM 2450 O O . GLY A 1 331 ? -35.106 -7.676 12.520 1.00 24.65 331 GLY A O 1
ATOM 2451 N N . TRP A 1 332 ? -33.022 -7.780 11.692 1.00 28.00 332 TRP A N 1
ATOM 2452 C CA . TRP A 1 332 ? -33.425 -8.844 10.788 1.00 24.54 332 TRP A CA 1
ATOM 2453 C C . TRP A 1 332 ? -33.960 -10.034 11.562 1.00 21.22 332 TRP A C 1
ATOM 2454 O O . TRP A 1 332 ? -34.984 -10.607 11.205 1.00 23.20 332 TRP A O 1
ATOM 2465 N N . CYS A 1 333 ? -33.273 -10.420 12.633 1.00 27.65 333 CYS A N 1
ATOM 2466 C CA . CYS A 1 333 ? -33.717 -11.610 13.365 1.00 24.99 333 CYS A CA 1
ATOM 2467 C C . CYS A 1 333 ? -35.062 -11.367 14.048 1.00 27.58 333 CYS A C 1
ATOM 2468 O O . CYS A 1 333 ? -35.925 -12.248 14.073 1.00 23.31 333 CYS A O 1
ATOM 2471 N N . ALA A 1 334 ? -35.241 -10.182 14.632 1.00 27.89 334 ALA A N 1
ATOM 2472 C CA . ALA A 1 334 ? -36.526 -9.840 15.239 1.00 23.57 334 ALA A CA 1
ATOM 2473 C C . ALA A 1 334 ? -37.661 -9.972 14.233 1.00 26.66 334 ALA A C 1
ATOM 2474 O O . ALA A 1 334 ? -38.687 -10.598 14.524 1.00 30.55 334 ALA A O 1
ATOM 2476 N N . HIS A 1 335 ? -37.482 -9.430 13.024 1.00 28.16 335 HIS A N 1
ATOM 2477 C CA . HIS A 1 335 ? -38.536 -9.521 12.007 1.00 27.19 335 HIS A CA 1
ATOM 2478 C C . HIS A 1 335 ? -38.740 -10.938 11.495 1.00 25.66 335 HIS A C 1
ATOM 2479 O O . HIS A 1 335 ? -39.867 -11.305 11.148 1.00 28.11 335 HIS A O 1
ATOM 2486 N N . ILE A 1 336 ? -37.666 -11.745 11.377 1.00 24.72 336 ILE A N 1
ATOM 2487 C CA . ILE A 1 336 ? -37.852 -13.149 11.018 1.00 19.64 336 ILE A CA 1
ATOM 2488 C C . ILE A 1 336 ? -38.664 -13.857 12.083 1.00 22.35 336 ILE A C 1
ATOM 2489 O O . ILE A 1 336 ? -39.565 -14.648 11.778 1.00 28.81 336 ILE A O 1
ATOM 2494 N N . LEU A 1 337 ? -38.371 -13.591 13.354 1.00 25.73 337 LEU A N 1
ATOM 2495 C CA . LEU A 1 337 ? -39.145 -14.285 14.376 1.00 26.44 337 LEU A CA 1
ATOM 2496 C C . LEU A 1 337 ? -40.587 -13.795 14.373 1.00 28.17 337 LEU A C 1
ATOM 2497 O O . LEU A 1 337 ? -41.521 -14.597 14.479 1.00 25.38 337 LEU A O 1
ATOM 2502 N N . GLU A 1 338 ? -40.791 -12.490 14.180 1.00 29.10 338 GLU A N 1
ATOM 2503 C CA . GLU A 1 338 ? -42.165 -11.978 14.139 1.00 26.47 338 GLU A CA 1
ATOM 2504 C C . GLU A 1 338 ? -42.930 -12.519 12.941 1.00 27.23 338 GLU A C 1
ATOM 2505 O O . GLU A 1 338 ? -44.112 -12.870 13.056 1.00 29.96 338 GLU A O 1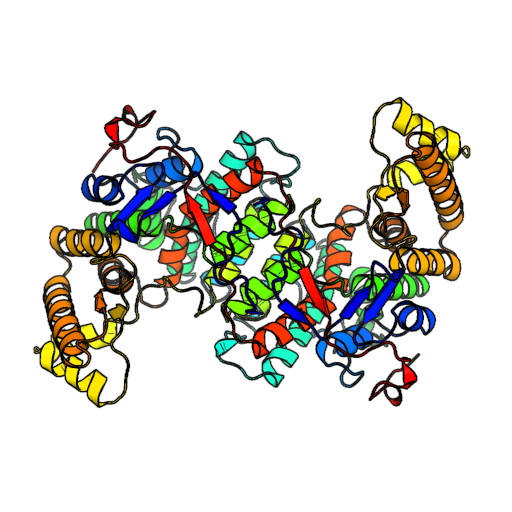
ATOM 2511 N N . GLN A 1 339 ? -42.274 -12.582 11.774 1.00 26.03 339 GLN A N 1
ATOM 2512 C CA . GLN A 1 339 ? -42.891 -13.197 10.613 1.00 23.02 339 GLN A CA 1
ATOM 2513 C C . GLN A 1 339 ? -43.200 -14.677 10.850 1.00 30.68 339 GLN A C 1
ATOM 2514 O O . GLN A 1 339 ? -44.207 -15.189 10.330 1.00 35.88 339 GLN A O 1
ATOM 2520 N N . LYS A 1 340 ? -42.346 -15.389 11.601 1.00 29.68 340 LYS A N 1
ATOM 2521 C CA . LYS A 1 340 ? -42.672 -16.773 11.923 1.00 29.56 340 LYS A CA 1
ATOM 2522 C C . LYS A 1 340 ? -43.978 -16.818 12.698 1.00 36.83 340 LYS A C 1
ATOM 2523 O O . LYS A 1 340 ? -44.851 -17.644 12.410 1.00 32.84 340 LYS A O 1
ATOM 2529 N N . ARG A 1 341 ? -44.131 -15.919 13.680 1.00 35.53 341 ARG A N 1
ATOM 2530 C CA . ARG A 1 341 ? -45.346 -15.948 14.492 1.00 36.94 341 ARG A CA 1
ATOM 2531 C C . ARG A 1 341 ? -46.567 -15.485 13.709 1.00 39.66 341 ARG A C 1
ATOM 2532 O O . ARG A 1 341 ? -47.679 -15.983 13.949 1.00 39.59 341 ARG A O 1
ATOM 2540 N N . LEU A 1 342 ? -46.384 -14.554 12.764 1.00 39.54 342 LEU A N 1
ATOM 2541 C CA . LEU A 1 342 ? -47.487 -14.148 11.895 1.00 35.36 342 LEU A CA 1
ATOM 2542 C C . LEU A 1 342 ? -48.014 -15.324 11.078 1.00 44.62 342 LEU A C 1
ATOM 2543 O O . LEU A 1 342 ? -49.229 -15.504 10.944 1.00 44.95 342 LEU A O 1
ATOM 2548 N N . GLY A 1 343 ? -47.118 -16.139 10.530 1.00 43.02 343 GLY A N 1
ATOM 2549 C CA . GLY A 1 343 ? -47.533 -17.311 9.767 1.00 41.86 343 GLY A CA 1
ATOM 2550 C C . GLY A 1 343 ? -48.338 -17.009 8.520 1.00 43.82 343 GLY A C 1
ATOM 2551 O O . GLY A 1 343 ? -49.327 -17.700 8.247 1.00 50.69 343 GLY A O 1
ATOM 2552 N N . LYS A 1 344 ? -47.948 -15.988 7.755 1.00 39.77 344 LYS A N 1
ATOM 2553 C CA . LYS A 1 344 ? -48.673 -15.621 6.545 1.00 41.13 344 LYS A CA 1
ATOM 2554 C C . LYS A 1 344 ? -47.682 -15.462 5.400 1.00 38.39 344 LYS A C 1
ATOM 2555 O O . LYS A 1 344 ? -46.806 -14.591 5.452 1.00 39.51 344 LYS A O 1
ATOM 2561 N N . LEU A 1 345 ? -47.832 -16.286 4.366 1.00 37.94 345 LEU A N 1
ATOM 2562 C CA . LEU A 1 345 ? -47.025 -16.136 3.163 1.00 41.36 345 LEU A CA 1
ATOM 2563 C C . LEU A 1 345 ? -47.237 -14.750 2.563 1.00 46.33 345 LEU A C 1
ATOM 2564 O O . LEU A 1 345 ? -48.369 -14.272 2.456 1.00 40.87 345 LEU A O 1
ATOM 2569 N N . VAL A 1 346 ? -46.145 -14.081 2.204 1.00 34.28 346 VAL A N 1
ATOM 2570 C CA . VAL A 1 346 ? -46.260 -12.789 1.536 1.00 42.01 346 VAL A CA 1
ATOM 2571 C C . VAL A 1 346 ? -46.453 -13.050 0.045 1.00 51.90 346 VAL A C 1
ATOM 2572 O O . VAL A 1 346 ? -45.670 -13.781 -0.570 1.00 49.34 346 VAL A O 1
ATOM 2576 N N . ARG A 1 347 ? -47.532 -12.505 -0.528 1.00 54.51 347 ARG A N 1
ATOM 2577 C CA . ARG A 1 347 ? -47.994 -12.912 -1.861 1.00 58.51 347 ARG A CA 1
ATOM 2578 C C . ARG A 1 347 ? -48.638 -11.741 -2.588 1.00 53.06 347 ARG A C 1
ATOM 2579 O O . ARG A 1 347 ? -49.865 -11.695 -2.774 1.00 55.36 347 ARG A O 1
ATOM 2587 N N . PRO A 1 348 ? -47.838 -10.778 -3.045 1.00 43.52 348 PRO A N 1
ATOM 2588 C CA . PRO A 1 348 ? -48.377 -9.686 -3.861 1.00 41.44 348 PRO A CA 1
ATOM 2589 C C . PRO A 1 348 ? -48.669 -10.193 -5.269 1.00 41.45 348 PRO A C 1
ATOM 2590 O O . PRO A 1 348 ? -48.547 -11.378 -5.575 1.00 41.05 348 PRO A O 1
ATOM 2594 N N . SER A 1 349 ? -49.088 -9.268 -6.127 1.00 45.48 349 SER A N 1
ATOM 2595 C CA . SER A 1 349 ? -49.579 -9.613 -7.451 1.00 40.51 349 SER A CA 1
ATOM 2596 C C . SER A 1 349 ? -49.079 -8.595 -8.457 1.00 39.55 349 SER A C 1
ATOM 2597 O O . SER A 1 349 ? -48.580 -7.513 -8.111 1.00 38.97 349 SER A O 1
ATOM 2600 N N . ALA A 1 350 ? -49.232 -8.958 -9.722 1.00 39.88 350 ALA A N 1
ATOM 2601 C CA . ALA A 1 350 ? -48.835 -8.093 -10.816 1.00 42.89 350 ALA A CA 1
ATOM 2602 C C . ALA A 1 350 ? -49.937 -8.115 -11.860 1.00 42.66 350 ALA A C 1
ATOM 2603 O O . ALA A 1 350 ? -50.633 -9.118 -12.021 1.00 42.92 350 ALA A O 1
ATOM 2605 N N . ILE A 1 351 ? -50.074 -7.007 -12.579 1.00 39.71 351 ILE A N 1
ATOM 2606 C CA . ILE A 1 351 ? -51.024 -6.898 -13.676 1.00 41.93 351 ILE A CA 1
ATOM 2607 C C . ILE A 1 351 ? -50.270 -7.090 -14.979 1.00 39.38 351 ILE A C 1
ATOM 2608 O O . ILE A 1 351 ? -49.281 -6.391 -15.239 1.00 40.53 351 ILE A O 1
ATOM 2613 N N . TYR A 1 352 ? -50.725 -8.045 -15.789 1.00 40.97 352 TYR A N 1
ATOM 2614 C CA . TYR A 1 352 ? -50.133 -8.283 -17.098 1.00 39.89 352 TYR A CA 1
ATOM 2615 C C . TYR A 1 352 ? -50.559 -7.199 -18.079 1.00 47.31 352 TYR A C 1
ATOM 2616 O O . TYR A 1 352 ? -51.753 -6.898 -18.205 1.00 40.89 352 TYR A O 1
ATOM 2625 N N . VAL A 1 353 ? -49.583 -6.646 -18.797 1.00 40.68 353 VAL A N 1
ATOM 2626 C CA . VAL A 1 353 ? -49.792 -5.580 -19.772 1.00 39.95 353 VAL A CA 1
ATOM 2627 C C . VAL A 1 353 ? -48.970 -5.888 -21.014 1.00 45.57 353 VAL A C 1
ATOM 2628 O O . VAL A 1 353 ? -48.594 -4.982 -21.761 1.00 55.67 353 VAL A O 1
ATOM 2632 N N . GLY A 1 354 ? -48.666 -7.156 -21.239 1.00 44.67 354 GLY A N 1
ATOM 2633 C CA . GLY A 1 354 ? -47.836 -7.538 -22.354 1.00 46.52 354 GLY A CA 1
ATOM 2634 C C . GLY A 1 354 ? -48.637 -8.118 -23.501 1.00 55.47 354 GLY A C 1
ATOM 2635 O O . GLY A 1 354 ? -49.855 -7.934 -23.596 1.00 52.38 354 GLY A O 1
ATOM 2636 N N . PRO A 1 355 ? -47.953 -8.820 -24.405 1.00 46.41 355 PRO A N 1
ATOM 2637 C CA . PRO A 1 355 ? -48.623 -9.376 -25.593 1.00 50.94 355 PRO A CA 1
ATOM 2638 C C . PRO A 1 355 ? -49.749 -10.358 -25.275 1.00 56.39 355 PRO A C 1
ATOM 2639 O O . PRO A 1 355 ? -49.635 -11.212 -24.393 1.00 46.51 355 PRO A O 1
ATOM 2643 N N . GLY A 1 356 ? -50.837 -10.251 -26.047 1.00 58.24 356 GLY A N 1
ATOM 2644 C CA . GLY A 1 356 ? -51.920 -11.202 -25.984 1.00 47.23 356 GLY A CA 1
ATOM 2645 C C . GLY A 1 356 ? -51.542 -12.537 -26.591 1.00 48.25 356 GLY A C 1
ATOM 2646 O O . GLY A 1 356 ? -50.417 -12.736 -27.058 1.00 49.96 356 GLY A O 1
ATOM 2647 N N . PRO A 1 357 ? -52.484 -13.478 -26.603 1.00 51.10 357 PRO A N 1
ATOM 2648 C CA . PRO A 1 357 ? -52.174 -14.829 -27.082 1.00 46.41 357 PRO A CA 1
ATOM 2649 C C . PRO A 1 357 ? -51.645 -14.819 -28.506 1.00 50.29 357 PRO A C 1
ATOM 2650 O O . PRO A 1 357 ? -52.146 -14.099 -29.367 1.00 51.10 357 PRO A O 1
ATOM 2654 N N . ARG A 1 358 ? -50.622 -15.639 -28.750 1.00 53.87 358 ARG A N 1
ATOM 2655 C CA . ARG A 1 358 ? -50.014 -15.738 -30.070 1.00 51.55 358 ARG A CA 1
ATOM 2656 C C . ARG A 1 358 ? -49.340 -17.098 -30.210 1.00 53.59 358 ARG A C 1
ATOM 2657 O O . ARG A 1 358 ? -49.093 -17.804 -29.227 1.00 58.66 358 ARG A O 1
ATOM 2665 N N . SER A 1 359 ? -49.085 -17.477 -31.450 1.00 50.73 359 SER A N 1
ATOM 2666 C CA . SER A 1 359 ? -48.495 -18.767 -31.740 1.00 53.52 359 SER A CA 1
ATOM 2667 C C . SER A 1 359 ? -46.977 -18.688 -31.610 1.00 46.34 359 SER A C 1
ATOM 2668 O O . SER A 1 359 ? -46.392 -17.613 -31.762 1.00 50.14 359 SER A O 1
ATOM 2671 N N . PRO A 1 360 ? -46.313 -19.819 -31.344 1.00 51.41 360 PRO A N 1
ATOM 2672 C CA . PRO A 1 360 ? -44.837 -19.798 -31.328 1.00 53.67 360 PRO A CA 1
ATOM 2673 C C . PRO A 1 360 ? -44.235 -19.260 -32.618 1.00 53.53 360 PRO A C 1
ATOM 2674 O O . PRO A 1 360 ? -43.394 -18.349 -32.585 1.00 48.81 360 PRO A O 1
ATOM 2678 N N . GLU A 1 361 ? -44.681 -19.784 -33.763 1.00 54.33 361 GLU A N 1
ATOM 2679 C CA . GLU A 1 361 ? -44.102 -19.411 -35.046 1.00 51.95 361 GLU A CA 1
ATOM 2680 C C . GLU A 1 361 ? -44.251 -17.930 -35.346 1.00 51.47 361 GLU A C 1
ATOM 2681 O O . GLU A 1 361 ? -43.507 -17.402 -36.180 1.00 59.33 361 GLU A O 1
ATOM 2687 N N . SER A 1 362 ? -45.164 -17.242 -34.675 1.00 49.31 362 SER A N 1
ATOM 2688 C CA . SER A 1 362 ? -45.329 -15.817 -34.929 1.00 54.35 362 SER A CA 1
ATOM 2689 C C . SER A 1 362 ? -44.278 -14.963 -34.232 1.00 55.97 362 SER A C 1
ATOM 2690 O O . SER A 1 362 ? -44.231 -13.744 -34.466 1.00 48.06 362 SER A O 1
ATOM 2693 N N . VAL A 1 363 ? -43.452 -15.567 -33.378 1.00 51.24 363 VAL A N 1
ATOM 2694 C CA . VAL A 1 363 ? -42.497 -14.841 -32.549 1.00 58.25 363 VAL A CA 1
ATOM 2695 C C . VAL A 1 363 ? -41.191 -14.694 -33.316 1.00 56.29 363 VAL A C 1
ATOM 2696 O O . VAL A 1 363 ? -40.719 -15.647 -33.957 1.00 57.30 363 VAL A O 1
ATOM 2700 N N . ASP A 1 364 ? -40.611 -13.496 -33.263 1.00 52.34 364 ASP A N 1
ATOM 2701 C CA . ASP A 1 364 ? -39.341 -13.260 -33.937 1.00 60.05 364 ASP A CA 1
ATOM 2702 C C . ASP A 1 364 ? -38.329 -14.312 -33.515 1.00 58.58 364 ASP A C 1
ATOM 2703 O O . ASP A 1 364 ? -38.218 -14.639 -32.334 1.00 55.57 364 ASP A O 1
ATOM 2708 N N . GLY A 1 365 ? -37.620 -14.870 -34.486 1.00 61.57 365 GLY A N 1
ATOM 2709 C CA . GLY A 1 365 ? -36.585 -15.836 -34.192 1.00 56.83 365 GLY A CA 1
ATOM 2710 C C . GLY A 1 365 ? -37.035 -17.275 -34.130 1.00 62.95 365 GLY A C 1
ATOM 2711 O O . GLY A 1 365 ? -36.208 -18.155 -33.850 1.00 59.54 365 GLY A O 1
ATOM 2712 N N . TRP A 1 366 ? -38.317 -17.547 -34.381 1.00 62.70 366 TRP A N 1
ATOM 2713 C CA . TRP A 1 366 ? -38.777 -18.928 -34.387 1.00 54.52 366 TRP A CA 1
ATOM 2714 C C . TRP A 1 366 ? -38.001 -19.764 -35.396 1.00 56.55 366 TRP A C 1
ATOM 2715 O O . TRP A 1 366 ? -37.842 -20.976 -35.203 1.00 52.13 366 TRP A O 1
ATOM 2726 N N . GLU A 1 367 ? -37.511 -19.135 -36.473 1.00 62.48 367 GLU A N 1
ATOM 2727 C CA . GLU A 1 367 ? -36.748 -19.865 -37.485 1.00 67.27 367 GLU A CA 1
ATOM 2728 C C . GLU A 1 367 ? -35.425 -20.377 -36.918 1.00 65.87 367 GLU A C 1
ATOM 2729 O O . GLU A 1 367 ? -34.965 -21.468 -37.278 1.00 63.13 367 GLU A O 1
ATOM 2735 N N . ARG A 1 368 ? -34.813 -19.609 -36.013 1.00 63.09 368 ARG A N 1
ATOM 2736 C CA . ARG A 1 368 ? -33.617 -20.065 -35.310 1.00 63.29 368 ARG A CA 1
ATOM 2737 C C . ARG A 1 368 ? -33.890 -21.254 -34.388 1.00 62.82 368 ARG A C 1
ATOM 2738 O O . ARG A 1 368 ? -32.986 -22.064 -34.156 1.00 63.03 368 ARG A O 1
ATOM 2746 N N . VAL A 1 369 ? -35.114 -21.396 -33.871 1.00 61.24 369 VAL A N 1
ATOM 2747 C CA . VAL A 1 369 ? -35.394 -22.457 -32.908 1.00 55.19 369 VAL A CA 1
ATOM 2748 C C . VAL A 1 369 ? -35.360 -23.810 -33.605 1.00 66.44 369 VAL A C 1
ATOM 2749 O O . VAL A 1 369 ? -35.842 -23.962 -34.737 1.00 71.81 369 VAL A O 1
ATOM 2753 N N . LEU A 1 370 ? -34.776 -24.803 -32.932 1.00 62.51 370 LEU A N 1
ATOM 2754 C CA . LEU A 1 370 ? -34.649 -26.162 -33.445 1.00 71.86 370 LEU A CA 1
ATOM 2755 C C . LEU A 1 370 ? -35.546 -27.098 -32.636 1.00 78.89 370 LEU A C 1
ATOM 2756 O O . LEU A 1 370 ? -35.635 -26.976 -31.409 1.00 80.80 370 LEU A O 1
ATOM 2761 N N . THR A 1 371 ? -36.215 -28.026 -33.322 1.00 85.26 371 THR A N 1
ATOM 2762 C CA . THR A 1 371 ? -37.119 -28.984 -32.667 1.00 82.60 371 THR A CA 1
ATOM 2763 C C . THR A 1 371 ? -36.355 -30.077 -31.922 1.00 79.27 371 THR A C 1
ATOM 2764 O O . THR A 1 371 ? -36.656 -30.385 -30.766 1.00 74.05 371 THR A O 1
ATOM 2768 N N . PHE B 1 8 ? -56.743 -3.499 7.181 1.00 82.39 8 PHE B N 1
ATOM 2769 C CA . PHE B 1 8 ? -56.045 -4.221 6.123 1.00 79.47 8 PHE B CA 1
ATOM 2770 C C . PHE B 1 8 ? -55.803 -5.666 6.555 1.00 78.92 8 PHE B C 1
ATOM 2771 O O . PHE B 1 8 ? -56.011 -6.032 7.717 1.00 70.73 8 PHE B O 1
ATOM 2779 N N . VAL B 1 9 ? -55.365 -6.483 5.610 1.00 82.39 9 VAL B N 1
ATOM 2780 C CA . VAL B 1 9 ? -55.040 -7.886 5.850 1.00 81.94 9 VAL B CA 1
ATOM 2781 C C . VAL B 1 9 ? -53.530 -8.043 5.730 1.00 74.52 9 VAL B C 1
ATOM 2782 O O . VAL B 1 9 ? -52.949 -7.586 4.737 1.00 70.80 9 VAL B O 1
ATOM 2786 N N . PRO B 1 10 ? -52.860 -8.641 6.714 1.00 73.47 10 PRO B N 1
ATOM 2787 C CA . PRO B 1 10 ? -51.411 -8.848 6.597 1.00 71.23 10 PRO B CA 1
ATOM 2788 C C . PRO B 1 10 ? -51.082 -9.692 5.378 1.00 66.20 10 PRO B C 1
ATOM 2789 O O . PRO B 1 10 ? -51.837 -10.589 4.992 1.00 67.08 10 PRO B O 1
ATOM 2793 N N . GLY B 1 11 ? -49.945 -9.385 4.764 1.00 65.04 11 GLY B N 1
ATOM 2794 C CA . GLY B 1 11 ? -49.359 -10.262 3.773 1.00 65.60 11 GLY B CA 1
ATOM 2795 C C . GLY B 1 11 ? -49.459 -9.830 2.325 1.00 58.81 11 GLY B C 1
ATOM 2796 O O . GLY B 1 11 ? -49.214 -10.665 1.439 1.00 57.48 11 GLY B O 1
ATOM 2797 N N . LEU B 1 12 ? -49.819 -8.570 2.051 1.00 48.81 12 LEU B N 1
ATOM 2798 C CA . LEU B 1 12 ? -49.888 -8.020 0.691 1.00 45.97 12 LEU B CA 1
ATOM 2799 C C . LEU B 1 12 ? -50.729 -8.888 -0.251 1.00 53.02 12 LEU B C 1
ATOM 2800 O O . LEU B 1 12 ? -50.629 -8.767 -1.476 1.00 53.43 12 LEU B O 1
ATOM 2805 N N . ASP B 1 13 ? -51.564 -9.763 0.300 1.00 46.61 13 ASP B N 1
ATOM 2806 C CA . ASP B 1 13 ? -52.329 -10.713 -0.496 1.00 54.53 13 ASP B CA 1
ATOM 2807 C C . ASP B 1 13 ? -53.170 -10.013 -1.561 1.00 54.77 13 ASP B C 1
ATOM 2808 O O . ASP B 1 13 ? -54.059 -9.225 -1.229 1.00 49.65 13 ASP B O 1
ATOM 2813 N N . GLY B 1 14 ? -52.877 -10.259 -2.840 1.00 54.42 14 GLY B N 1
ATOM 2814 C CA . GLY B 1 14 ? -53.606 -9.599 -3.909 1.00 48.54 14 GLY B CA 1
ATOM 2815 C C . GLY B 1 14 ? -53.335 -8.118 -4.078 1.00 53.90 14 GLY B C 1
ATOM 2816 O O . GLY B 1 14 ? -54.077 -7.452 -4.809 1.00 56.24 14 GLY B O 1
ATOM 2817 N N . VAL B 1 15 ? -52.305 -7.574 -3.427 1.00 51.39 15 VAL B N 1
ATOM 2818 C CA . VAL B 1 15 ? -51.923 -6.173 -3.607 1.00 46.90 15 VAL B CA 1
ATOM 2819 C C . VAL B 1 15 ? -51.029 -6.067 -4.836 1.00 49.14 15 VAL B C 1
ATOM 2820 O O . VAL B 1 15 ? -50.048 -6.810 -4.967 1.00 46.69 15 VAL B O 1
ATOM 2824 N N . VAL B 1 16 ? -51.358 -5.145 -5.737 1.00 47.96 16 VAL B N 1
ATOM 2825 C CA . VAL B 1 16 ? -50.655 -5.044 -7.015 1.00 49.19 16 VAL B CA 1
ATOM 2826 C C . VAL B 1 16 ? -49.351 -4.275 -6.814 1.00 47.46 16 VAL B C 1
ATOM 2827 O O . VAL B 1 16 ? -49.365 -3.078 -6.507 1.00 48.62 16 VAL B O 1
ATOM 2831 N N . ALA B 1 17 ? -48.213 -4.959 -6.989 1.00 50.22 17 ALA B N 1
ATOM 2832 C CA . ALA B 1 17 ? -46.920 -4.309 -6.793 1.00 41.56 17 ALA B CA 1
ATOM 2833 C C . ALA B 1 17 ? -46.291 -3.819 -8.089 1.00 42.47 17 ALA B C 1
ATOM 2834 O O . ALA B 1 17 ? -45.523 -2.845 -8.065 1.00 42.93 17 ALA B O 1
ATOM 2836 N N . PHE B 1 18 ? -46.604 -4.469 -9.211 1.00 38.97 18 PHE B N 1
ATOM 2837 C CA . PHE B 1 18 ? -45.989 -4.200 -10.506 1.00 36.57 18 PHE B CA 1
ATOM 2838 C C . PHE B 1 18 ? -46.993 -4.465 -11.612 1.00 36.51 18 PHE B C 1
ATOM 2839 O O . PHE B 1 18 ? -47.908 -5.270 -11.456 1.00 40.30 18 PHE B O 1
ATOM 2847 N N . THR B 1 19 ? -46.778 -3.824 -12.756 1.00 34.66 19 THR B N 1
ATOM 2848 C CA . THR B 1 19 ? -47.268 -4.335 -14.029 1.00 37.69 19 THR B CA 1
ATOM 2849 C C . THR B 1 19 ? -46.133 -5.107 -14.681 1.00 37.69 19 THR B C 1
ATOM 2850 O O . THR B 1 19 ? -44.967 -4.840 -14.393 1.00 37.70 19 THR B O 1
ATOM 2854 N N . THR B 1 20 ? -46.467 -6.049 -15.565 1.00 38.06 20 THR B N 1
ATOM 2855 C CA . THR B 1 20 ? -45.445 -6.852 -16.229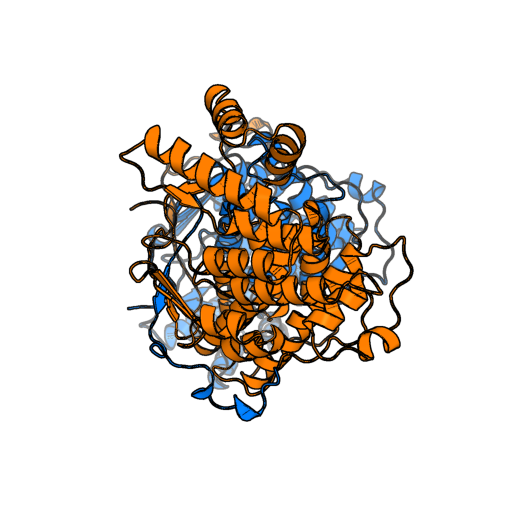 1.00 41.05 20 THR B CA 1
ATOM 2856 C C . THR B 1 20 ? -45.861 -7.174 -17.658 1.00 40.83 20 THR B C 1
ATOM 2857 O O . THR B 1 20 ? -47.042 -7.363 -17.955 1.00 47.39 20 THR B O 1
ATOM 2861 N N . GLU B 1 21 ? -44.873 -7.257 -18.542 1.00 35.36 21 GLU B N 1
ATOM 2862 C CA . GLU B 1 21 ? -45.063 -7.784 -19.889 1.00 39.87 21 GLU B CA 1
ATOM 2863 C C . GLU B 1 21 ? -44.520 -9.201 -20.058 1.00 43.86 21 GLU B C 1
ATOM 2864 O O . GLU B 1 21 ? -44.535 -9.732 -21.178 1.00 44.12 21 GLU B O 1
ATOM 2870 N N . ILE B 1 22 ? -44.048 -9.837 -18.980 1.00 36.58 22 ILE B N 1
ATOM 2871 C CA . ILE B 1 22 ? -43.259 -11.064 -19.137 1.00 38.43 22 ILE B CA 1
ATOM 2872 C C . ILE B 1 22 ? -44.153 -12.253 -19.448 1.00 35.32 22 ILE B C 1
ATOM 2873 O O . ILE B 1 22 ? -43.944 -12.971 -20.433 1.00 39.88 22 ILE B O 1
ATOM 2878 N N . ALA B 1 23 ? -45.132 -12.508 -18.589 1.00 34.75 23 ALA B N 1
ATOM 2879 C CA . ALA B 1 23 ? -45.999 -13.660 -18.751 1.00 32.59 23 ALA B CA 1
ATOM 2880 C C . ALA B 1 23 ? -47.321 -13.381 -18.057 1.00 38.53 23 ALA B C 1
ATOM 2881 O O . ALA B 1 23 ? -47.462 -12.418 -17.285 1.00 38.56 23 ALA B O 1
ATOM 2883 N N . GLU B 1 24 ? -48.288 -14.247 -18.331 1.00 35.35 24 GLU B N 1
ATOM 2884 C CA . GLU B 1 24 ? -49.647 -14.051 -17.833 1.00 38.99 24 GLU B CA 1
ATOM 2885 C C . GLU B 1 24 ? -50.177 -15.380 -17.331 1.00 30.72 24 GLU B C 1
ATOM 2886 O O . GLU B 1 24 ? -50.526 -16.250 -18.140 1.00 31.68 24 GLU B O 1
ATOM 2892 N N . PRO B 1 25 ? -50.180 -15.603 -16.019 1.00 33.04 25 PRO B N 1
ATOM 2893 C CA . PRO B 1 25 ? -50.961 -16.703 -15.466 1.00 30.20 25 PRO B CA 1
ATOM 2894 C C . PRO B 1 25 ? -52.416 -16.242 -15.478 1.00 41.01 25 PRO B C 1
ATOM 2895 O O . PRO B 1 25 ? -52.865 -15.561 -14.548 1.00 35.09 25 PRO B O 1
ATOM 2899 N N . ASP B 1 26 ? -53.110 -16.529 -16.572 1.00 35.40 26 ASP B N 1
ATOM 2900 C CA . ASP B 1 26 ? -54.526 -16.180 -16.745 1.00 41.47 26 ASP B CA 1
ATOM 2901 C C . ASP B 1 26 ? -55.353 -17.213 -15.994 1.00 36.00 26 ASP B C 1
ATOM 2902 O O . ASP B 1 26 ? -55.831 -18.198 -16.558 1.00 40.73 26 ASP B O 1
ATOM 2907 N N . LYS B 1 27 ? -55.499 -16.996 -14.688 1.00 34.30 27 LYS B N 1
ATOM 2908 C CA . LYS B 1 27 ? -56.127 -18.010 -13.850 1.00 33.79 27 LYS B CA 1
ATOM 2909 C C . LYS B 1 27 ? -57.627 -18.106 -14.119 1.00 41.17 27 LYS B C 1
ATOM 2910 O O . LYS B 1 27 ? -58.185 -19.210 -14.157 1.00 38.50 27 LYS B O 1
ATOM 2916 N N . ASP B 1 28 ? -58.291 -16.969 -14.344 1.00 42.60 28 ASP B N 1
ATOM 2917 C CA . ASP B 1 28 ? -59.720 -17.021 -14.659 1.00 42.13 28 ASP B CA 1
ATOM 2918 C C . ASP B 1 28 ? -59.968 -17.663 -16.010 1.00 45.87 28 ASP B C 1
ATOM 2919 O O . ASP B 1 28 ? -60.957 -18.389 -16.173 1.00 46.89 28 ASP B O 1
ATOM 2924 N N . GLY B 1 29 ? -59.074 -17.442 -16.973 1.00 39.60 29 GLY B N 1
ATOM 2925 C CA . GLY B 1 29 ? -59.181 -18.128 -18.246 1.00 44.45 29 GLY B CA 1
ATOM 2926 C C . GLY B 1 29 ? -58.568 -19.514 -18.317 1.00 45.81 29 GLY B C 1
ATOM 2927 O O . GLY B 1 29 ? -58.532 -20.115 -19.397 1.00 47.40 29 GLY B O 1
ATOM 2928 N N . GLY B 1 30 ? -58.064 -20.041 -17.204 1.00 42.97 30 GLY B N 1
ATOM 2929 C CA . GLY B 1 30 ? -57.440 -21.356 -17.210 1.00 41.49 30 GLY B CA 1
ATOM 2930 C C . GLY B 1 30 ? -56.260 -21.539 -18.144 1.00 43.22 30 GLY B C 1
ATOM 2931 O O . GLY B 1 30 ? -56.051 -22.656 -18.638 1.00 36.34 30 GLY B O 1
ATOM 2932 N N . ALA B 1 31 ? -55.459 -20.488 -18.390 1.00 35.43 31 ALA B N 1
ATOM 2933 C CA . ALA B 1 31 ? -54.304 -20.643 -19.277 1.00 45.06 31 ALA B CA 1
ATOM 2934 C C . ALA B 1 31 ? -53.091 -19.869 -18.763 1.00 40.46 31 ALA B C 1
ATOM 2935 O O . ALA B 1 31 ? -53.226 -18.865 -18.061 1.00 38.57 31 ALA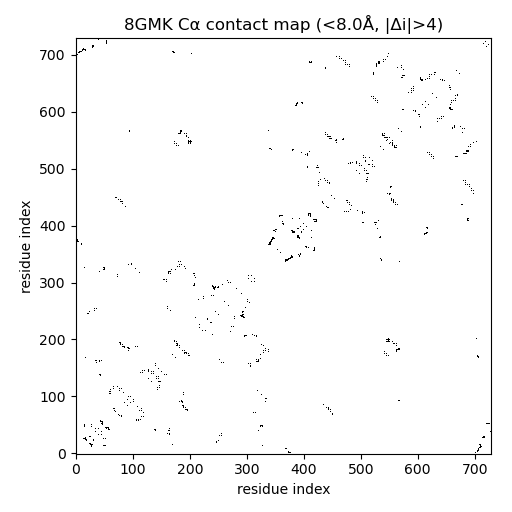 B O 1
ATOM 2937 N N . LEU B 1 32 ? -51.900 -20.330 -19.158 1.00 42.17 32 LEU B N 1
ATOM 2938 C CA . LEU B 1 32 ? -50.632 -19.703 -18.779 1.00 36.02 32 LEU B CA 1
ATOM 2939 C C . LEU B 1 32 ? -49.825 -19.414 -20.039 1.00 31.96 32 LEU B C 1
ATOM 2940 O O . LEU B 1 32 ? -49.567 -20.322 -20.837 1.00 37.04 32 LEU B O 1
ATOM 2945 N N . ARG B 1 33 ? -49.450 -18.151 -20.227 1.00 37.51 33 ARG B N 1
ATOM 2946 C CA . ARG B 1 33 ? -48.748 -17.722 -21.425 1.00 40.03 33 ARG B CA 1
ATOM 2947 C C . ARG B 1 33 ? -47.424 -17.072 -21.045 1.00 39.94 33 ARG B C 1
ATOM 2948 O O . ARG B 1 33 ? -47.358 -16.296 -20.087 1.00 37.03 33 ARG B O 1
ATOM 2956 N N . TYR B 1 34 ? -46.378 -17.372 -21.820 1.00 38.93 34 TYR B N 1
ATOM 2957 C CA . TYR B 1 34 ? -45.088 -16.705 -21.706 1.00 40.37 34 TYR B CA 1
ATOM 2958 C C . TYR B 1 34 ? -44.946 -15.738 -22.878 1.00 34.30 34 TYR B C 1
ATOM 2959 O O . TYR B 1 34 ? -44.892 -16.162 -24.036 1.00 41.19 34 TYR B O 1
ATOM 2968 N N . ARG B 1 35 ? -44.879 -14.449 -22.579 1.00 35.67 35 ARG B N 1
ATOM 2969 C CA . ARG B 1 35 ? -44.766 -13.419 -23.605 1.00 44.82 35 ARG B CA 1
ATOM 2970 C C . ARG B 1 35 ? -45.834 -13.598 -24.687 1.00 42.38 35 ARG B C 1
ATOM 2971 O O . ARG B 1 35 ? -45.579 -13.425 -25.881 1.00 42.84 35 ARG B O 1
ATOM 2979 N N . GLY B 1 36 ? -47.045 -13.971 -24.262 1.00 48.02 36 GLY B N 1
ATOM 2980 C CA . GLY B 1 36 ? -48.145 -14.228 -25.167 1.00 45.43 36 GLY B CA 1
ATOM 2981 C C . GLY B 1 36 ? -48.246 -15.652 -25.673 1.00 46.33 36 GLY B C 1
ATOM 2982 O O . GLY B 1 36 ? -49.316 -16.049 -26.159 1.00 41.45 36 GLY B O 1
ATOM 2983 N N . VAL B 1 37 ? -47.177 -16.439 -25.560 1.00 36.35 37 VAL B N 1
ATOM 2984 C CA . VAL B 1 37 ? -47.133 -17.787 -26.103 1.00 33.69 37 VAL B CA 1
ATOM 2985 C C . VAL B 1 37 ? -47.643 -18.745 -25.045 1.00 40.48 37 VAL B C 1
ATOM 2986 O O . VAL B 1 37 ? -47.173 -18.736 -23.901 1.00 40.70 37 VAL B O 1
ATOM 2990 N N . ASP B 1 38 ? -48.612 -19.568 -25.420 1.00 46.76 38 ASP B N 1
ATOM 2991 C CA . ASP B 1 38 ? -49.161 -20.541 -24.489 1.00 48.09 38 ASP B CA 1
ATOM 2992 C C . ASP B 1 38 ? -48.130 -21.616 -24.188 1.00 44.04 38 ASP B C 1
ATOM 2993 O O . ASP B 1 38 ? -47.417 -22.070 -25.085 1.00 45.56 38 ASP B O 1
ATOM 2998 N N . ILE B 1 39 ? -48.053 -22.020 -22.912 1.00 42.20 39 ILE B N 1
ATOM 2999 C CA . ILE B 1 39 ? -47.057 -23.009 -22.517 1.00 42.65 39 ILE B CA 1
ATOM 3000 C C . ILE B 1 39 ? -47.386 -24.375 -23.064 1.00 42.26 39 ILE B C 1
ATOM 3001 O O . ILE B 1 39 ? -46.481 -25.209 -23.224 1.00 42.59 39 ILE B O 1
ATOM 3006 N N . GLU B 1 40 ? -48.667 -24.633 -23.356 1.00 46.39 40 GLU B N 1
ATOM 3007 C CA . GLU B 1 40 ? -49.048 -25.924 -23.919 1.00 41.06 40 GLU B CA 1
ATOM 3008 C C . GLU B 1 40 ? -48.475 -26.098 -25.318 1.00 36.28 40 GLU B C 1
ATOM 3009 O O . GLU B 1 40 ? -48.157 -27.218 -25.735 1.00 38.19 40 GLU B O 1
ATOM 3015 N N . ASP B 1 41 ? -48.394 -25.000 -26.075 1.00 41.98 41 ASP B N 1
ATOM 3016 C CA . ASP B 1 41 ? -47.711 -25.027 -27.363 1.00 44.46 41 ASP B CA 1
ATOM 3017 C C . ASP B 1 41 ? -46.234 -25.345 -27.177 1.00 47.82 41 ASP B C 1
ATOM 3018 O O . ASP B 1 41 ? -45.714 -26.292 -27.783 1.00 46.98 41 ASP B O 1
ATOM 3023 N N . LEU B 1 42 ? -45.554 -24.564 -26.325 1.00 45.07 42 LEU B N 1
ATOM 3024 C CA . LEU B 1 42 ? -44.113 -24.731 -26.119 1.00 38.32 42 LEU B CA 1
ATOM 3025 C C . LEU B 1 42 ? -43.770 -26.169 -25.740 1.00 42.42 42 LEU B C 1
ATOM 3026 O O . LEU B 1 42 ? -42.883 -26.779 -26.343 1.00 47.46 42 LEU B O 1
ATOM 3031 N N . VAL B 1 43 ? -44.476 -26.737 -24.754 1.00 43.29 43 VAL B N 1
ATOM 3032 C CA . VAL B 1 43 ? -44.174 -28.097 -24.317 1.00 38.99 43 VAL B CA 1
ATOM 3033 C C . VAL B 1 43 ? -44.566 -29.104 -25.382 1.00 50.91 43 VAL B C 1
ATOM 3034 O O . VAL B 1 43 ? -43.874 -30.104 -25.592 1.00 44.39 43 VAL B O 1
ATOM 3038 N N . SER B 1 44 ? -45.704 -28.882 -26.044 1.00 47.39 44 SER B N 1
ATOM 3039 C CA . SER B 1 44 ? -46.120 -29.810 -27.085 1.00 49.58 44 SER B CA 1
ATOM 3040 C C . SER B 1 44 ? -45.168 -29.772 -28.271 1.00 45.28 44 SER B C 1
ATOM 3041 O O . SER B 1 44 ? -44.800 -30.821 -28.808 1.00 56.60 44 SER B O 1
ATOM 3044 N N . GLN B 1 45 ? -44.763 -28.582 -28.697 1.00 47.46 45 GLN B N 1
ATOM 3045 C CA . GLN B 1 45 ? -43.850 -28.447 -29.820 1.00 52.05 45 GLN B CA 1
ATOM 3046 C C . GLN B 1 45 ? -42.373 -28.574 -29.411 1.00 59.83 45 GLN B C 1
ATOM 3047 O O . GLN B 1 45 ? -41.494 -28.155 -30.175 1.00 55.95 45 GLN B O 1
ATOM 3053 N N . ARG B 1 46 ? -42.092 -29.114 -28.215 1.00 58.19 46 ARG B N 1
ATOM 3054 C CA . ARG B 1 46 ? -40.742 -29.538 -27.805 1.00 57.93 46 ARG B CA 1
ATOM 3055 C C . ARG B 1 46 ? -39.728 -28.392 -27.769 1.00 52.03 46 ARG B C 1
ATOM 3056 O O . ARG B 1 46 ? -38.538 -28.617 -28.005 1.00 52.74 46 ARG B O 1
ATOM 3064 N N . VAL B 1 47 ? -40.162 -27.161 -27.479 1.00 45.77 47 VAL B N 1
ATOM 3065 C CA . VAL B 1 47 ? -39.221 -26.043 -27.393 1.00 42.66 47 VAL B CA 1
ATOM 3066 C C . VAL B 1 47 ? -38.355 -26.216 -26.146 1.00 44.16 47 VAL B C 1
ATOM 3067 O O . VAL B 1 47 ? -38.862 -26.387 -25.030 1.00 38.64 47 VAL B O 1
ATOM 3071 N N . THR B 1 48 ? -37.037 -26.182 -26.331 1.00 41.61 48 THR B N 1
ATOM 3072 C CA . THR B 1 48 ? -36.159 -26.550 -25.232 1.00 34.20 48 THR B CA 1
ATOM 3073 C C . THR B 1 48 ? -36.091 -25.420 -24.212 1.00 28.73 48 THR B C 1
ATOM 3074 O O . THR B 1 48 ? -36.398 -24.259 -24.504 1.00 33.75 48 THR B O 1
ATOM 3078 N N . PHE B 1 49 ? -35.701 -25.775 -22.984 1.00 34.72 49 PHE B N 1
ATOM 3079 C CA . PHE B 1 49 ? -35.736 -24.799 -21.894 1.00 29.04 49 PHE B CA 1
ATOM 3080 C C . PHE B 1 49 ? -34.874 -23.591 -22.204 1.00 32.54 49 PHE B C 1
ATOM 3081 O O . PHE B 1 49 ? -35.250 -22.448 -21.915 1.00 31.61 49 PHE B O 1
ATOM 3089 N N . GLY B 1 50 ? -33.709 -23.813 -22.804 1.00 36.08 50 GLY B N 1
ATOM 3090 C CA . GLY B 1 50 ? -32.836 -22.691 -23.061 1.00 33.35 50 GLY B CA 1
ATOM 3091 C C . GLY B 1 50 ? -33.424 -21.689 -24.026 1.00 33.84 50 GLY B C 1
ATOM 3092 O O . GLY B 1 50 ? -33.093 -20.503 -23.973 1.00 37.51 50 GLY B O 1
ATOM 3093 N N . ASP B 1 51 ? -34.312 -22.146 -24.915 1.00 39.10 51 ASP B N 1
ATOM 3094 C CA . ASP B 1 51 ? -35.019 -21.238 -25.818 1.00 36.93 51 ASP B CA 1
ATOM 3095 C C . ASP B 1 51 ? -36.166 -20.519 -25.101 1.00 31.99 51 ASP B C 1
ATOM 3096 O O . ASP B 1 51 ? -36.432 -19.342 -25.365 1.00 31.47 51 ASP B O 1
ATOM 3101 N N . VAL B 1 52 ? -36.846 -21.213 -24.185 1.00 35.99 52 VAL B N 1
ATOM 3102 C CA . VAL B 1 52 ? -37.906 -20.560 -23.418 1.00 36.25 52 VAL B CA 1
ATOM 3103 C C . VAL B 1 52 ? -37.306 -19.527 -22.481 1.00 34.83 52 VAL B C 1
ATOM 3104 O O . VAL B 1 52 ? -37.870 -18.445 -22.296 1.00 32.77 52 VAL B O 1
ATOM 3108 N N . TRP B 1 53 ? -36.122 -19.816 -21.921 1.00 37.14 53 TRP B N 1
ATOM 3109 C CA . TRP B 1 53 ? -35.386 -18.812 -21.163 1.00 33.35 53 TRP B CA 1
ATOM 3110 C C . TRP B 1 53 ? -35.244 -17.529 -21.962 1.00 31.28 53 TRP B C 1
ATOM 3111 O O . TRP B 1 53 ? -35.501 -16.430 -21.452 1.00 32.80 53 TRP B O 1
ATOM 3122 N N . ALA B 1 54 ? -34.782 -17.640 -23.213 1.00 27.80 54 ALA B N 1
ATOM 3123 C CA . ALA B 1 54 ? -34.616 -16.430 -24.003 1.00 30.44 54 ALA B CA 1
ATOM 3124 C C . ALA B 1 54 ? -35.972 -15.790 -24.273 1.00 30.83 54 ALA B C 1
ATOM 3125 O O . ALA B 1 54 ? -36.106 -14.562 -24.246 1.00 35.15 54 ALA B O 1
ATOM 3127 N N . LEU B 1 55 ? -36.989 -16.615 -24.511 1.00 32.07 55 LEU B N 1
ATOM 3128 C CA . LEU B 1 55 ? -38.327 -16.074 -24.770 1.00 38.13 55 LEU B CA 1
ATOM 3129 C C . LEU B 1 55 ? -38.773 -15.195 -23.622 1.00 31.92 55 LEU B C 1
ATOM 3130 O O . LEU B 1 55 ? -39.148 -14.030 -23.820 1.00 37.27 55 LEU B O 1
ATOM 3135 N N . LEU B 1 56 ? -38.702 -15.730 -22.400 1.00 30.62 56 LEU B N 1
ATOM 3136 C CA . LEU B 1 56 ? -39.133 -14.952 -21.246 1.00 29.76 56 LEU B CA 1
ATOM 3137 C C . LEU B 1 56 ? -38.283 -13.705 -21.047 1.00 37.22 56 LEU B C 1
ATOM 3138 O O . LEU B 1 56 ? -38.823 -12.618 -20.803 1.00 28.40 56 LEU B O 1
ATOM 3143 N N . VAL B 1 57 ? -36.946 -13.835 -21.120 1.00 30.26 57 VAL B N 1
ATOM 3144 C CA . VAL B 1 57 ? -36.066 -12.721 -20.766 1.00 31.39 57 VAL B CA 1
ATOM 3145 C C . VAL B 1 57 ? -36.107 -11.640 -21.831 1.00 31.39 57 VAL B C 1
ATOM 3146 O O . VAL B 1 57 ? -36.176 -10.442 -21.524 1.00 31.57 57 VAL B O 1
ATOM 3150 N N . ASP B 1 58 ? -36.000 -12.040 -23.101 1.00 37.64 58 ASP B N 1
ATOM 3151 C CA . ASP B 1 58 ? -35.866 -11.075 -24.186 1.00 39.09 58 ASP B CA 1
ATOM 3152 C C . ASP B 1 58 ? -37.185 -10.719 -24.857 1.00 37.33 58 ASP B C 1
ATOM 3153 O O . ASP B 1 58 ? -37.302 -9.617 -25.401 1.00 42.52 58 ASP B O 1
ATOM 3158 N N . GLY B 1 59 ? -38.167 -11.613 -24.837 1.00 42.54 59 GLY B N 1
ATOM 3159 C CA . GLY B 1 59 ? -39.411 -11.371 -25.534 1.00 50.19 59 GLY B CA 1
ATOM 3160 C C . GLY B 1 59 ? -39.490 -12.051 -26.877 1.00 51.03 59 GLY B C 1
ATOM 3161 O O . GLY B 1 59 ? -40.546 -12.007 -27.516 1.00 45.61 59 GLY B O 1
ATOM 3162 N N . ASN B 1 60 ? -38.413 -12.696 -27.313 1.00 46.42 60 ASN B N 1
ATOM 3163 C CA . ASN B 1 60 ? -38.388 -13.381 -28.593 1.00 44.56 60 ASN B CA 1
ATOM 3164 C C . ASN B 1 60 ? -37.382 -14.516 -28.488 1.00 50.46 60 ASN B C 1
ATOM 3165 O O . ASN B 1 60 ? -36.596 -14.576 -27.541 1.00 49.66 60 ASN B O 1
ATOM 3170 N N . PHE B 1 61 ? -37.424 -15.433 -29.460 1.00 48.94 61 PHE B N 1
ATOM 3171 C CA . PHE B 1 61 ? -36.403 -16.476 -29.601 1.00 53.92 61 PHE B CA 1
ATOM 3172 C C . PHE B 1 61 ? -35.200 -15.935 -30.379 1.00 54.77 61 PHE B C 1
ATOM 3173 O O . PHE B 1 61 ? -34.978 -16.250 -31.544 1.00 68.22 61 PHE B O 1
ATOM 3181 N N . GLY B 1 62 ? -34.391 -15.127 -29.721 1.00 58.19 62 GLY B N 1
ATOM 3182 C CA . GLY B 1 62 ? -33.267 -14.555 -30.438 1.00 65.18 62 GLY B CA 1
ATOM 3183 C C . GLY B 1 62 ? -31.904 -15.069 -30.017 1.00 64.86 62 GLY B C 1
ATOM 3184 O O . GLY B 1 62 ? -30.988 -15.162 -30.838 1.00 70.66 62 GLY B O 1
ATOM 3185 N N . SER B 1 63 ? -31.755 -15.403 -28.737 1.00 53.29 63 SER B N 1
ATOM 3186 C CA . SER B 1 63 ? -30.444 -15.713 -28.168 1.00 47.29 63 SER B CA 1
ATOM 3187 C C . SER B 1 63 ? -30.668 -16.752 -27.073 1.00 38.61 63 SER B C 1
ATOM 3188 O O . SER B 1 63 ? -30.863 -16.407 -25.906 1.00 43.30 63 SER B O 1
ATOM 3191 N N . GLY B 1 64 ? -30.644 -18.015 -27.465 1.00 39.23 64 GLY B N 1
ATOM 3192 C CA . GLY B 1 64 ? -30.806 -19.076 -26.497 1.00 37.45 64 GLY B CA 1
ATOM 3193 C C . GLY B 1 64 ? -29.817 -18.968 -25.347 1.00 46.38 64 GLY B C 1
ATOM 3194 O O . GLY B 1 64 ? -28.770 -18.306 -25.419 1.00 43.45 64 GLY B O 1
ATOM 3195 N N . LEU B 1 65 ? -30.172 -19.633 -24.256 1.00 42.56 65 LEU B N 1
ATOM 3196 C CA . LEU B 1 65 ? -29.269 -19.767 -23.125 1.00 41.06 65 LEU B CA 1
ATOM 3197 C C . LEU B 1 65 ? -27.954 -20.423 -23.571 1.00 33.76 65 LEU B C 1
ATOM 3198 O O . LEU B 1 65 ? -27.977 -21.492 -24.181 1.00 36.23 65 LEU B O 1
ATOM 3203 N N . PRO B 1 66 ? -26.802 -19.812 -23.317 1.00 39.26 66 PRO B N 1
ATOM 3204 C CA . PRO B 1 66 ? -25.531 -20.434 -23.736 1.00 36.81 66 PRO B CA 1
ATOM 3205 C C . PRO B 1 66 ? -25.194 -21.603 -22.830 1.00 35.98 66 PRO B C 1
ATOM 3206 O O . PRO B 1 66 ? -25.708 -21.673 -21.707 1.00 36.99 66 PRO B O 1
ATOM 3210 N N . PRO B 1 67 ? -24.315 -22.516 -23.250 1.00 35.88 67 PRO B N 1
ATOM 3211 C CA . PRO B 1 67 ? -23.886 -23.587 -22.345 1.00 36.19 67 PRO B CA 1
ATOM 3212 C C . PRO B 1 67 ? -23.072 -23.022 -21.197 1.00 33.31 67 PRO B C 1
ATOM 3213 O O . PRO B 1 67 ? -22.586 -21.893 -21.241 1.00 34.02 67 PRO B O 1
ATOM 3217 N N . ALA B 1 68 ? -22.938 -23.819 -20.148 1.00 30.42 68 ALA B N 1
ATOM 3218 C CA . ALA B 1 68 ? -22.144 -23.397 -19.001 1.00 30.01 68 ALA B CA 1
ATOM 3219 C C . ALA B 1 68 ? -20.658 -23.541 -19.328 1.00 28.71 68 ALA B C 1
ATOM 3220 O O . ALA B 1 68 ? -20.250 -24.514 -19.965 1.00 29.80 68 ALA B O 1
ATOM 3222 N N . GLU B 1 69 ? -19.860 -22.560 -18.899 1.00 29.54 69 GLU B N 1
ATOM 3223 C CA . GLU B 1 69 ? -18.403 -22.736 -18.928 1.00 30.33 69 GLU B CA 1
ATOM 3224 C C . GLU B 1 69 ? -17.983 -23.751 -17.867 1.00 32.62 69 GLU B C 1
ATOM 3225 O O . GLU B 1 69 ? -18.735 -24.036 -16.930 1.00 28.83 69 GLU B O 1
ATOM 3231 N N . PRO B 1 70 ? -16.783 -24.330 -17.989 1.00 30.50 70 PRO B N 1
ATOM 3232 C CA . PRO B 1 70 ? -16.331 -25.261 -16.950 1.00 25.65 70 PRO B CA 1
ATOM 3233 C C . PRO B 1 70 ? -16.054 -24.516 -15.657 1.00 22.71 70 PRO B C 1
ATOM 3234 O O . PRO B 1 70 ? -15.388 -23.480 -15.652 1.00 30.48 70 PRO B O 1
ATOM 3238 N N . PHE B 1 71 ? -16.553 -25.057 -14.553 1.00 24.83 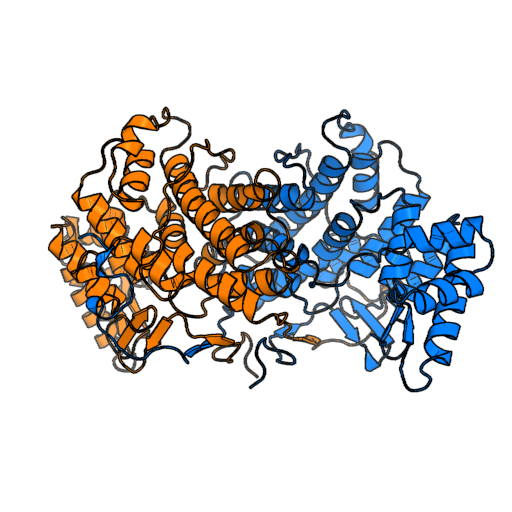71 PHE B N 1
ATOM 3239 C CA . PHE B 1 71 ? -16.431 -24.384 -13.262 1.00 28.85 71 PHE B CA 1
ATOM 3240 C C . PHE B 1 71 ? -16.838 -25.390 -12.197 1.00 29.24 71 PHE B C 1
ATOM 3241 O O . PHE B 1 71 ? -18.040 -25.548 -11.910 1.00 30.14 71 PHE B O 1
ATOM 3249 N N . PRO B 1 72 ? -15.877 -26.125 -11.643 1.00 27.59 72 PRO B N 1
ATOM 3250 C CA . PRO B 1 72 ? -16.181 -27.064 -10.563 1.00 24.43 72 PRO B CA 1
ATOM 3251 C C . PRO B 1 72 ? -16.756 -26.345 -9.363 1.00 25.64 72 PRO B C 1
ATOM 3252 O O . PRO B 1 72 ? -16.234 -25.327 -8.913 1.00 23.83 72 PRO B O 1
ATOM 3256 N N . LEU B 1 73 ? -17.888 -26.864 -8.893 1.00 27.51 73 LEU B N 1
ATOM 3257 C CA . LEU B 1 73 ? -18.710 -26.252 -7.856 1.00 26.90 73 LEU B CA 1
ATOM 3258 C C . LEU B 1 73 ? -17.875 -26.098 -6.600 1.00 29.34 73 LEU B C 1
ATOM 3259 O O . LEU B 1 73 ? -17.334 -27.109 -6.125 1.00 23.04 73 LEU B O 1
ATOM 3264 N N . PRO B 1 74 ? -17.723 -24.892 -6.032 1.00 23.33 74 PRO B N 1
ATOM 3265 C CA . PRO B 1 74 ? -16.859 -24.754 -4.843 1.00 27.33 74 PRO B CA 1
ATOM 3266 C C . PRO B 1 74 ? -17.556 -25.062 -3.529 1.00 26.74 74 PRO B C 1
ATOM 3267 O O . PRO B 1 74 ? -16.882 -25.235 -2.511 1.00 30.26 74 PRO B O 1
ATOM 3271 N N . ILE B 1 75 ? -18.871 -25.178 -3.509 1.00 23.99 75 ILE B N 1
ATOM 3272 C CA . ILE B 1 75 ? -19.602 -25.331 -2.260 1.00 29.83 75 ILE B CA 1
ATOM 3273 C C . ILE B 1 75 ? -20.111 -26.759 -2.191 1.00 28.11 75 ILE B C 1
ATOM 3274 O O . ILE B 1 75 ? -20.767 -27.239 -3.127 1.00 28.16 75 ILE B O 1
ATOM 3279 N N . HIS B 1 76 ? -19.830 -27.427 -1.065 1.00 26.57 76 HIS B N 1
ATOM 3280 C CA . HIS B 1 76 ? -20.230 -28.822 -0.828 1.00 22.39 76 HIS B CA 1
ATOM 3281 C C . HIS B 1 76 ? -20.837 -28.895 0.565 1.00 30.47 76 HIS B C 1
ATOM 3282 O O . HIS B 1 76 ? -20.202 -29.359 1.509 1.00 28.07 76 HIS B O 1
ATOM 3289 N N . SER B 1 77 ? -22.087 -28.438 0.693 1.00 24.01 77 SER B N 1
ATOM 3290 C CA . SER B 1 77 ? -22.687 -28.267 2.005 1.00 24.29 77 SER B CA 1
ATOM 3291 C C . SER B 1 77 ? -23.570 -29.433 2.423 1.00 27.06 77 SER B C 1
ATOM 3292 O O . SER B 1 77 ? -23.965 -29.499 3.592 1.00 26.88 77 SER B O 1
ATOM 3295 N N . GLY B 1 78 ? -23.891 -30.341 1.512 1.00 28.07 78 GLY B N 1
ATOM 3296 C CA . GLY B 1 78 ? -24.775 -31.449 1.787 1.00 28.12 78 GLY B CA 1
ATOM 3297 C C . GLY B 1 78 ? -26.199 -31.160 1.377 1.00 24.13 78 GLY B C 1
ATOM 3298 O O . GLY B 1 78 ? -27.041 -32.049 1.449 1.00 33.14 78 GLY B O 1
ATOM 3299 N N . ASP B 1 79 ? -26.469 -29.954 0.896 1.00 25.59 79 ASP B N 1
ATOM 3300 C CA . ASP B 1 79 ? -27.798 -29.543 0.465 1.00 27.85 79 ASP B CA 1
ATOM 3301 C C . ASP B 1 79 ? -27.670 -28.926 -0.923 1.00 25.51 79 ASP B C 1
ATOM 3302 O O . ASP B 1 79 ? -26.985 -27.902 -1.087 1.00 26.73 79 ASP B O 1
ATOM 3307 N N . VAL B 1 80 ? -28.352 -29.514 -1.906 1.00 21.50 80 VAL B N 1
ATOM 3308 C CA . VAL B 1 80 ? -28.220 -29.038 -3.281 1.00 22.24 80 VAL B CA 1
ATOM 3309 C C . VAL B 1 80 ? -28.659 -27.588 -3.401 1.00 33.42 80 VAL B C 1
ATOM 3310 O O . VAL B 1 80 ? -27.989 -26.782 -4.058 1.00 27.04 80 VAL B O 1
ATOM 3314 N N . ARG B 1 81 ? -29.802 -27.231 -2.791 1.00 26.31 81 ARG B N 1
ATOM 3315 C CA . ARG B 1 81 ? -30.227 -25.827 -2.804 1.00 25.27 81 ARG B CA 1
ATOM 3316 C C . ARG B 1 81 ? -29.182 -24.917 -2.184 1.00 20.81 81 ARG B C 1
ATOM 3317 O O . ARG B 1 81 ? -28.884 -23.843 -2.724 1.00 26.80 81 ARG B O 1
ATOM 3325 N N . VAL B 1 82 ? -28.615 -25.307 -1.043 1.00 25.70 82 VAL B N 1
ATOM 3326 C CA . VAL B 1 82 ? -27.628 -24.445 -0.402 1.00 25.14 82 VAL B CA 1
ATOM 3327 C C . VAL B 1 82 ? -26.414 -24.254 -1.299 1.00 24.14 82 VAL B C 1
ATOM 3328 O O . VAL B 1 82 ? -25.898 -23.138 -1.429 1.00 24.82 82 VAL B O 1
ATOM 3332 N N . ASP B 1 83 ? -25.926 -25.336 -1.909 1.00 26.81 83 ASP B N 1
ATOM 3333 C CA . ASP B 1 83 ? -24.763 -25.217 -2.799 1.00 25.65 83 ASP B CA 1
ATOM 3334 C C . ASP B 1 83 ? -24.995 -24.153 -3.860 1.00 26.08 83 ASP B C 1
ATOM 3335 O O . ASP B 1 83 ? -24.157 -23.268 -4.068 1.00 22.40 83 ASP B O 1
ATOM 3340 N N . VAL B 1 84 ? -26.164 -24.181 -4.510 1.00 25.94 84 VAL B N 1
ATOM 3341 C CA . VAL B 1 84 ? -26.354 -23.248 -5.619 1.00 26.29 84 VAL B CA 1
ATOM 3342 C C . VAL B 1 84 ? -26.650 -21.838 -5.097 1.00 28.92 84 VAL B C 1
ATOM 3343 O O . VAL B 1 84 ? -26.184 -20.841 -5.686 1.00 29.79 84 VAL B O 1
ATOM 3347 N N . GLN B 1 85 ? -27.342 -21.708 -3.952 1.00 26.27 85 GLN B N 1
ATOM 3348 C CA . GLN B 1 85 ? -27.569 -20.375 -3.380 1.00 21.27 85 GLN B CA 1
ATOM 3349 C C . GLN B 1 85 ? -26.255 -19.705 -3.001 1.00 23.68 85 GLN B C 1
ATOM 3350 O O . GLN B 1 85 ? -26.039 -18.514 -3.278 1.00 23.09 85 GLN B O 1
ATOM 3356 N N . ALA B 1 86 ? -25.378 -20.451 -2.328 1.00 21.78 86 ALA B N 1
ATOM 3357 C CA . ALA B 1 86 ? -24.086 -19.882 -1.939 1.00 23.51 86 ALA B CA 1
ATOM 3358 C C . ALA B 1 86 ? -23.197 -19.678 -3.155 1.00 29.20 86 ALA B C 1
ATOM 3359 O O . ALA B 1 86 ? -22.603 -18.601 -3.333 1.00 26.68 86 ALA B O 1
ATOM 3361 N N . GLY B 1 87 ? -23.080 -20.710 -3.987 1.00 22.05 87 GLY B N 1
ATOM 3362 C CA . GLY B 1 87 ? -22.208 -20.628 -5.150 1.00 23.74 87 GLY B CA 1
ATOM 3363 C C . GLY B 1 87 ? -22.610 -19.552 -6.144 1.00 26.56 87 GLY B C 1
ATOM 3364 O O . GLY B 1 87 ? -21.750 -18.924 -6.760 1.00 22.81 87 GLY B O 1
ATOM 3365 N N . LEU B 1 88 ? -23.921 -19.280 -6.295 1.00 25.19 88 LEU B N 1
ATOM 3366 C CA . LEU B 1 88 ? -24.274 -18.198 -7.214 1.00 18.21 88 LEU B CA 1
ATOM 3367 C C . LEU B 1 88 ? -23.874 -16.841 -6.653 1.00 21.43 88 LEU B C 1
ATOM 3368 O O . LEU B 1 88 ? -23.397 -15.968 -7.396 1.00 22.57 88 LEU B O 1
ATOM 3373 N N . ALA B 1 89 ? -24.046 -16.624 -5.346 1.00 21.35 89 ALA B N 1
ATOM 3374 C CA . ALA B 1 89 ? -23.674 -15.321 -4.798 1.00 21.40 89 ALA B CA 1
ATOM 3375 C C . ALA B 1 89 ? -22.183 -15.064 -5.003 1.00 26.54 89 ALA B C 1
ATOM 3376 O O . ALA B 1 89 ? -21.743 -13.914 -5.168 1.00 21.94 89 ALA B O 1
ATOM 3378 N N . MET B 1 90 ? -21.400 -16.133 -5.004 1.00 22.67 90 MET B N 1
ATOM 3379 C CA . MET B 1 90 ? -19.942 -16.089 -5.108 1.00 24.80 90 MET B CA 1
ATOM 3380 C C . MET B 1 90 ? -19.462 -15.761 -6.521 1.00 22.57 90 MET B C 1
ATOM 3381 O O . MET B 1 90 ? -18.295 -15.394 -6.686 1.00 24.23 90 MET B O 1
ATOM 3386 N N . LEU B 1 91 ? -20.349 -15.812 -7.523 1.00 24.61 91 LEU B N 1
ATOM 3387 C CA . LEU B 1 91 ? -19.958 -15.518 -8.892 1.00 23.64 91 LEU B CA 1
ATOM 3388 C C . LEU B 1 91 ? -19.622 -14.040 -9.092 1.00 26.09 91 LEU B C 1
ATOM 3389 O O . LEU B 1 91 ? -18.819 -13.703 -9.985 1.00 24.21 91 LEU B O 1
ATOM 3394 N N . ALA B 1 92 ? -20.203 -13.155 -8.293 1.00 24.55 92 ALA B N 1
ATOM 3395 C CA . ALA B 1 92 ? -20.033 -11.724 -8.556 1.00 23.09 92 ALA B CA 1
ATOM 3396 C C . ALA B 1 92 ? -18.566 -11.289 -8.491 1.00 28.76 92 ALA B C 1
ATOM 3397 O O . ALA B 1 92 ? -18.074 -10.702 -9.472 1.00 27.77 92 ALA B O 1
ATOM 3399 N N . PRO B 1 93 ? -17.812 -11.540 -7.412 1.00 26.91 93 PRO B N 1
ATOM 3400 C CA . PRO B 1 93 ? -16.417 -11.038 -7.401 1.00 28.28 93 PRO B CA 1
ATOM 3401 C C . PRO B 1 93 ? -15.527 -11.662 -8.469 1.00 27.51 93 PRO B C 1
ATOM 3402 O O . PRO B 1 93 ? -14.785 -10.939 -9.145 1.00 30.92 93 PRO B O 1
ATOM 3406 N N . ILE B 1 94 ? -15.616 -12.976 -8.683 1.00 30.99 94 ILE B N 1
ATOM 3407 C CA . ILE B 1 94 ? -14.713 -13.611 -9.634 1.00 25.20 94 ILE B CA 1
ATOM 3408 C C . ILE B 1 94 ? -15.080 -13.246 -11.065 1.00 32.06 94 ILE B C 1
ATOM 3409 O O . ILE B 1 94 ? -14.204 -13.111 -11.930 1.00 23.67 94 ILE B O 1
ATOM 3414 N N . TRP B 1 95 ? -16.369 -13.073 -11.351 1.00 25.83 95 TRP B N 1
ATOM 3415 C CA . TRP B 1 95 ? -16.801 -12.738 -12.704 1.00 27.16 95 TRP B CA 1
ATOM 3416 C C . TRP B 1 95 ? -16.966 -11.244 -12.914 1.00 27.96 95 TRP B C 1
ATOM 3417 O O . TRP B 1 95 ? -17.250 -10.820 -14.036 1.00 27.91 95 TRP B O 1
ATOM 3428 N N . GLY B 1 96 ? -16.805 -10.442 -11.876 1.00 21.84 96 GLY B N 1
ATOM 3429 C CA . GLY B 1 96 ? -16.757 -9.004 -12.052 1.00 29.61 96 GLY B CA 1
ATOM 3430 C C . GLY B 1 96 ? -18.124 -8.373 -12.176 1.00 31.22 96 GLY B C 1
ATOM 3431 O O . GLY B 1 96 ? -18.270 -7.330 -12.829 1.00 32.76 96 GLY B O 1
ATOM 3432 N N . TYR B 1 97 ? -19.133 -8.983 -11.568 1.00 27.09 97 TYR B N 1
ATOM 3433 C CA . TYR B 1 97 ? -20.503 -8.461 -11.632 1.00 28.65 97 TYR B CA 1
ATOM 3434 C C . TYR B 1 97 ? -20.618 -7.189 -10.794 1.00 30.41 97 TYR B C 1
ATOM 3435 O O . TYR B 1 97 ? -20.515 -7.226 -9.564 1.00 29.21 97 TYR B O 1
ATOM 3444 N N . ALA B 1 98 ? -20.868 -6.056 -11.449 1.00 29.76 98 ALA B N 1
ATOM 3445 C CA . ALA B 1 98 ? -21.121 -4.810 -10.741 1.00 24.97 98 ALA B CA 1
ATOM 3446 C C . ALA B 1 98 ? -22.607 -4.691 -10.368 1.00 29.23 98 ALA B C 1
ATOM 3447 O O . ALA B 1 98 ? -23.446 -5.427 -10.892 1.00 30.75 98 ALA B O 1
ATOM 3449 N N . PRO B 1 99 ? -22.943 -3.805 -9.432 1.00 31.46 99 PRO B N 1
ATOM 3450 C CA . PRO B 1 99 ? -24.354 -3.571 -9.099 1.00 33.67 99 PRO B CA 1
ATOM 3451 C C . PRO B 1 99 ? -25.166 -3.223 -10.334 1.00 29.56 99 PRO B C 1
ATOM 3452 O O . PRO B 1 99 ? -24.672 -2.618 -11.279 1.00 29.35 99 PRO B O 1
ATOM 3456 N N . LEU B 1 100 ? -26.434 -3.654 -10.340 1.00 31.68 100 LEU B N 1
ATOM 3457 C CA . LEU B 1 100 ? -27.309 -3.362 -11.479 1.00 31.13 100 LEU B CA 1
ATOM 3458 C C . LEU B 1 100 ? -27.306 -1.875 -11.818 1.00 30.63 100 LEU B C 1
ATOM 3459 O O . LEU B 1 100 ? -27.336 -1.496 -12.995 1.00 34.80 100 LEU B O 1
ATOM 3464 N N . LEU B 1 101 ? -27.248 -1.030 -10.794 1.00 34.40 101 LEU B N 1
ATOM 3465 C CA . LEU B 1 101 ? -27.209 0.417 -10.978 1.00 36.66 101 LEU B CA 1
ATOM 3466 C C . LEU B 1 101 ? -26.113 0.859 -11.937 1.00 46.09 101 LEU B C 1
ATOM 3467 O O . LEU B 1 101 ? -26.267 1.884 -12.619 1.00 44.05 101 LEU B O 1
ATOM 3472 N N . ASP B 1 102 ? -25.001 0.114 -12.000 1.00 36.15 102 ASP B N 1
ATOM 3473 C CA . ASP B 1 102 ? -23.809 0.563 -12.703 1.00 36.27 102 ASP B CA 1
ATOM 3474 C C . ASP B 1 102 ? -23.646 -0.033 -14.094 1.00 38.36 102 ASP B C 1
ATOM 3475 O O . ASP B 1 102 ? -22.648 0.271 -14.747 1.00 37.43 102 ASP B O 1
ATOM 3480 N N . ILE B 1 103 ? -24.563 -0.879 -14.562 1.00 32.03 103 ILE B N 1
ATOM 3481 C CA . ILE B 1 103 ? -24.364 -1.555 -15.834 1.00 28.01 103 ILE B CA 1
ATOM 3482 C C . ILE B 1 103 ? -25.536 -1.293 -16.759 1.00 35.90 103 ILE B C 1
ATOM 3483 O O . ILE B 1 103 ? -26.637 -0.938 -16.321 1.00 39.87 103 ILE B O 1
ATOM 3488 N N . ASP B 1 104 ? -25.297 -1.498 -18.062 1.00 37.16 104 ASP B N 1
ATOM 3489 C CA . ASP B 1 104 ? -26.371 -1.350 -19.037 1.00 43.38 104 ASP B CA 1
ATOM 3490 C C . ASP B 1 104 ? -27.181 -2.640 -19.136 1.00 45.50 104 ASP B C 1
ATOM 3491 O O . ASP B 1 104 ? -26.822 -3.668 -18.561 1.00 38.99 104 ASP B O 1
ATOM 3496 N N . ASP B 1 105 ? -28.272 -2.590 -19.916 1.00 43.96 105 ASP B N 1
ATOM 3497 C CA . ASP B 1 105 ? -29.193 -3.724 -20.010 1.00 43.85 105 ASP B CA 1
ATOM 3498 C C . ASP B 1 105 ? -28.553 -4.901 -20.717 1.00 42.58 105 ASP B C 1
ATOM 3499 O O . ASP B 1 105 ? -28.843 -6.063 -20.400 1.00 40.75 105 ASP B O 1
ATOM 3504 N N . ALA B 1 106 ? -27.740 -4.627 -21.732 1.00 45.17 106 ALA B N 1
ATOM 3505 C CA . ALA B 1 106 ? -27.084 -5.723 -22.423 1.00 45.31 106 ALA B CA 1
ATOM 3506 C C . ALA B 1 106 ? -26.142 -6.460 -21.481 1.00 36.74 106 ALA B C 1
ATOM 3507 O O . ALA B 1 106 ? -26.100 -7.690 -21.483 1.00 34.46 106 ALA B O 1
ATOM 3509 N N . THR B 1 107 ? -25.400 -5.724 -20.654 1.00 40.94 107 THR B N 1
ATOM 3510 C CA . THR B 1 107 ? -24.507 -6.364 -19.693 1.00 41.92 107 THR B CA 1
ATOM 3511 C C . THR B 1 107 ? -25.295 -7.161 -18.660 1.00 41.44 107 THR B C 1
ATOM 3512 O O . THR B 1 107 ? -24.956 -8.311 -18.360 1.00 37.97 107 THR B O 1
ATOM 3516 N N . ALA B 1 108 ? -26.368 -6.573 -18.120 1.00 36.96 108 ALA B N 1
ATOM 3517 C CA . ALA B 1 108 ? -27.213 -7.300 -17.176 1.00 34.32 108 ALA B CA 1
ATOM 3518 C C . ALA B 1 108 ? -27.757 -8.580 -17.791 1.00 29.95 108 ALA B C 1
ATOM 3519 O O . ALA B 1 108 ? -27.760 -9.637 -17.152 1.00 30.91 108 ALA B O 1
ATOM 3521 N N . ARG B 1 109 ? -28.211 -8.511 -19.045 1.00 31.23 109 ARG B N 1
ATOM 3522 C CA . ARG B 1 109 ? -28.752 -9.693 -19.695 1.00 32.90 109 ARG B CA 1
ATOM 3523 C C . ARG B 1 109 ? -27.680 -10.751 -19.908 1.00 35.86 109 ARG B C 1
ATOM 3524 O O . ARG B 1 109 ? -27.968 -11.951 -19.817 1.00 31.53 109 ARG B O 1
ATOM 3532 N N . GLN B 1 110 ? -26.434 -10.331 -20.190 1.00 33.00 110 GLN B N 1
ATOM 3533 C CA . GLN B 1 110 ? -25.375 -11.319 -20.380 1.00 39.43 110 GLN B CA 1
ATOM 3534 C C . GLN B 1 110 ? -25.014 -11.977 -19.051 1.00 28.83 110 GLN B C 1
ATOM 3535 O O . GLN B 1 110 ? -24.853 -13.203 -18.980 1.00 32.86 110 GLN B O 1
ATOM 3541 N N . GLN B 1 111 ? -24.946 -11.183 -17.985 1.00 32.66 111 GLN B N 1
ATOM 3542 C CA . GLN B 1 111 ? -24.644 -11.711 -16.658 1.00 30.35 111 GLN B CA 1
ATOM 3543 C C . GLN B 1 111 ? -25.732 -12.664 -16.181 1.00 31.03 111 GLN B C 1
ATOM 3544 O O . GLN B 1 111 ? -25.437 -13.731 -15.618 1.00 29.89 111 GLN B O 1
ATOM 3550 N N . LEU B 1 112 ? -27.000 -12.318 -16.423 1.00 31.12 112 LEU B N 1
ATOM 3551 C CA . LEU B 1 112 ? -28.089 -13.223 -16.052 1.00 29.71 112 LEU B CA 1
ATOM 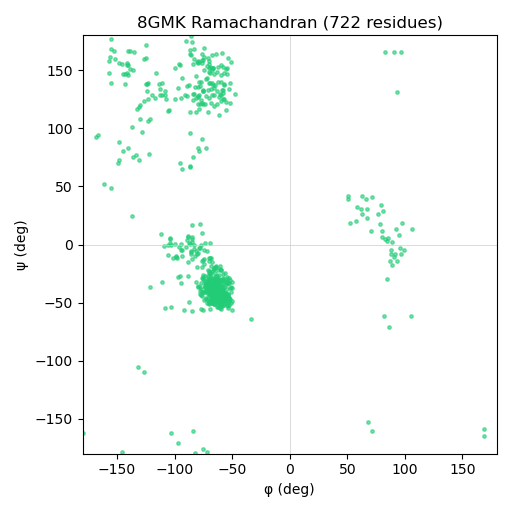3552 C C . LEU B 1 112 ? -27.976 -14.558 -16.778 1.00 27.71 112 LEU B C 1
ATOM 3553 O O . LEU B 1 112 ? -28.147 -15.629 -16.173 1.00 30.15 112 LEU B O 1
ATOM 3558 N N . ALA B 1 113 ? -27.739 -14.533 -18.096 1.00 28.57 113 ALA B N 1
ATOM 3559 C CA . ALA B 1 113 ? -27.636 -15.799 -18.818 1.00 27.33 113 ALA B CA 1
ATOM 3560 C C . ALA B 1 113 ? -26.457 -16.626 -18.315 1.00 29.25 113 ALA B C 1
ATOM 3561 O O . ALA B 1 113 ? -26.558 -17.851 -18.162 1.00 25.03 113 ALA B O 1
ATOM 3563 N N . ARG B 1 114 ? -25.328 -15.964 -18.062 1.00 26.93 114 ARG B N 1
ATOM 3564 C CA . ARG B 1 114 ? -24.124 -16.691 -17.655 1.00 26.61 114 ARG B CA 1
ATOM 3565 C C . ARG B 1 114 ? -24.304 -17.332 -16.287 1.00 28.33 114 ARG B C 1
ATOM 3566 O O . ARG B 1 114 ? -23.833 -18.462 -16.042 1.00 28.01 114 ARG B O 1
ATOM 3574 N N . ALA B 1 115 ? -24.977 -16.620 -15.383 1.00 23.94 115 ALA B N 1
ATOM 3575 C CA . ALA B 1 115 ? -25.203 -17.131 -14.040 1.00 24.19 115 ALA B CA 1
ATOM 3576 C C . ALA B 1 115 ? -26.353 -18.132 -13.992 1.00 29.48 115 ALA B C 1
ATOM 3577 O O . ALA B 1 115 ? -26.276 -19.108 -13.239 1.00 25.50 115 ALA B O 1
ATOM 3579 N N . SER B 1 116 ? -27.425 -17.929 -14.774 1.00 31.90 116 SER B N 1
ATOM 3580 C CA . SER B 1 116 ? -28.491 -18.938 -14.813 1.00 32.05 116 SER B CA 1
ATOM 3581 C C . SER B 1 116 ? -27.971 -20.296 -15.232 1.00 28.90 116 SER B C 1
ATOM 3582 O O . SER B 1 116 ? -28.318 -21.312 -14.626 1.00 27.38 116 SER B O 1
ATOM 3585 N N . VAL B 1 117 ? -27.189 -20.355 -16.309 1.00 28.48 117 VAL B N 1
ATOM 3586 C CA . VAL B 1 117 ? -26.767 -21.688 -16.738 1.00 27.68 117 VAL B CA 1
ATOM 3587 C C . VAL B 1 117 ? -25.757 -22.272 -15.758 1.00 23.74 117 VAL B C 1
ATOM 3588 O O . VAL B 1 117 ? -25.663 -23.509 -15.606 1.00 26.87 117 VAL B O 1
ATOM 3592 N N . MET B 1 118 ? -25.002 -21.411 -15.064 1.00 28.14 118 MET B N 1
ATOM 3593 C CA . MET B 1 118 ? -24.072 -21.921 -14.056 1.00 30.03 118 MET B CA 1
ATOM 3594 C C . MET B 1 118 ? -24.843 -22.434 -12.845 1.00 25.71 118 MET B C 1
ATOM 3595 O O . MET B 1 118 ? -24.441 -23.408 -12.212 1.00 26.18 118 MET B O 1
ATOM 3600 N N . ALA B 1 119 ? -25.986 -21.822 -12.535 1.00 28.89 119 ALA B N 1
ATOM 3601 C CA . ALA B 1 119 ? -26.876 -22.396 -11.529 1.00 21.79 119 ALA B CA 1
ATOM 3602 C C . ALA B 1 119 ? -27.253 -23.833 -11.885 1.00 25.21 119 ALA B C 1
ATOM 3603 O O . ALA B 1 119 ? -27.228 -24.730 -11.027 1.00 23.75 119 ALA B O 1
ATOM 3605 N N . LEU B 1 120 ? -27.595 -24.077 -13.158 1.00 25.38 120 LEU B N 1
ATOM 3606 C CA . LEU B 1 120 ? -27.890 -25.428 -13.598 1.00 22.13 120 LEU B CA 1
ATOM 3607 C C . LEU B 1 120 ? -26.672 -26.324 -13.422 1.00 26.03 120 LEU B C 1
ATOM 3608 O O . LEU B 1 120 ? -26.777 -27.469 -12.942 1.00 23.01 120 LEU B O 1
ATOM 3613 N N . SER B 1 121 ? -25.510 -25.836 -13.857 1.00 22.24 121 SER B N 1
ATOM 3614 C CA . SER B 1 121 ? -24.297 -26.650 -13.718 1.00 23.41 121 SER B CA 1
ATOM 3615 C C . SER B 1 121 ? -24.048 -26.994 -12.254 1.00 22.17 121 SER B C 1
ATOM 3616 O O . SER B 1 121 ? -23.740 -28.138 -11.924 1.00 25.97 121 SER B O 1
ATOM 3619 N N . TYR B 1 122 ? -24.146 -26.003 -11.371 1.00 20.30 122 TYR B N 1
ATOM 3620 C CA . TYR B 1 122 ? -23.894 -26.252 -9.957 1.00 21.16 122 TYR B CA 1
ATOM 3621 C C . TYR B 1 122 ? -24.851 -27.293 -9.411 1.00 25.19 122 TYR B C 1
ATOM 3622 O O . TYR B 1 122 ? -24.446 -28.183 -8.667 1.00 25.79 122 TYR B O 1
ATOM 3631 N N . VAL B 1 123 ? -26.142 -27.191 -9.753 1.00 24.67 123 VAL B N 1
ATOM 3632 C CA . VAL B 1 123 ? -27.091 -28.184 -9.249 1.00 25.33 123 VAL B CA 1
ATOM 3633 C C . VAL B 1 123 ? -26.716 -29.583 -9.720 1.00 27.05 123 VAL B C 1
ATOM 3634 O O . VAL B 1 123 ? -26.722 -30.542 -8.939 1.00 22.19 123 VAL B O 1
ATOM 3638 N N . ALA B 1 124 ? -26.344 -29.724 -10.993 1.00 25.08 124 ALA B N 1
ATOM 3639 C CA . ALA B 1 124 ? -26.028 -31.042 -11.505 1.00 22.55 124 ALA B CA 1
ATOM 3640 C C . ALA B 1 124 ? -24.795 -31.626 -10.811 1.00 24.73 124 ALA B C 1
ATOM 3641 O O . ALA B 1 124 ? -24.771 -32.812 -10.480 1.00 25.89 124 ALA B O 1
ATOM 3643 N N . GLN B 1 125 ? -23.765 -30.800 -10.589 1.00 24.67 125 GLN B N 1
ATOM 3644 C CA . GLN B 1 125 ? -22.569 -31.266 -9.891 1.00 27.43 125 GLN B CA 1
ATOM 3645 C C . GLN B 1 125 ? -22.880 -31.594 -8.438 1.00 24.61 125 GLN B C 1
ATOM 3646 O O . GLN B 1 125 ? -22.402 -32.598 -7.903 1.00 22.78 125 GLN B O 1
ATOM 3652 N N . SER B 1 126 ? -23.713 -30.771 -7.786 1.00 24.84 126 SER B N 1
ATOM 3653 C CA . SER B 1 126 ? -24.049 -31.032 -6.380 1.00 21.98 126 SER B CA 1
ATOM 3654 C C . SER B 1 126 ? -24.841 -32.318 -6.248 1.00 24.13 126 SER B C 1
ATOM 3655 O O . SER B 1 126 ? -24.603 -33.125 -5.339 1.00 25.47 126 SER B O 1
ATOM 3658 N N . ALA B 1 127 ? -25.784 -32.524 -7.158 1.00 25.30 127 ALA B N 1
ATOM 3659 C CA . ALA B 1 127 ? -26.584 -33.746 -7.144 1.00 24.09 127 ALA B CA 1
ATOM 3660 C C . ALA B 1 127 ? -25.701 -34.969 -7.379 1.00 32.18 127 ALA B C 1
ATOM 3661 O O . ALA B 1 127 ? -25.853 -36.004 -6.710 1.00 24.82 127 ALA B O 1
ATOM 3663 N N . ARG B 1 128 ? -24.798 -34.876 -8.359 1.00 28.41 128 ARG B N 1
ATOM 3664 C CA . ARG B 1 128 ? -23.874 -35.990 -8.609 1.00 27.61 128 ARG B CA 1
ATOM 3665 C C . ARG B 1 128 ? -23.021 -36.255 -7.389 1.00 27.21 128 ARG B C 1
ATOM 3666 O O . ARG B 1 128 ? -22.814 -37.414 -7.006 1.00 26.55 128 ARG B O 1
ATOM 3674 N N . GLY B 1 129 ? -22.551 -35.190 -6.735 1.00 27.15 129 GLY B N 1
ATOM 3675 C CA . GLY B 1 129 ? -21.968 -35.315 -5.415 1.00 27.22 129 GLY B CA 1
ATOM 3676 C C . GLY B 1 129 ? -20.461 -35.554 -5.455 1.00 27.69 129 GLY B C 1
ATOM 3677 O O . GLY B 1 129 ? -19.866 -35.808 -6.496 1.00 26.18 129 GLY B O 1
ATOM 3678 N N . ILE B 1 130 ? -19.831 -35.381 -4.297 1.00 27.25 130 ILE B N 1
ATOM 3679 C CA . ILE B 1 130 ? -18.367 -35.298 -4.278 1.00 24.61 130 ILE B CA 1
ATOM 3680 C C . ILE B 1 130 ? -17.730 -36.675 -4.299 1.00 26.16 130 ILE B C 1
ATOM 3681 O O . ILE B 1 130 ? -16.508 -36.787 -4.492 1.00 27.79 130 ILE B O 1
ATOM 3686 N N . TYR B 1 131 ? -18.522 -37.739 -4.121 1.00 29.56 131 TYR B N 1
ATOM 3687 C CA . TYR B 1 131 ? -17.957 -39.083 -4.060 1.00 25.61 131 TYR B CA 1
ATOM 3688 C C . TYR B 1 131 ? -17.827 -39.749 -5.431 1.00 27.12 131 TYR B C 1
ATOM 3689 O O . TYR B 1 131 ? -17.449 -40.923 -5.506 1.00 34.81 131 TYR B O 1
ATOM 3698 N N . GLN B 1 132 ? -18.100 -39.030 -6.497 1.00 27.90 132 GLN B N 1
ATOM 3699 C CA . GLN B 1 132 ? -18.018 -39.486 -7.868 1.00 30.73 132 GLN B CA 1
ATOM 3700 C C . GLN B 1 132 ? -17.094 -38.544 -8.629 1.00 30.77 132 GLN B C 1
ATOM 3701 O O . GLN B 1 132 ? -17.192 -37.331 -8.447 1.00 29.95 132 GLN B O 1
ATOM 3707 N N . PRO B 1 133 ? -16.207 -39.043 -9.485 1.00 28.93 133 PRO B N 1
ATOM 3708 C CA . PRO B 1 133 ? -15.478 -38.129 -10.367 1.00 27.56 133 PRO B CA 1
ATOM 3709 C C . PRO B 1 133 ? -16.451 -37.334 -11.215 1.00 31.79 133 PRO B C 1
ATOM 3710 O O . PRO B 1 133 ? -17.570 -37.780 -11.500 1.00 30.89 133 PRO B O 1
ATOM 3714 N N . ALA B 1 134 ? -16.019 -36.139 -11.608 1.00 25.69 134 ALA B N 1
ATOM 3715 C CA . ALA B 1 134 ? -16.833 -35.272 -12.447 1.00 27.97 134 ALA B CA 1
ATOM 3716 C C . ALA B 1 134 ? -16.928 -35.865 -13.839 1.00 31.97 134 ALA B C 1
ATOM 3717 O O . ALA B 1 134 ? -16.040 -36.610 -14.282 1.00 25.77 134 ALA B O 1
ATOM 3719 N N . VAL B 1 135 ? -17.998 -35.500 -14.534 1.00 29.26 135 VAL B N 1
ATOM 3720 C CA . VAL B 1 135 ? -18.181 -35.883 -15.934 1.00 29.65 135 VAL B CA 1
ATOM 3721 C C . VAL B 1 135 ? -17.336 -34.957 -16.803 1.00 24.80 135 VAL B C 1
ATOM 3722 O O . VAL B 1 135 ? -17.438 -33.731 -16.665 1.00 26.29 135 VAL B O 1
ATOM 3726 N N . PRO B 1 136 ? -16.485 -35.496 -17.673 1.00 34.78 136 PRO B N 1
ATOM 3727 C CA . PRO B 1 136 ? -15.603 -34.636 -18.481 1.00 32.93 136 PRO B CA 1
ATOM 3728 C C . PRO B 1 136 ? -16.381 -33.714 -19.405 1.00 35.65 136 PRO B C 1
ATOM 3729 O O . PRO B 1 136 ? -17.383 -34.111 -20.012 1.00 37.10 136 PRO B O 1
ATOM 3733 N N . GLN B 1 137 ? -15.905 -32.472 -19.508 1.00 25.32 137 GLN B N 1
ATOM 3734 C CA . GLN B 1 137 ? -16.536 -31.487 -20.382 1.00 29.47 137 GLN B CA 1
ATOM 3735 C C . GLN B 1 137 ? -16.695 -32.001 -21.810 1.00 40.67 137 GLN B C 1
ATOM 3736 O O . GLN B 1 137 ? -17.682 -31.665 -22.478 1.00 39.94 137 GLN B O 1
ATOM 3742 N N . ARG B 1 138 ? -15.767 -32.834 -22.297 1.00 32.56 138 ARG B N 1
ATOM 3743 C CA . ARG B 1 138 ? -15.891 -33.281 -23.686 1.00 38.19 138 ARG B CA 1
ATOM 3744 C C . ARG B 1 138 ? -17.143 -34.138 -23.886 1.00 36.65 138 ARG B C 1
ATOM 3745 O O . ARG B 1 138 ? -17.708 -34.164 -24.986 1.00 38.85 138 ARG B O 1
ATOM 3753 N N . ILE B 1 139 ? -17.582 -34.856 -22.854 1.00 35.62 139 ILE B N 1
ATOM 3754 C CA . ILE B 1 139 ? -18.805 -35.653 -22.971 1.00 38.74 139 ILE B CA 1
ATOM 3755 C C . ILE B 1 139 ? -20.046 -34.756 -22.929 1.00 42.75 139 ILE B C 1
ATOM 3756 O O . ILE B 1 139 ? -21.016 -34.966 -23.676 1.00 38.62 139 ILE B O 1
ATOM 3761 N N . ILE B 1 140 ? -20.035 -33.744 -22.057 1.00 37.88 140 ILE B N 1
ATOM 3762 C CA . ILE B 1 140 ? -21.116 -32.761 -21.983 1.00 32.78 140 ILE B CA 1
ATOM 3763 C C . ILE B 1 140 ? -21.179 -31.949 -23.266 1.00 40.65 140 ILE B C 1
ATOM 3764 O O . ILE B 1 140 ? -22.257 -31.533 -23.704 1.00 38.20 140 ILE B O 1
ATOM 3769 N N . ASP B 1 141 ? -20.031 -31.709 -23.894 1.00 36.64 141 ASP B N 1
ATOM 3770 C CA . ASP B 1 141 ? -19.976 -30.897 -25.104 1.00 36.36 141 ASP B CA 1
ATOM 3771 C C . ASP B 1 141 ? -20.600 -31.587 -26.305 1.00 32.08 141 ASP B C 1
ATOM 3772 O O . ASP B 1 141 ? -20.800 -30.935 -27.333 1.00 38.99 141 ASP B O 1
ATOM 3777 N N . GLU B 1 142 ? -20.855 -32.885 -26.226 1.00 35.63 142 GLU B N 1
ATOM 3778 C CA . GLU B 1 142 ? -21.545 -33.583 -27.302 1.00 46.43 142 GLU B CA 1
ATOM 3779 C C . GLU B 1 142 ? -23.049 -33.332 -27.323 1.00 42.60 142 GLU B C 1
ATOM 3780 O O . GLU B 1 142 ? -23.725 -33.858 -28.213 1.00 45.51 142 GLU B O 1
ATOM 3786 N N . CYS B 1 143 ? -23.568 -32.532 -26.392 1.00 43.72 143 CYS B N 1
ATOM 3787 C CA . CYS B 1 143 ? -25.005 -32.356 -26.177 1.00 39.08 143 CYS B CA 1
ATOM 3788 C C . CYS B 1 143 ? -25.560 -31.161 -26.949 1.00 47.15 143 CYS B C 1
ATOM 3789 O O . CYS B 1 143 ? -24.929 -30.104 -27.053 1.00 46.20 143 CYS B O 1
ATOM 3792 N N . SER B 1 144 ? -26.794 -31.325 -27.454 1.00 50.54 144 SER B N 1
ATOM 3793 C CA . SER B 1 144 ? -27.402 -30.335 -28.338 1.00 48.06 144 SER B CA 1
ATOM 3794 C C . SER B 1 144 ? -28.161 -29.233 -27.607 1.00 39.43 144 SER B C 1
ATOM 3795 O O . SER B 1 144 ? -28.436 -28.189 -28.213 1.00 45.15 144 SER B O 1
ATOM 3798 N N . THR B 1 145 ? -28.474 -29.413 -26.324 1.00 37.54 145 THR B N 1
ATOM 3799 C CA . THR B 1 145 ? -29.213 -28.417 -25.563 1.00 43.54 145 THR B CA 1
ATOM 3800 C C . THR B 1 145 ? -28.672 -28.328 -24.142 1.00 37.25 145 THR B C 1
ATOM 3801 O O . THR B 1 145 ? -28.149 -29.299 -23.592 1.00 36.23 145 THR B O 1
ATOM 3805 N N . VAL B 1 146 ? -28.873 -27.153 -23.542 1.00 37.63 146 VAL B N 1
ATOM 3806 C CA . VAL B 1 146 ? -28.520 -26.941 -22.141 1.00 34.11 146 VAL B CA 1
ATOM 3807 C C . VAL B 1 146 ? -29.156 -28.006 -21.258 1.00 36.79 146 VAL B C 1
ATOM 3808 O O . VAL B 1 146 ? -28.514 -28.536 -20.350 1.00 36.62 146 VAL B O 1
ATOM 3812 N N . THR B 1 147 ? -30.430 -28.352 -21.511 1.00 32.73 147 THR B N 1
ATOM 3813 C CA . THR B 1 147 ? -31.074 -29.376 -20.697 1.00 24.70 147 THR B CA 1
ATOM 3814 C C . THR B 1 147 ? -30.351 -30.710 -20.800 1.00 29.17 147 THR B C 1
ATOM 3815 O O . THR B 1 147 ? -30.165 -31.402 -19.794 1.00 28.45 147 THR B O 1
ATOM 3819 N N . ALA B 1 148 ? -29.939 -31.097 -22.010 1.00 28.81 148 ALA B N 1
ATOM 3820 C CA . ALA B 1 148 ? -29.192 -32.347 -22.152 1.00 32.88 148 ALA B CA 1
ATOM 3821 C C . ALA B 1 148 ? -27.816 -32.253 -21.474 1.00 28.42 148 ALA B C 1
ATOM 3822 O O . ALA B 1 148 ? -27.352 -33.224 -20.861 1.00 32.29 148 ALA B O 1
ATOM 3824 N N . ARG B 1 149 ? -27.182 -31.088 -21.554 1.00 32.45 149 ARG B N 1
ATOM 3825 C CA . ARG B 1 149 ? -25.896 -30.879 -20.877 1.00 34.21 149 ARG B CA 1
ATOM 3826 C C . ARG B 1 149 ? -26.049 -31.039 -19.370 1.00 35.95 149 ARG B C 1
ATOM 3827 O O . ARG B 1 149 ? -25.268 -31.743 -18.727 1.00 32.30 149 ARG B O 1
ATOM 3835 N N . PHE B 1 150 ? -27.070 -30.388 -18.791 1.00 30.89 150 PHE B N 1
ATOM 3836 C CA . PHE B 1 150 ? -27.366 -30.548 -17.367 1.00 25.86 150 PHE B CA 1
ATOM 3837 C C . PHE B 1 150 ? -27.482 -32.015 -16.996 1.00 26.59 150 PHE B C 1
ATOM 3838 O O . PHE B 1 150 ? -26.943 -32.464 -15.977 1.00 27.04 150 PHE B O 1
ATOM 3846 N N . MET B 1 151 ? -28.219 -32.788 -17.792 1.00 27.89 151 MET B N 1
ATOM 3847 C CA . MET B 1 151 ? -28.506 -34.139 -17.356 1.00 27.90 151 MET B CA 1
ATOM 3848 C C . MET B 1 151 ? -27.266 -35.018 -17.536 1.00 27.51 151 MET B C 1
ATOM 3849 O O . MET B 1 151 ? -27.091 -36.008 -16.833 1.00 24.52 151 MET B O 1
ATOM 3854 N N . THR B 1 152 ? -26.425 -34.677 -18.495 1.00 27.26 152 THR B N 1
ATOM 3855 C CA . THR B 1 152 ? -25.188 -35.434 -18.686 1.00 32.57 152 THR B CA 1
ATOM 3856 C C . THR B 1 152 ? -24.200 -35.112 -17.568 1.00 24.60 152 THR B C 1
ATOM 3857 O O . THR B 1 152 ? -23.646 -36.021 -16.950 1.00 30.42 152 THR B O 1
ATOM 3861 N N . ARG B 1 153 ? -24.036 -33.824 -17.253 1.00 25.91 153 ARG B N 1
ATOM 3862 C CA . ARG B 1 153 ? -23.106 -33.423 -16.188 1.00 24.98 153 ARG B CA 1
ATOM 3863 C C . ARG B 1 153 ? -23.466 -34.078 -14.858 1.00 28.50 153 ARG B C 1
ATOM 3864 O O . ARG B 1 153 ? -22.587 -34.373 -14.036 1.00 26.98 153 ARG B O 1
ATOM 3872 N N . TRP B 1 154 ? -24.752 -34.340 -14.634 1.00 26.66 154 TRP B N 1
ATOM 3873 C CA . TRP B 1 154 ? -25.211 -34.968 -13.400 1.00 22.47 154 TRP B CA 1
ATOM 3874 C C . TRP B 1 154 ? -25.107 -36.490 -13.467 1.00 29.53 154 TRP B C 1
ATOM 3875 O O . TRP B 1 154 ? -24.491 -37.108 -12.595 1.00 27.06 154 TRP B O 1
ATOM 3886 N N . GLN B 1 155 ? -25.755 -37.124 -14.459 1.00 28.93 155 GLN B N 1
ATOM 3887 C CA . GLN B 1 155 ? -25.887 -38.580 -14.449 1.00 31.91 155 GLN B CA 1
ATOM 3888 C C . GLN B 1 155 ? -24.871 -39.311 -15.327 1.00 30.06 155 GLN B C 1
ATOM 3889 O O . GLN B 1 155 ? -24.821 -40.544 -15.279 1.00 33.14 155 GLN B O 1
ATOM 3895 N N . GLY B 1 156 ? -24.128 -38.598 -16.166 1.00 30.13 156 GLY B N 1
ATOM 3896 C CA . GLY B 1 156 ? -23.198 -39.220 -17.092 1.00 37.92 156 GLY B CA 1
ATOM 3897 C C . GLY B 1 156 ? -23.791 -39.654 -18.420 1.00 36.06 156 GLY B C 1
ATOM 3898 O O . GLY B 1 156 ? -23.507 -39.066 -19.470 1.00 36.17 156 GLY B O 1
ATOM 3899 N N . GLU B 1 157 ? -24.611 -40.695 -18.386 1.00 35.01 157 GLU B N 1
ATOM 3900 C CA . GLU B 1 157 ? -25.341 -41.171 -19.561 1.00 29.86 157 GLU B CA 1
ATOM 3901 C C . GLU B 1 157 ? -26.832 -41.138 -19.232 1.00 30.07 157 GLU B C 1
ATOM 3902 O O . GLU B 1 157 ? -27.436 -42.173 -18.912 1.00 34.12 157 GLU B O 1
ATOM 3908 N N . PRO B 1 158 ? -27.445 -39.968 -19.270 1.00 31.14 158 PRO B N 1
ATOM 3909 C CA . PRO B 1 158 ? -28.885 -39.894 -18.994 1.00 32.85 158 PRO B CA 1
ATOM 3910 C C . PRO B 1 158 ? -29.708 -40.611 -20.060 1.00 39.75 158 PRO B C 1
ATOM 3911 O O . PRO B 1 158 ? -29.357 -40.646 -21.247 1.00 36.73 158 PRO B O 1
ATOM 3915 N N . ASP B 1 159 ? -30.815 -41.193 -19.606 1.00 42.50 159 ASP B N 1
ATOM 3916 C CA . ASP B 1 159 ? -31.849 -41.700 -20.506 1.00 38.74 159 ASP B CA 1
ATOM 3917 C C . ASP B 1 159 ? -32.429 -40.556 -21.335 1.00 39.07 159 ASP B C 1
ATOM 3918 O O . ASP B 1 159 ? -32.871 -39.545 -20.766 1.00 40.54 159 ASP B O 1
ATOM 3923 N N . PRO B 1 160 ? -32.466 -40.679 -22.664 1.00 40.40 160 PRO B N 1
ATOM 3924 C CA . PRO B 1 160 ? -32.929 -39.559 -23.502 1.00 34.89 160 PRO B CA 1
ATOM 3925 C C . PRO B 1 160 ? -34.382 -39.136 -23.251 1.00 34.70 160 PRO B C 1
ATOM 3926 O O . PRO B 1 160 ? -34.721 -37.972 -23.488 1.00 36.01 160 PRO B O 1
ATOM 3930 N N . ARG B 1 161 ? -35.239 -40.045 -22.772 1.00 35.63 161 ARG B N 1
ATOM 3931 C CA . ARG B 1 161 ? -36.599 -39.662 -22.392 1.00 44.34 161 ARG B CA 1
ATOM 3932 C C . ARG B 1 161 ? -36.607 -38.882 -21.079 1.00 47.74 161 ARG B C 1
ATOM 3933 O O . ARG B 1 161 ? -37.473 -38.011 -20.878 1.00 37.19 161 ARG B O 1
ATOM 3941 N N . HIS B 1 162 ? -35.659 -39.196 -20.177 1.00 45.03 162 HIS B N 1
ATOM 3942 C CA . HIS B 1 162 ? -35.492 -38.423 -18.949 1.00 42.27 162 HIS B CA 1
ATOM 3943 C C . HIS B 1 162 ? -35.077 -36.997 -19.255 1.00 38.15 162 HIS B C 1
ATOM 3944 O O . HIS B 1 162 ? -35.554 -36.064 -18.605 1.00 38.48 162 HIS B O 1
ATOM 3951 N N . ILE B 1 163 ? -34.230 -36.791 -20.262 1.00 33.47 163 ILE B N 1
ATOM 3952 C CA . ILE B 1 163 ? -33.982 -35.421 -20.707 1.00 37.77 163 ILE B CA 1
ATOM 3953 C C . ILE B 1 163 ? -35.278 -34.770 -21.192 1.00 37.18 163 ILE B C 1
ATOM 3954 O O . ILE B 1 163 ? -35.529 -33.590 -20.940 1.00 30.59 163 ILE B O 1
ATOM 3959 N N . GLU B 1 164 ? -36.091 -35.507 -21.950 1.00 38.92 164 GLU B N 1
ATOM 3960 C CA . GLU B 1 164 ? -37.340 -34.918 -22.418 1.00 40.14 164 GLU B CA 1
ATOM 3961 C C . GLU B 1 164 ? -38.241 -34.559 -21.249 1.00 34.27 164 GLU B C 1
ATOM 3962 O O . GLU B 1 164 ? -38.870 -33.491 -21.250 1.00 35.90 164 GLU B O 1
ATOM 3968 N N . ALA B 1 165 ? -38.303 -35.427 -20.239 1.00 30.09 165 ALA B N 1
ATOM 3969 C CA . ALA B 1 165 ? -39.138 -35.134 -19.076 1.00 33.80 165 ALA B CA 1
ATOM 3970 C C . ALA B 1 165 ? -38.733 -33.818 -18.438 1.00 39.34 165 ALA B C 1
ATOM 3971 O O . ALA B 1 165 ? -39.570 -32.931 -18.213 1.00 29.14 165 ALA B O 1
ATOM 3973 N N . ILE B 1 166 ? -37.430 -33.642 -18.211 1.00 30.94 166 ILE B N 1
ATOM 3974 C CA . ILE B 1 166 ? -36.963 -32.442 -17.539 1.00 27.27 166 ILE B CA 1
ATOM 3975 C C . ILE B 1 166 ? -37.199 -31.227 -18.405 1.00 26.33 166 ILE B C 1
ATOM 3976 O O . ILE B 1 166 ? -37.482 -30.140 -17.896 1.00 30.83 166 ILE B O 1
ATOM 3981 N N . ASP B 1 167 ? -37.096 -31.369 -19.729 1.00 25.04 167 ASP B N 1
ATOM 3982 C CA . ASP B 1 167 ? -37.326 -30.198 -20.561 1.00 25.53 167 ASP B CA 1
ATOM 3983 C C . ASP B 1 167 ? -38.780 -29.751 -20.464 1.00 34.30 167 ASP B C 1
ATOM 3984 O O . ASP B 1 167 ? -39.072 -28.553 -20.541 1.00 34.71 167 ASP B O 1
ATOM 3989 N N . ALA B 1 168 ? -39.692 -30.718 -20.323 1.00 32.57 168 ALA B N 1
ATOM 3990 C CA . ALA B 1 168 ? -41.110 -30.407 -20.123 1.00 32.98 168 ALA B CA 1
ATOM 3991 C C . ALA B 1 168 ? -41.341 -29.754 -18.774 1.00 27.87 168 ALA B C 1
ATOM 3992 O O . ALA B 1 168 ? -42.045 -28.742 -18.677 1.00 32.82 168 ALA B O 1
ATOM 3994 N N . TYR B 1 169 ? -40.770 -30.331 -17.716 1.00 34.47 169 TYR B N 1
ATOM 3995 C CA . TYR B 1 169 ? -40.946 -29.754 -16.393 1.00 30.90 169 TYR B CA 1
ATOM 3996 C C . TYR B 1 169 ? -40.371 -28.346 -16.331 1.00 33.18 169 TYR B C 1
ATOM 3997 O O . TYR B 1 169 ? -41.066 -27.387 -15.971 1.00 27.64 169 TYR B O 1
ATOM 4006 N N . TRP B 1 170 ? -39.112 -28.178 -16.742 1.00 29.76 170 TRP B N 1
ATOM 4007 C CA . TRP B 1 170 ? -38.515 -26.854 -16.634 1.00 28.39 170 TRP B CA 1
ATOM 4008 C C . TRP B 1 170 ? -39.291 -25.804 -17.410 1.00 28.92 170 TRP B C 1
ATOM 4009 O O . TRP B 1 170 ? -39.461 -24.677 -16.928 1.00 30.27 170 TRP B O 1
ATOM 4020 N N . VAL B 1 171 ? -39.753 -26.125 -18.625 1.00 33.02 171 VAL B N 1
ATOM 4021 C CA . VAL B 1 171 ? -40.505 -25.117 -19.383 1.00 28.96 171 VAL B CA 1
ATOM 4022 C C . VAL B 1 171 ? -41.838 -24.811 -18.687 1.00 28.02 171 VAL B C 1
ATOM 4023 O O . VAL B 1 171 ? -42.295 -23.662 -18.664 1.00 33.73 171 VAL B O 1
ATOM 4027 N N . SER B 1 172 ? -42.472 -25.829 -18.123 1.00 27.41 172 SER B N 1
ATOM 4028 C CA . SER B 1 172 ? -43.717 -25.632 -17.387 1.00 31.76 172 SER B CA 1
ATOM 4029 C C . SER B 1 172 ? -43.511 -24.893 -16.079 1.00 35.70 172 SER B C 1
ATOM 4030 O O . SER B 1 172 ? -44.456 -24.264 -15.585 1.00 32.67 172 SER B O 1
ATOM 4033 N N . ALA B 1 173 ? -42.294 -24.920 -15.528 1.00 31.93 173 ALA B N 1
ATOM 4034 C CA . ALA B 1 173 ? -42.014 -24.312 -14.241 1.00 32.43 173 ALA B CA 1
ATOM 4035 C C . ALA B 1 173 ? -41.275 -22.990 -14.371 1.00 28.55 173 ALA B C 1
ATOM 4036 O O . ALA B 1 173 ? -40.994 -22.347 -13.357 1.00 29.06 173 ALA B O 1
ATOM 4038 N N . ALA B 1 174 ? -41.012 -22.544 -15.600 1.00 26.44 174 ALA B N 1
ATOM 4039 C CA . ALA B 1 174 ? -40.107 -21.417 -15.827 1.00 29.84 174 ALA B CA 1
ATOM 4040 C C . ALA B 1 174 ? -40.599 -20.133 -15.195 1.00 35.20 174 ALA B C 1
ATOM 4041 O O . ALA B 1 174 ? -39.790 -19.330 -14.736 1.00 28.92 174 ALA B O 1
ATOM 4043 N N . GLU B 1 175 ? -41.913 -19.880 -15.204 1.00 30.46 175 GLU B N 1
ATOM 4044 C CA . GLU B 1 175 ? -42.354 -18.566 -14.768 1.00 31.22 175 GLU B CA 1
ATOM 4045 C C . GLU B 1 175 ? -43.809 -18.670 -14.321 1.00 35.67 175 GLU B C 1
ATOM 4046 O O . GLU B 1 175 ? -44.551 -19.519 -14.816 1.00 30.90 175 GLU B O 1
ATOM 4052 N N . HIS B 1 176 ? -44.182 -17.860 -13.326 1.00 35.27 176 HIS B N 1
ATOM 4053 C CA . HIS B 1 176 ? -45.575 -17.875 -12.872 1.00 32.42 176 HIS B CA 1
ATOM 4054 C C . HIS B 1 176 ? -45.947 -16.630 -12.074 1.00 31.65 176 HIS B C 1
ATOM 4055 O O . HIS B 1 176 ? -46.428 -16.723 -10.941 1.00 36.01 176 HIS B O 1
ATOM 4062 N N . GLY B 1 177 ? -45.684 -15.457 -12.638 1.00 35.92 177 GLY B N 1
ATOM 4063 C CA . GLY B 1 177 ? -46.124 -14.244 -11.971 1.00 43.16 177 GLY B CA 1
ATOM 4064 C C . GLY B 1 177 ? -45.383 -13.983 -10.665 1.00 44.69 177 GLY B C 1
ATOM 4065 O O . GLY B 1 177 ? -44.250 -14.430 -10.449 1.00 36.02 177 GLY B O 1
ATOM 4066 N N . MET B 1 178 ? -46.057 -13.283 -9.756 1.00 33.15 178 MET B N 1
ATOM 4067 C CA . MET B 1 178 ? -45.385 -12.694 -8.606 1.00 41.38 178 MET B CA 1
ATOM 4068 C C . MET B 1 178 ? -45.478 -13.604 -7.383 1.00 45.54 178 MET B C 1
ATOM 4069 O O . MET B 1 178 ? -46.135 -13.302 -6.393 1.00 58.40 178 MET B O 1
ATOM 4074 N N . ASN B 1 179 ? -44.764 -14.718 -7.441 1.00 42.26 179 ASN B N 1
ATOM 4075 C CA . ASN B 1 179 ? -44.626 -15.580 -6.278 1.00 41.97 179 ASN B CA 1
ATOM 4076 C C . ASN B 1 179 ? -43.516 -15.045 -5.368 1.00 38.33 179 ASN B C 1
ATOM 4077 O O . ASN B 1 179 ? -42.883 -14.019 -5.649 1.00 38.66 179 ASN B O 1
ATOM 4082 N N . ALA B 1 180 ? -43.269 -15.746 -4.259 1.00 33.06 180 ALA B N 1
ATOM 4083 C CA . ALA B 1 180 ? -42.385 -15.182 -3.245 1.00 33.55 180 ALA B CA 1
ATOM 4084 C C . ALA B 1 180 ? -40.934 -15.100 -3.738 1.00 28.65 180 ALA B C 1
ATOM 4085 O O . ALA B 1 180 ? -40.222 -14.134 -3.441 1.00 32.34 180 ALA B O 1
ATOM 4087 N N . SER B 1 181 ? -40.487 -16.076 -4.513 1.00 33.09 181 SER B N 1
ATOM 4088 C CA . SER B 1 181 ? -39.087 -16.057 -4.934 1.00 30.53 181 SER B CA 1
ATOM 4089 C C . SER B 1 181 ? -38.863 -15.064 -6.076 1.00 35.52 181 SER B C 1
ATOM 4090 O O . SER B 1 181 ? -37.871 -14.313 -6.071 1.00 33.00 181 SER B O 1
ATOM 4093 N N . THR B 1 182 ? -39.776 -15.026 -7.057 1.00 29.21 182 THR B N 1
ATOM 4094 C CA . THR B 1 182 ? -39.726 -13.980 -8.075 1.00 31.90 182 THR B CA 1
ATOM 4095 C C . THR B 1 182 ? -39.844 -12.586 -7.454 1.00 32.95 182 THR B C 1
ATOM 4096 O O . THR B 1 182 ? -39.124 -11.661 -7.840 1.00 34.29 182 THR B O 1
ATOM 4100 N N . PHE B 1 183 ? -40.704 -12.430 -6.450 1.00 33.83 183 PHE B N 1
ATOM 4101 C CA . PHE B 1 183 ? -40.797 -11.164 -5.741 1.00 30.52 183 PHE B CA 1
ATOM 4102 C C . PHE B 1 183 ? -39.467 -10.805 -5.076 1.00 30.38 183 PHE B C 1
ATOM 4103 O O . PHE B 1 183 ? -38.961 -9.685 -5.237 1.00 29.66 183 PHE B O 1
ATOM 4111 N N . THR B 1 184 ? -38.877 -11.753 -4.339 1.00 28.91 184 THR B N 1
ATOM 4112 C CA . THR B 1 184 ? -37.569 -11.518 -3.718 1.00 27.01 184 THR B CA 1
ATOM 4113 C C . THR B 1 184 ? -36.535 -11.089 -4.757 1.00 22.79 184 THR B C 1
ATOM 4114 O O . THR B 1 184 ? -35.758 -10.152 -4.527 1.00 26.21 184 THR B O 1
ATOM 4118 N N . ALA B 1 185 ? -36.490 -11.783 -5.894 1.00 26.68 185 ALA B N 1
ATOM 4119 C CA . ALA B 1 185 ? -35.558 -11.399 -6.952 1.00 25.77 185 ALA B CA 1
ATOM 4120 C C . ALA B 1 185 ? -35.708 -9.929 -7.305 1.00 27.91 185 ALA B C 1
ATOM 4121 O O . ALA B 1 185 ? -34.717 -9.184 -7.363 1.00 25.47 185 ALA B O 1
ATOM 4123 N N . ARG B 1 186 ? -36.955 -9.482 -7.519 1.00 29.58 186 ARG B N 1
ATOM 4124 C CA . ARG B 1 186 ? -37.219 -8.091 -7.880 1.00 23.41 186 ARG B CA 1
ATOM 4125 C C . ARG B 1 186 ? -36.928 -7.139 -6.734 1.00 22.79 186 ARG B C 1
ATOM 4126 O O . ARG B 1 186 ? -36.388 -6.052 -6.955 1.00 30.06 186 ARG B O 1
ATOM 4134 N N . VAL B 1 187 ? -37.270 -7.506 -5.496 1.00 24.17 187 VAL B N 1
ATOM 4135 C CA . VAL B 1 187 ? -36.921 -6.648 -4.366 1.00 21.26 187 VAL B CA 1
ATOM 4136 C C . VAL B 1 187 ? -35.411 -6.423 -4.310 1.00 24.53 187 VAL B C 1
ATOM 4137 O O . VAL B 1 187 ? -34.930 -5.292 -4.203 1.00 25.06 187 VAL B O 1
ATOM 4141 N N . ILE B 1 188 ? -34.641 -7.508 -4.332 1.00 25.18 188 ILE B N 1
ATOM 4142 C CA . ILE B 1 188 ? -33.198 -7.336 -4.285 1.00 19.61 188 ILE B CA 1
ATOM 4143 C C . ILE B 1 188 ? -32.702 -6.512 -5.473 1.00 23.12 188 ILE B C 1
ATOM 4144 O O . ILE B 1 188 ? -31.882 -5.600 -5.317 1.00 26.91 188 ILE B O 1
ATOM 4149 N N . ALA B 1 189 ? -33.135 -6.851 -6.682 1.00 23.66 189 ALA B N 1
ATOM 4150 C CA . ALA B 1 189 ? -32.711 -6.078 -7.845 1.00 25.58 189 ALA B CA 1
ATOM 4151 C C . ALA B 1 189 ? -33.115 -4.621 -7.708 1.00 31.99 189 ALA B C 1
ATOM 4152 O O . ALA B 1 189 ? -32.380 -3.723 -8.141 1.00 28.10 189 ALA B O 1
ATOM 4154 N N . SER B 1 190 ? -34.248 -4.357 -7.050 1.00 26.19 190 SER B N 1
ATOM 4155 C CA . SER B 1 190 ? -34.690 -2.970 -6.929 1.00 26.88 190 SER B CA 1
ATOM 4156 C C . SER B 1 190 ? -33.731 -2.139 -6.090 1.00 33.95 190 SER B C 1
ATOM 4157 O O . SER B 1 190 ? -33.715 -0.903 -6.238 1.00 27.85 190 SER B O 1
ATOM 4160 N N . THR B 1 191 ? -32.910 -2.785 -5.238 1.00 26.85 191 THR B N 1
ATOM 4161 C CA . THR B 1 191 ? -31.843 -2.082 -4.520 1.00 28.51 191 THR B CA 1
ATOM 4162 C C . THR B 1 191 ? -30.659 -1.742 -5.407 1.00 25.69 191 THR B C 1
ATOM 4163 O O . THR B 1 191 ? -29.745 -1.033 -4.949 1.00 27.87 191 THR B O 1
ATOM 4167 N N . GLY B 1 192 ? -30.661 -2.187 -6.655 1.00 24.65 192 GLY B N 1
ATOM 4168 C CA . GLY B 1 192 ? -29.515 -1.968 -7.514 1.00 26.32 192 GLY B CA 1
ATOM 4169 C C . GLY B 1 192 ? -28.367 -2.936 -7.299 1.00 30.08 192 GLY B C 1
ATOM 4170 O O . GLY B 1 192 ? -27.274 -2.690 -7.819 1.00 30.30 192 GLY B O 1
ATOM 4171 N N . ALA B 1 193 ? -28.593 -4.014 -6.541 1.00 29.56 193 ALA B N 1
ATOM 4172 C CA . ALA B 1 193 ? -27.614 -5.060 -6.235 1.00 24.56 193 ALA B CA 1
ATOM 4173 C C . ALA B 1 193 ? -27.199 -5.797 -7.500 1.00 30.75 193 ALA B C 1
ATOM 4174 O O . ALA B 1 193 ? -27.863 -5.716 -8.529 1.00 28.23 193 ALA B O 1
ATOM 4176 N N . ASP B 1 194 ? -26.080 -6.537 -7.434 1.00 26.13 194 ASP B N 1
ATOM 4177 C CA . ASP B 1 194 ? -25.704 -7.281 -8.623 1.00 25.47 194 ASP B CA 1
ATOM 4178 C C . ASP B 1 194 ? -26.673 -8.427 -8.844 1.00 23.31 194 ASP B C 1
ATOM 4179 O O . ASP B 1 194 ? -27.339 -8.898 -7.921 1.00 28.57 194 ASP B O 1
ATOM 4184 N N . VAL B 1 195 ? -26.733 -8.895 -10.096 1.00 22.47 195 VAL B N 1
ATOM 4185 C CA . VAL B 1 195 ? -27.710 -9.926 -10.442 1.00 25.26 195 VAL B CA 1
ATOM 4186 C C . VAL B 1 195 ? -27.458 -11.253 -9.711 1.00 32.35 195 VAL B C 1
ATOM 4187 O O . VAL B 1 195 ? -28.405 -12.023 -9.481 1.00 25.07 195 VAL B O 1
ATOM 4191 N N . ALA B 1 196 ? -26.204 -11.583 -9.366 1.00 25.69 196 ALA B N 1
ATOM 4192 C CA . ALA B 1 196 ? -25.993 -12.830 -8.642 1.00 23.28 196 ALA B CA 1
ATOM 4193 C C . ALA B 1 196 ? -26.569 -12.731 -7.234 1.00 19.56 196 ALA B C 1
ATOM 4194 O O . ALA B 1 196 ? -27.092 -13.707 -6.701 1.00 22.64 196 ALA B O 1
ATOM 4196 N N . ALA B 1 197 ? -26.525 -11.548 -6.640 1.00 21.50 197 ALA B N 1
ATOM 4197 C CA . ALA B 1 197 ? -27.102 -11.385 -5.315 1.00 25.56 197 ALA B CA 1
ATOM 4198 C C . ALA B 1 197 ? -28.613 -11.546 -5.367 1.00 30.29 197 ALA B C 1
ATOM 4199 O O . ALA B 1 197 ? -29.221 -12.103 -4.445 1.00 25.06 197 ALA B O 1
ATOM 4201 N N . ALA B 1 198 ? -29.232 -11.085 -6.454 1.00 24.29 198 ALA B N 1
ATOM 4202 C CA . ALA B 1 198 ? -30.693 -11.209 -6.551 1.00 27.34 198 ALA B CA 1
ATOM 4203 C C . ALA B 1 198 ? -31.097 -12.643 -6.814 1.00 27.10 198 ALA B C 1
ATOM 4204 O O . ALA B 1 198 ? -32.115 -13.105 -6.288 1.00 28.94 198 ALA B O 1
ATOM 4206 N N . LEU B 1 199 ? -30.313 -13.373 -7.620 1.00 25.67 199 LEU B N 1
ATOM 4207 C CA . LEU B 1 199 ? -30.632 -14.784 -7.858 1.00 24.78 199 LEU B CA 1
ATOM 4208 C C . LEU B 1 199 ? -30.396 -15.621 -6.607 1.00 28.61 199 LEU B C 1
ATOM 4209 O O . LEU B 1 199 ? -31.173 -16.547 -6.301 1.00 26.97 199 LEU B O 1
ATOM 4214 N N . SER B 1 200 ? -29.317 -15.322 -5.882 1.00 26.37 200 SER B N 1
ATOM 4215 C CA . SER B 1 200 ? -29.040 -16.059 -4.660 1.00 29.34 200 SER B CA 1
ATOM 4216 C C . SER B 1 200 ? -30.188 -15.912 -3.666 1.00 25.31 200 SER B C 1
ATOM 4217 O O . SER B 1 200 ? -30.641 -16.903 -3.094 1.00 23.69 200 SER B O 1
ATOM 4220 N N . GLY B 1 201 ? -30.652 -14.675 -3.446 1.00 24.44 201 GLY B N 1
ATOM 4221 C CA . GLY B 1 201 ? -31.744 -14.442 -2.514 1.00 28.46 201 GLY B CA 1
ATOM 4222 C C . GLY B 1 201 ? -33.042 -15.091 -2.959 1.00 27.50 201 GLY B C 1
ATOM 4223 O O . GLY B 1 201 ? -33.798 -15.599 -2.125 1.00 27.25 201 GLY B O 1
ATOM 4224 N N . ALA B 1 202 ? -33.310 -15.105 -4.274 1.00 24.93 202 ALA B N 1
ATOM 4225 C CA . ALA B 1 202 ? -34.498 -15.798 -4.775 1.00 27.17 202 ALA B CA 1
ATOM 4226 C C . ALA B 1 202 ? -34.463 -17.278 -4.423 1.00 29.73 202 ALA B C 1
ATOM 4227 O O . ALA B 1 202 ? -35.482 -17.866 -4.030 1.00 24.13 202 ALA B O 1
ATOM 4229 N N . ILE B 1 203 ? -33.281 -17.902 -4.541 1.00 22.60 203 ILE B N 1
ATOM 4230 C CA . ILE B 1 203 ? -33.163 -19.307 -4.200 1.00 20.11 203 ILE B CA 1
ATOM 4231 C C . ILE B 1 203 ? -33.515 -19.528 -2.734 1.00 23.67 203 ILE B C 1
ATOM 4232 O O . ILE B 1 203 ? -34.114 -20.555 -2.370 1.00 24.97 203 ILE B O 1
ATOM 4237 N N . GLY B 1 204 ? -33.082 -18.620 -1.868 1.00 22.63 204 GLY B N 1
ATOM 4238 C CA . GLY B 1 204 ? -33.485 -18.690 -0.467 1.00 22.40 204 GLY B CA 1
ATOM 4239 C C . GLY B 1 204 ? -35.001 -18.720 -0.291 1.00 29.65 204 GLY B C 1
ATOM 4240 O O . GLY B 1 204 ? -35.528 -19.526 0.476 1.00 24.19 204 GLY B O 1
ATOM 4241 N N . ALA B 1 205 ? -35.725 -17.855 -1.020 1.00 27.03 205 ALA B N 1
ATOM 4242 C CA . ALA B 1 205 ? -37.186 -17.866 -0.892 1.00 26.26 205 ALA B CA 1
ATOM 4243 C C . ALA B 1 205 ? -37.779 -19.136 -1.465 1.00 29.55 205 ALA B C 1
ATOM 4244 O O . ALA B 1 205 ? -38.698 -19.706 -0.876 1.00 32.33 205 ALA B O 1
ATOM 4246 N N . MET B 1 206 ? -37.278 -19.583 -2.624 1.00 28.55 206 MET B N 1
ATOM 4247 C CA . MET B 1 206 ? -37.779 -20.782 -3.264 1.00 30.77 206 MET B CA 1
ATOM 4248 C C . MET B 1 206 ? -37.631 -22.001 -2.369 1.00 32.66 206 MET B C 1
ATOM 4249 O O . MET B 1 206 ? -38.374 -22.974 -2.537 1.00 35.32 206 MET B O 1
ATOM 4254 N N . SER B 1 207 ? -36.714 -21.959 -1.394 1.00 28.86 207 SER B N 1
ATOM 4255 C CA . SER B 1 207 ? -36.452 -23.107 -0.539 1.00 33.27 207 SER B CA 1
ATOM 4256 C C . SER B 1 207 ? -37.531 -23.337 0.515 1.00 37.13 207 SER B C 1
ATOM 4257 O O . SER B 1 207 ? -37.563 -24.427 1.105 1.00 31.28 207 SER B O 1
ATOM 4260 N N . GLY B 1 208 ? -38.429 -22.373 0.746 1.00 35.80 208 GLY B N 1
ATOM 4261 C CA . GLY B 1 208 ? -39.445 -22.515 1.765 1.00 29.06 208 GLY B CA 1
ATOM 4262 C C . GLY B 1 208 ? -40.554 -23.461 1.343 1.00 33.37 208 GLY B C 1
ATOM 4263 O O . GLY B 1 208 ? -41.068 -23.388 0.225 1.00 31.38 208 GLY B O 1
ATOM 4264 N N . PRO B 1 209 ? -40.926 -24.392 2.223 1.00 31.13 209 PRO B N 1
ATOM 4265 C CA . PRO B 1 209 ? -41.942 -25.383 1.837 1.00 35.44 209 PRO B CA 1
ATOM 4266 C C . PRO B 1 209 ? -43.301 -24.755 1.556 1.00 31.55 209 PRO B C 1
ATOM 4267 O O . PRO B 1 209 ? -44.115 -25.386 0.876 1.00 39.81 209 PRO B O 1
ATOM 4271 N N . LEU B 1 210 ? -43.564 -23.542 2.039 1.00 35.99 210 LEU B N 1
ATOM 4272 C CA . LEU B 1 210 ? -44.822 -22.840 1.756 1.00 41.33 210 LEU B CA 1
ATOM 4273 C C . LEU B 1 210 ? -44.773 -22.014 0.480 1.00 46.99 210 LEU B C 1
ATOM 4274 O O . LEU B 1 210 ? -45.699 -21.236 0.239 1.00 48.70 210 LEU B O 1
ATOM 4279 N N . HIS B 1 211 ? -43.700 -22.121 -0.312 1.00 40.46 211 HIS B N 1
ATOM 4280 C CA . HIS B 1 211 ? -43.548 -21.237 -1.466 1.00 44.14 211 HIS B CA 1
ATOM 4281 C C . HIS B 1 211 ? -44.613 -21.512 -2.506 1.00 45.70 211 HIS B C 1
ATOM 4282 O O . HIS B 1 211 ? -45.107 -20.577 -3.159 1.00 51.37 211 HIS B O 1
ATOM 4289 N N . GLY B 1 212 ? -44.997 -22.773 -2.659 1.00 46.91 212 GLY B N 1
ATOM 4290 C CA . GLY B 1 212 ? -45.984 -23.110 -3.657 1.00 54.48 212 GLY B CA 1
ATOM 4291 C C . GLY B 1 212 ? -45.299 -23.505 -4.941 1.00 54.97 212 GLY B C 1
ATOM 4292 O O . GLY B 1 212 ? -44.395 -22.809 -5.411 1.00 58.61 212 GLY B O 1
ATOM 4293 N N . GLY B 1 213 ? -45.712 -24.625 -5.510 1.00 47.29 213 GLY B N 1
ATOM 4294 C CA . GLY B 1 213 ? -45.038 -25.189 -6.647 1.00 55.07 213 GLY B CA 1
ATOM 4295 C C . GLY B 1 213 ? -43.937 -26.162 -6.295 1.00 45.91 213 GLY B C 1
ATOM 4296 O O . GLY B 1 213 ? -43.426 -26.836 -7.194 1.00 51.15 213 GLY B O 1
ATOM 4297 N N . ALA B 1 214 ? -43.553 -26.249 -5.021 1.00 47.24 214 ALA B N 1
ATOM 4298 C CA . ALA B 1 214 ? -42.546 -27.215 -4.607 1.00 54.32 214 ALA B CA 1
ATOM 4299 C C . ALA B 1 214 ? -43.105 -28.618 -4.800 1.00 52.23 214 ALA B C 1
ATOM 4300 O O . ALA B 1 214 ? -44.221 -28.895 -4.337 1.00 51.89 214 ALA B O 1
ATOM 4302 N N . PRO B 1 215 ? -42.388 -29.516 -5.480 1.00 56.84 215 PRO B N 1
ATOM 4303 C CA . PRO B 1 215 ? -42.970 -30.821 -5.826 1.00 49.04 215 PRO B CA 1
ATOM 4304 C C . PRO B 1 215 ? -43.448 -31.565 -4.595 1.00 51.71 215 PRO B C 1
ATOM 4305 O O . PRO B 1 215 ? -42.792 -31.569 -3.553 1.00 48.81 215 PRO B O 1
ATOM 4309 N N . ALA B 1 216 ? -44.625 -32.169 -4.718 1.00 49.93 216 ALA B N 1
ATOM 4310 C CA . ALA B 1 216 ? -45.307 -32.696 -3.554 1.00 52.15 216 ALA B CA 1
ATOM 4311 C C . ALA B 1 216 ? -44.699 -34.027 -3.138 1.00 57.35 216 ALA B C 1
ATOM 4312 O O . ALA B 1 216 ? -44.084 -34.745 -3.942 1.00 49.99 216 ALA B O 1
ATOM 4314 N N . ARG B 1 217 ? -44.898 -34.355 -1.861 1.00 54.74 217 ARG B N 1
ATOM 4315 C CA . ARG B 1 217 ? -44.405 -35.601 -1.286 1.00 59.91 217 ARG B CA 1
ATOM 4316 C C . ARG B 1 217 ? -45.427 -36.713 -1.515 1.00 55.56 217 ARG B C 1
ATOM 4317 O O . ARG B 1 217 ? -46.027 -37.257 -0.593 1.00 57.64 217 ARG B O 1
ATOM 4325 N N . VAL B 1 218 ? -45.597 -37.055 -2.792 1.00 54.23 218 VAL B N 1
ATOM 4326 C CA . VAL B 1 218 ? -46.579 -38.059 -3.189 1.00 49.91 218 VAL B CA 1
ATOM 4327 C C . VAL B 1 218 ? -45.969 -39.433 -3.408 1.00 60.09 218 VAL B C 1
ATOM 4328 O O . VAL B 1 218 ? -46.722 -40.410 -3.556 1.00 62.76 218 VAL B O 1
ATOM 4332 N N . LEU B 1 219 ? -44.639 -39.547 -3.427 1.00 61.90 219 LEU B N 1
ATOM 4333 C CA . LEU B 1 219 ? -44.011 -40.851 -3.637 1.00 62.83 219 LEU B CA 1
ATOM 4334 C C . LEU B 1 219 ? -44.430 -41.897 -2.604 1.00 63.86 219 LEU B C 1
ATOM 4335 O O . LEU B 1 219 ? -44.682 -43.050 -3.007 1.00 68.24 219 LEU B O 1
ATOM 4340 N N . PRO B 1 220 ? -44.526 -41.594 -1.299 1.00 63.03 220 PRO B N 1
ATOM 4341 C CA . PRO B 1 220 ? -45.048 -42.616 -0.369 1.00 63.10 220 PRO B CA 1
ATOM 4342 C C . PRO B 1 220 ? -46.434 -43.113 -0.749 1.00 66.80 220 PRO B C 1
ATOM 4343 O O . PRO B 1 220 ? -46.698 -44.325 -0.737 1.00 61.81 220 PRO B O 1
ATOM 4347 N N . MET B 1 221 ? -47.329 -42.191 -1.101 1.00 59.40 221 MET B N 1
ATOM 4348 C CA . MET B 1 221 ? -48.663 -42.574 -1.541 1.00 64.59 221 MET B CA 1
ATOM 4349 C C . MET B 1 221 ? -48.605 -43.457 -2.782 1.00 67.55 221 MET B C 1
ATOM 4350 O O . MET B 1 221 ? -49.265 -44.503 -2.844 1.00 68.16 221 MET B O 1
ATOM 4355 N N . LEU B 1 222 ? -47.819 -43.048 -3.786 1.00 62.11 222 LEU B N 1
ATOM 4356 C CA . LEU B 1 222 ? -47.798 -43.771 -5.057 1.00 66.59 222 LEU B CA 1
ATOM 4357 C C . LEU B 1 222 ? -47.168 -45.153 -4.920 1.00 70.86 222 LEU B C 1
ATOM 4358 O O . LEU B 1 222 ? -47.462 -46.046 -5.724 1.00 70.62 222 LEU B O 1
ATOM 4363 N N . ASP B 1 223 ? -46.310 -45.352 -3.918 1.00 68.02 223 ASP B N 1
ATOM 4364 C CA . ASP B 1 223 ? -45.770 -46.683 -3.674 1.00 71.79 223 ASP B CA 1
ATOM 4365 C C . ASP B 1 223 ? -46.784 -47.596 -2.999 1.00 70.31 223 ASP B C 1
ATOM 4366 O O . ASP B 1 223 ? -46.731 -48.818 -3.183 1.00 71.94 223 ASP B O 1
ATOM 4371 N N . GLU B 1 224 ? -47.704 -47.029 -2.217 1.00 70.42 224 GLU B N 1
ATOM 4372 C CA . GLU B 1 224 ? -48.718 -47.846 -1.564 1.00 75.15 224 GLU B CA 1
ATOM 4373 C C . GLU B 1 224 ? -49.729 -48.379 -2.569 1.00 74.55 224 GLU B C 1
ATOM 4374 O O . GLU B 1 224 ? -50.082 -49.562 -2.539 1.00 76.63 224 GLU B O 1
ATOM 4380 N N . VAL B 1 225 ? -50.214 -47.519 -3.468 1.00 75.77 225 VAL B N 1
ATOM 4381 C CA . VAL B 1 225 ? -51.162 -47.968 -4.486 1.00 72.58 225 VAL B CA 1
ATOM 4382 C C . VAL B 1 225 ? -50.508 -48.996 -5.401 1.00 76.21 225 VAL B C 1
ATOM 4383 O O . VAL B 1 225 ? -51.171 -49.918 -5.892 1.00 78.51 225 VAL B O 1
ATOM 4387 N N . GLU B 1 226 ? -49.197 -48.874 -5.629 1.00 77.23 226 GLU B N 1
ATOM 4388 C CA . GLU B 1 226 ? -48.497 -49.855 -6.454 1.00 78.41 226 GLU B CA 1
ATOM 4389 C C . GLU B 1 226 ? -48.507 -51.233 -5.804 1.00 84.55 226 GLU B C 1
ATOM 4390 O O . GLU B 1 226 ? -48.652 -52.249 -6.494 1.00 84.46 226 GLU B O 1
ATOM 4396 N N . ARG B 1 227 ? -48.365 -51.287 -4.479 1.00 83.18 227 ARG B N 1
ATOM 4397 C CA . ARG B 1 227 ? -48.334 -52.548 -3.752 1.00 84.86 227 ARG B CA 1
ATOM 4398 C C . ARG B 1 227 ? -49.697 -52.961 -3.195 1.00 87.29 227 ARG B C 1
ATOM 4399 O O . ARG B 1 227 ? -49.793 -54.016 -2.560 1.00 90.79 227 ARG B O 1
ATOM 4407 N N . ALA B 1 228 ? -50.750 -52.170 -3.418 1.00 85.48 228 ALA B N 1
ATOM 4408 C CA . ALA B 1 228 ? -52.094 -52.494 -2.943 1.00 81.80 228 ALA B CA 1
ATOM 4409 C C . ALA B 1 228 ? -53.125 -52.590 -4.055 1.00 86.23 228 ALA B C 1
ATOM 4410 O O . ALA B 1 228 ? -54.033 -53.420 -3.974 1.00 95.69 228 ALA B O 1
ATOM 4412 N N . GLY B 1 229 ? -53.028 -51.753 -5.086 1.00 84.25 229 GLY B N 1
ATOM 4413 C CA . GLY B 1 229 ? -53.929 -51.795 -6.217 1.00 85.73 229 GLY B CA 1
ATOM 4414 C C . GLY B 1 229 ? -55.233 -51.041 -6.029 1.00 88.60 229 GLY B C 1
ATOM 4415 O O . GLY B 1 229 ? -55.805 -50.547 -7.009 1.00 89.03 229 GLY B O 1
ATOM 4416 N N . ASP B 1 230 ? -55.728 -50.945 -4.803 1.00 85.45 230 ASP B N 1
ATOM 4417 C CA . ASP B 1 230 ? -56.965 -50.217 -4.552 1.00 87.22 230 ASP B CA 1
ATOM 4418 C C . ASP B 1 230 ? -56.596 -48.757 -4.353 1.00 84.38 230 ASP B C 1
ATOM 4419 O O . ASP B 1 230 ? -56.207 -48.348 -3.257 1.00 85.14 230 ASP B O 1
ATOM 4424 N N . ALA B 1 231 ? -56.698 -47.972 -5.428 1.00 82.84 231 ALA B N 1
ATOM 4425 C CA . ALA B 1 231 ? -56.389 -46.549 -5.331 1.00 79.96 231 ALA B CA 1
ATOM 4426 C C . ALA B 1 231 ? -57.327 -45.851 -4.351 1.00 82.15 231 ALA B C 1
ATOM 4427 O O . ALA B 1 231 ? -56.872 -45.192 -3.410 1.00 81.33 231 ALA B O 1
ATOM 4429 N N . ARG B 1 232 ? -58.645 -46.012 -4.538 1.00 79.96 232 ARG B N 1
ATOM 4430 C CA . ARG B 1 232 ? -59.613 -45.347 -3.662 1.00 76.56 232 ARG B CA 1
ATOM 4431 C C . ARG B 1 232 ? -59.439 -45.759 -2.202 1.00 81.61 232 ARG B C 1
ATOM 4432 O O . ARG B 1 232 ? -59.588 -44.926 -1.298 1.00 81.19 232 ARG B O 1
ATOM 4440 N N . SER B 1 233 ? -59.138 -47.039 -1.950 1.00 79.01 233 SER B N 1
ATOM 4441 C CA . SER B 1 233 ? -58.950 -47.498 -0.574 1.00 79.17 233 SER B CA 1
ATOM 4442 C C . SER B 1 233 ? -57.770 -46.801 0.083 1.00 79.49 233 SER B C 1
ATOM 4443 O O . SER B 1 233 ? -57.816 -46.469 1.274 1.00 82.54 233 SER B O 1
ATOM 4446 N N . VAL B 1 234 ? -56.698 -46.578 -0.678 1.00 82.82 234 VAL B N 1
ATOM 4447 C CA . VAL B 1 234 ? -55.519 -45.914 -0.134 1.00 79.49 234 VAL B CA 1
ATOM 4448 C C . VAL B 1 234 ? -55.829 -44.454 0.188 1.00 77.59 234 VAL B C 1
ATOM 4449 O O . VAL B 1 234 ? -55.449 -43.944 1.251 1.00 72.50 234 VAL B O 1
ATOM 4453 N N . VAL B 1 235 ? -56.544 -43.769 -0.713 1.00 77.07 235 VAL B N 1
ATOM 4454 C CA . VAL B 1 235 ? -56.895 -42.363 -0.498 1.00 77.69 235 VAL B CA 1
ATOM 4455 C C . VAL B 1 235 ? -57.752 -42.205 0.749 1.00 78.91 235 VAL B C 1
ATOM 4456 O O . VAL B 1 235 ? -57.538 -41.288 1.556 1.00 71.00 235 VAL B O 1
ATOM 4460 N N . LYS B 1 236 ? -58.753 -43.082 0.911 1.00 82.55 236 LYS B N 1
ATOM 4461 C CA . LYS B 1 236 ? -59.632 -42.992 2.074 1.00 82.52 236 LYS B CA 1
ATOM 4462 C C . LYS B 1 236 ? -58.900 -43.374 3.357 1.00 83.37 236 LYS B C 1
ATOM 4463 O O . LYS B 1 236 ? -59.223 -42.851 4.431 1.00 81.69 236 LYS B O 1
ATOM 4469 N N . GLY B 1 237 ? -57.903 -44.259 3.265 1.00 76.99 237 GLY B N 1
ATOM 4470 C CA . GLY B 1 237 ? -57.101 -44.575 4.436 1.00 79.80 237 GLY B CA 1
ATOM 4471 C C . GLY B 1 237 ? -56.350 -43.371 4.977 1.00 86.25 237 GLY B C 1
ATOM 4472 O O . GLY B 1 237 ? -56.232 -43.198 6.193 1.00 84.67 237 GLY B O 1
ATOM 4473 N N . ILE B 1 238 ? -55.836 -42.521 4.082 1.00 84.41 238 ILE B N 1
ATOM 4474 C CA . ILE B 1 238 ? -55.102 -41.334 4.511 1.00 83.30 238 ILE B CA 1
ATOM 4475 C C . ILE B 1 238 ? -56.041 -40.320 5.160 1.00 83.91 238 ILE B C 1
ATOM 4476 O O . ILE B 1 238 ? -55.712 -39.724 6.193 1.00 84.64 238 ILE B O 1
ATOM 4481 N N . LEU B 1 239 ? -57.222 -40.110 4.574 1.00 80.73 239 LEU B N 1
ATOM 4482 C CA . LEU B 1 239 ? -58.151 -39.131 5.130 1.00 82.28 239 LEU B CA 1
ATOM 4483 C C . LEU B 1 239 ? -58.823 -39.642 6.401 1.00 83.24 239 LEU B C 1
ATOM 4484 O O . LEU B 1 239 ? -58.986 -38.879 7.360 1.00 84.98 239 LEU B O 1
ATOM 4489 N N . ASP B 1 240 ? -59.217 -40.921 6.432 1.00 79.50 240 ASP B N 1
ATOM 4490 C CA . ASP B 1 240 ? -59.837 -41.487 7.629 1.00 80.49 240 ASP B CA 1
ATOM 4491 C C . ASP B 1 240 ? -58.898 -41.478 8.821 1.00 79.31 240 ASP B C 1
ATOM 4492 O O . ASP B 1 240 ? -59.364 -41.528 9.963 1.00 80.25 240 ASP B O 1
ATOM 4497 N N . ARG B 1 241 ? -57.595 -41.418 8.586 1.00 84.77 241 ARG B N 1
ATOM 4498 C CA . ARG B 1 241 ? -56.623 -41.264 9.657 1.00 88.45 241 ARG B CA 1
ATOM 4499 C C . ARG B 1 241 ? -56.316 -39.801 9.969 1.00 87.60 241 ARG B C 1
ATOM 4500 O O . ARG B 1 241 ? -55.537 -39.529 10.890 1.00 89.75 241 ARG B O 1
ATOM 4508 N N . GLY B 1 242 ? -56.903 -38.857 9.227 1.00 83.45 242 GLY B N 1
ATOM 4509 C CA . GLY B 1 242 ? -56.692 -37.447 9.467 1.00 83.81 242 GLY B CA 1
ATOM 4510 C C . GLY B 1 242 ? -55.505 -36.831 8.753 1.00 92.69 242 GLY B C 1
ATOM 4511 O O . GLY B 1 242 ? -55.346 -35.602 8.800 1.00 93.12 242 GLY B O 1
ATOM 4512 N N . GLU B 1 243 ? -54.665 -37.634 8.101 1.00 90.11 243 GLU B N 1
ATOM 4513 C CA . GLU B 1 243 ? -53.520 -37.094 7.378 1.00 85.20 243 GLU B CA 1
ATOM 4514 C C . GLU B 1 243 ? -53.976 -36.377 6.111 1.00 84.19 243 GLU B C 1
ATOM 4515 O O . GLU B 1 243 ? -55.034 -36.675 5.543 1.00 83.08 243 GLU B O 1
ATOM 4521 N N . LYS B 1 244 ? -53.165 -35.419 5.671 1.00 83.83 244 LYS B N 1
ATOM 4522 C CA . LYS B 1 244 ? -53.525 -34.591 4.531 1.00 78.94 244 LYS B CA 1
ATOM 4523 C C . LYS B 1 244 ? -53.216 -35.311 3.231 1.00 71.50 244 LYS B C 1
ATOM 4524 O O . LYS B 1 244 ? -52.243 -36.060 3.137 1.00 69.03 244 LYS B O 1
ATOM 4530 N N . LEU B 1 245 ? -54.065 -35.093 2.234 1.00 71.92 245 LEU B N 1
ATOM 4531 C CA . LEU B 1 245 ? -53.841 -35.649 0.908 1.00 71.26 245 LEU B CA 1
ATOM 4532 C C . LEU B 1 245 ? -52.856 -34.781 0.144 1.00 65.02 245 LEU B C 1
ATOM 4533 O O . LEU B 1 245 ? -53.067 -33.573 -0.003 1.00 64.31 245 LEU B O 1
ATOM 4538 N N . MET B 1 246 ? -51.790 -35.400 -0.355 1.00 60.97 246 MET B N 1
ATOM 4539 C CA . MET B 1 246 ? -50.663 -34.667 -0.913 1.00 54.76 246 MET B CA 1
ATOM 4540 C C . MET B 1 246 ? -50.868 -34.459 -2.411 1.00 45.28 246 MET B C 1
ATOM 4541 O O . MET B 1 246 ? -51.155 -35.409 -3.144 1.00 50.14 246 MET B O 1
ATOM 4546 N N . GLY B 1 247 ? -50.734 -33.216 -2.859 1.00 44.73 247 GLY B N 1
ATOM 4547 C CA . GLY B 1 247 ? -50.880 -32.889 -4.262 1.00 46.25 247 GLY B CA 1
ATOM 4548 C C . GLY B 1 247 ? -52.253 -32.415 -4.697 1.00 43.22 247 GLY B C 1
ATOM 4549 O O . GLY B 1 247 ? -52.483 -32.271 -5.903 1.00 38.75 247 GLY B O 1
ATOM 4550 N N . PHE B 1 248 ? -53.168 -32.171 -3.763 1.00 46.47 248 PHE B N 1
ATOM 4551 C CA . PHE B 1 248 ? -54.550 -31.819 -4.090 1.00 43.45 248 PHE B CA 1
ATOM 4552 C C . PHE B 1 248 ? -55.036 -30.764 -3.114 1.00 42.93 248 PHE B C 1
ATOM 4553 O O . PHE B 1 248 ? -54.628 -30.747 -1.952 1.00 46.53 248 PHE B O 1
ATOM 4561 N N . GLY B 1 249 ? -55.908 -29.879 -3.591 1.00 40.63 249 GLY B N 1
ATOM 4562 C CA . GLY B 1 249 ? -56.425 -28.837 -2.719 1.00 40.93 249 GLY B CA 1
ATOM 4563 C C . GLY B 1 249 ? -57.170 -27.776 -3.502 1.00 37.04 249 GLY B C 1
ATOM 4564 O O . GLY B 1 249 ? -57.592 -28.004 -4.633 1.00 41.45 249 GLY B O 1
ATOM 4565 N N . HIS B 1 250 ? -57.284 -26.603 -2.891 1.00 39.20 250 HIS B N 1
ATOM 4566 C CA . HIS B 1 250 ? -58.046 -25.510 -3.481 1.00 43.31 250 HIS B CA 1
ATOM 4567 C C . HIS B 1 250 ? -57.545 -25.177 -4.885 1.00 47.64 250 HIS B C 1
ATOM 4568 O O . HIS B 1 250 ? -56.366 -25.345 -5.210 1.00 43.80 250 HIS B O 1
ATOM 4575 N N . ARG B 1 251 ? -58.446 -24.675 -5.722 1.00 40.03 251 ARG B N 1
ATOM 4576 C CA . ARG B 1 251 ? -58.068 -24.421 -7.102 1.00 42.87 251 ARG B CA 1
ATOM 4577 C C . ARG B 1 251 ? -57.072 -23.263 -7.205 1.00 39.30 251 ARG B C 1
ATOM 4578 O O . ARG B 1 251 ? -57.068 -22.327 -6.396 1.00 37.62 251 ARG B O 1
ATOM 4586 N N . VAL B 1 252 ? -56.188 -23.364 -8.188 1.00 36.30 252 VAL B N 1
ATOM 4587 C CA . VAL B 1 252 ? -55.248 -22.308 -8.516 1.00 31.12 252 VAL B CA 1
ATOM 4588 C C . VAL B 1 252 ? -55.688 -21.566 -9.756 1.00 31.97 252 VAL B C 1
ATOM 4589 O O . VAL B 1 252 ? -55.839 -20.346 -9.749 1.00 32.33 252 VAL B O 1
ATOM 4593 N N . TYR B 1 253 ? -55.920 -22.306 -10.830 1.00 32.98 253 TYR B N 1
ATOM 4594 C CA . TYR B 1 253 ? -56.551 -21.790 -12.024 1.00 32.17 253 TYR B CA 1
ATOM 4595 C C . TYR B 1 253 ? -58.064 -21.990 -11.871 1.00 36.20 253 TYR B C 1
ATOM 4596 O O . TYR B 1 253 ? -58.524 -22.586 -10.898 1.00 31.09 253 TYR B O 1
ATOM 4605 N N . ARG B 1 254 ? -58.830 -21.486 -12.838 1.00 36.38 254 ARG B N 1
ATOM 4606 C CA . ARG B 1 254 ? -60.295 -21.592 -12.765 1.00 39.02 254 ARG B CA 1
ATOM 4607 C C . ARG B 1 254 ? -60.729 -23.047 -12.622 1.00 37.36 254 ARG B C 1
ATOM 4608 O O . ARG B 1 254 ? -61.610 -23.373 -11.813 1.00 39.80 254 ARG B O 1
ATOM 4616 N N . ALA B 1 255 ? -60.093 -23.944 -13.372 1.00 38.38 255 ALA B N 1
ATOM 4617 C CA . ALA B 1 255 ? -60.309 -25.372 -13.230 1.00 34.75 255 ALA B CA 1
ATOM 4618 C C . ALA B 1 255 ? -58.963 -26.080 -13.152 1.00 38.92 255 ALA B C 1
ATOM 4619 O O . ALA B 1 255 ? -58.298 -26.032 -12.111 1.00 38.89 255 ALA B O 1
ATOM 4621 N N . GLU B 1 256 ? -58.561 -26.752 -14.230 1.00 39.51 256 GLU B N 1
ATOM 4622 C CA . GLU B 1 256 ? -57.301 -27.504 -14.227 1.00 33.69 256 GLU B CA 1
ATOM 4623 C C . GLU B 1 256 ? -56.127 -26.553 -14.434 1.00 33.00 256 GLU B C 1
ATOM 4624 O O . GLU B 1 256 ? -56.202 -25.643 -15.272 1.00 33.64 256 GLU B O 1
ATOM 4630 N N . ASP B 1 257 ? -55.060 -26.740 -13.643 1.00 36.28 257 ASP B N 1
ATOM 4631 C CA . ASP B 1 257 ? -53.806 -25.991 -13.834 1.00 33.95 257 ASP B CA 1
ATOM 4632 C C . ASP B 1 257 ? -53.224 -26.412 -15.176 1.00 33.43 257 ASP B C 1
ATOM 4633 O O . ASP B 1 257 ? -52.978 -27.610 -15.374 1.00 30.28 257 ASP B O 1
ATOM 4638 N N . PRO B 1 258 ? -53.040 -25.504 -16.137 1.00 33.75 258 PRO B N 1
ATOM 4639 C CA . PRO B 1 258 ? -52.517 -25.962 -17.436 1.00 32.48 258 PRO B CA 1
ATOM 4640 C C . PRO B 1 258 ? -51.175 -26.648 -17.291 1.00 38.53 258 PRO B C 1
ATOM 4641 O O . PRO B 1 258 ? -50.889 -27.614 -18.009 1.00 35.05 258 PRO B O 1
ATOM 4645 N N . ARG B 1 259 ? -50.363 -26.198 -16.332 1.00 38.66 259 ARG B N 1
ATOM 4646 C CA . ARG B 1 259 ? -49.087 -26.852 -16.086 1.00 33.77 259 ARG B CA 1
ATOM 4647 C C . ARG B 1 259 ? -49.288 -28.297 -15.659 1.00 34.59 259 ARG B C 1
ATOM 4648 O O . ARG B 1 259 ? -48.521 -29.181 -16.063 1.00 32.65 259 ARG B O 1
ATOM 4656 N N . ALA B 1 260 ? -50.323 -28.571 -14.856 1.00 34.60 260 ALA B N 1
ATOM 4657 C CA . ALA B 1 260 ? -50.544 -29.955 -14.446 1.00 33.06 260 ALA B CA 1
ATOM 4658 C C . ALA B 1 260 ? -50.971 -30.812 -15.629 1.00 35.23 260 ALA B C 1
ATOM 4659 O O . ALA B 1 260 ? -50.598 -31.997 -15.718 1.00 35.28 260 ALA B O 1
ATOM 4661 N N . ARG B 1 261 ? -51.759 -30.231 -16.534 1.00 42.62 261 ARG B N 1
ATOM 4662 C CA . ARG B 1 261 ? -52.171 -30.943 -17.739 1.00 35.31 261 ARG B CA 1
ATOM 4663 C C . ARG B 1 261 ? -50.964 -31.348 -18.582 1.00 37.75 261 ARG B C 1
ATOM 4664 O O . ARG B 1 261 ? -50.844 -32.517 -18.975 1.00 34.33 261 ARG B O 1
ATOM 4672 N N . VAL B 1 262 ? -50.051 -30.402 -18.861 1.00 38.38 262 VAL B N 1
ATOM 4673 C CA . VAL B 1 262 ? -48.933 -30.732 -19.750 1.00 36.83 262 VAL B CA 1
ATOM 4674 C C . VAL B 1 262 ? -47.956 -31.685 -19.084 1.00 39.32 262 VAL B C 1
ATOM 4675 O O . VAL B 1 262 ? -47.328 -32.501 -19.768 1.00 44.42 262 VAL B O 1
ATOM 4679 N N . LEU B 1 263 ? -47.777 -31.598 -17.761 1.00 34.96 263 LEU B N 1
ATOM 4680 C CA . LEU B 1 263 ? -46.887 -32.547 -17.101 1.00 34.08 263 LEU B CA 1
ATOM 4681 C C . LEU B 1 263 ? -47.499 -33.937 -17.125 1.00 35.22 263 LEU B C 1
ATOM 4682 O O . LEU B 1 263 ? -46.801 -34.924 -17.359 1.00 31.20 263 LEU B O 1
ATOM 4687 N N . ARG B 1 264 ? -48.819 -34.033 -16.922 1.00 36.81 264 ARG B N 1
ATOM 4688 C CA . ARG B 1 264 ? -49.488 -35.321 -17.099 1.00 35.03 264 ARG B CA 1
ATOM 4689 C C . ARG B 1 264 ? -49.326 -35.825 -18.530 1.00 28.88 264 ARG B C 1
ATOM 4690 O O . ARG B 1 264 ? -48.986 -36.985 -18.742 1.00 35.22 264 ARG B O 1
ATOM 4698 N N . ALA B 1 265 ? -49.541 -34.956 -19.523 1.00 30.91 265 ALA B N 1
ATOM 4699 C CA . ALA B 1 265 ? -49.357 -35.359 -20.915 1.00 30.55 265 ALA B CA 1
ATOM 4700 C C . ALA B 1 265 ? -47.914 -35.767 -21.199 1.00 45.09 265 ALA B C 1
ATOM 4701 O O . ALA B 1 265 ? -47.671 -36.620 -22.061 1.00 37.59 265 ALA B O 1
ATOM 4703 N N . ALA B 1 266 ? -46.944 -35.172 -20.489 1.00 40.80 266 ALA B N 1
ATOM 4704 C CA . ALA B 1 266 ? -45.564 -35.614 -20.651 1.00 37.01 266 ALA B CA 1
ATOM 4705 C C . ALA B 1 266 ? -45.343 -37.003 -20.062 1.00 34.15 266 ALA B C 1
ATOM 4706 O O . ALA B 1 266 ? -44.808 -37.878 -20.746 1.00 36.60 266 ALA B O 1
ATOM 4708 N N . ALA B 1 267 ? -45.734 -37.244 -18.804 1.00 32.12 267 ALA B N 1
ATOM 4709 C CA . ALA B 1 267 ? -45.495 -38.568 -18.238 1.00 30.88 267 ALA B CA 1
ATOM 4710 C C . ALA B 1 267 ? -46.197 -39.661 -19.038 1.00 53.27 267 ALA B C 1
ATOM 4711 O O . ALA B 1 267 ? -45.718 -40.807 -19.081 1.00 45.68 267 ALA B O 1
ATOM 4713 N N . GLU B 1 268 ? -47.339 -39.333 -19.662 1.00 41.54 268 GLU B N 1
ATOM 4714 C CA . GLU B 1 268 ? -47.986 -40.276 -20.571 1.00 44.74 268 GLU B CA 1
ATOM 4715 C C . GLU B 1 268 ? -47.157 -40.451 -21.838 1.00 38.66 268 GLU B C 1
ATOM 4716 O O . GLU B 1 268 ? -46.809 -41.574 -22.204 1.00 38.44 268 GLU B O 1
ATOM 4722 N N . ARG B 1 269 ? -46.864 -39.337 -22.527 1.00 38.68 269 ARG B N 1
ATOM 4723 C CA . ARG B 1 269 ? -45.957 -39.256 -23.674 1.00 40.97 269 ARG B CA 1
ATOM 4724 C C . ARG B 1 269 ? -44.7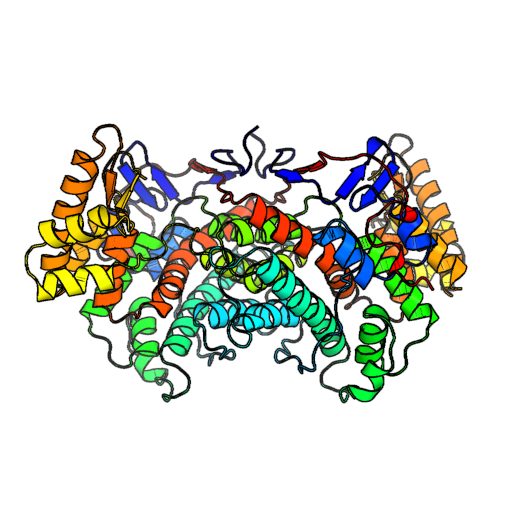92 -40.226 -23.581 1.00 47.88 269 ARG B C 1
ATOM 4725 O O . ARG B 1 269 ? -44.607 -41.114 -24.421 1.00 41.71 269 ARG B O 1
ATOM 4733 N N . LEU B 1 270 ? -43.971 -40.001 -22.563 1.00 40.55 270 LEU B N 1
ATOM 4734 C CA . LEU B 1 270 ? -42.683 -40.631 -22.383 1.00 39.23 270 LEU B CA 1
ATOM 4735 C C . LEU B 1 270 ? -42.795 -42.036 -21.838 1.00 41.40 270 LEU B C 1
ATOM 4736 O O . LEU B 1 270 ? -41.770 -42.716 -21.728 1.00 40.16 270 LEU B O 1
ATOM 4741 N N . GLY B 1 271 ? -44.002 -42.506 -21.534 1.00 41.00 271 GLY B N 1
ATOM 4742 C CA . GLY B 1 271 ? -44.095 -43.871 -21.056 1.00 39.33 271 GLY B CA 1
ATOM 4743 C C . GLY B 1 271 ? -43.662 -44.035 -19.616 1.00 41.12 271 GLY B C 1
ATOM 4744 O O . GLY B 1 271 ? -43.243 -45.125 -19.225 1.00 39.67 271 GLY B O 1
ATOM 4745 N N . ALA B 1 272 ? -43.771 -42.984 -18.815 1.00 41.91 272 ALA B N 1
ATOM 4746 C CA . ALA B 1 272 ? -43.395 -43.067 -17.406 1.00 40.82 272 ALA B CA 1
ATOM 4747 C C . ALA B 1 272 ? -44.079 -44.246 -16.726 1.00 46.38 272 ALA B C 1
ATOM 4748 O O . ALA B 1 272 ? -45.324 -44.319 -16.724 1.00 47.13 272 ALA B O 1
ATOM 4750 N N . PRO B 1 273 ? -43.320 -45.177 -16.143 1.00 37.54 273 PRO B N 1
ATOM 4751 C CA . PRO B 1 273 ? -43.928 -46.377 -15.529 1.00 48.89 273 PRO B CA 1
ATOM 4752 C C . PRO B 1 273 ? -44.944 -46.112 -14.427 1.00 44.99 273 PRO B C 1
ATOM 4753 O O . PRO B 1 273 ? -45.790 -46.979 -14.170 1.00 47.83 273 PRO B O 1
ATOM 4757 N N . ARG B 1 274 ? -44.878 -44.978 -13.737 1.00 46.69 274 ARG B N 1
ATOM 4758 C CA . ARG B 1 274 ? -45.859 -44.700 -12.693 1.00 48.49 274 ARG B CA 1
ATOM 4759 C C . ARG B 1 274 ? -47.139 -44.057 -13.222 1.00 43.95 274 ARG B C 1
ATOM 4760 O O . ARG B 1 274 ? -48.074 -43.862 -12.437 1.00 43.78 274 ARG B O 1
ATOM 4768 N N . TYR B 1 275 ? -47.198 -43.721 -14.521 1.00 40.74 275 TYR B N 1
ATOM 4769 C CA . TYR B 1 275 ? -48.310 -42.937 -15.052 1.00 45.86 275 TYR B CA 1
ATOM 4770 C C . TYR B 1 275 ? -49.655 -43.581 -14.748 1.00 49.59 275 TYR B C 1
ATOM 4771 O O . TYR B 1 275 ? -50.632 -42.870 -14.487 1.00 50.87 275 TYR B O 1
ATOM 4780 N N . GLU B 1 276 ? -49.724 -44.916 -14.752 1.00 48.04 276 GLU B N 1
ATOM 4781 C CA . GLU B 1 276 ? -50.998 -45.588 -14.505 1.00 52.77 276 GLU B CA 1
ATOM 4782 C C . GLU B 1 276 ? -51.451 -45.409 -13.060 1.00 52.31 276 GLU B C 1
ATOM 4783 O O . GLU B 1 276 ? -52.603 -45.037 -12.803 1.00 53.48 276 GLU B O 1
ATOM 4789 N N . VAL B 1 277 ? -50.564 -45.675 -12.102 1.00 46.89 277 VAL B N 1
ATOM 4790 C CA . VAL B 1 277 ? -50.937 -45.503 -10.701 1.00 47.80 277 VAL B CA 1
ATOM 4791 C C . VAL B 1 277 ? -51.259 -44.043 -10.413 1.00 55.09 277 VAL B C 1
ATOM 4792 O O . VAL B 1 277 ? -52.227 -43.735 -9.708 1.00 53.23 277 VAL B O 1
ATOM 4796 N N . ALA B 1 278 ? -50.471 -43.120 -10.975 1.00 46.97 278 ALA B N 1
ATOM 4797 C CA . ALA B 1 278 ? -50.680 -41.700 -10.707 1.00 47.97 278 ALA B CA 1
ATOM 4798 C C . ALA B 1 278 ? -52.020 -41.219 -11.252 1.00 49.28 278 ALA B C 1
ATOM 4799 O O . ALA B 1 278 ? -52.682 -40.375 -10.639 1.00 48.04 278 ALA B O 1
ATOM 4801 N N . VAL B 1 279 ? -52.414 -41.716 -12.426 1.00 52.36 279 VAL B N 1
ATOM 4802 C CA . VAL B 1 279 ? -53.728 -41.392 -12.970 1.00 54.00 279 VAL B CA 1
ATOM 4803 C C . VAL B 1 279 ? -54.822 -41.927 -12.050 1.00 59.61 279 VAL B C 1
ATOM 4804 O O . VAL B 1 279 ? -55.807 -41.235 -11.762 1.00 56.15 279 VAL B O 1
ATOM 4808 N N . ALA B 1 280 ? -54.662 -43.167 -11.570 1.00 49.93 280 ALA B N 1
ATOM 4809 C CA . ALA B 1 280 ? -55.681 -43.740 -10.698 1.00 55.16 280 ALA B CA 1
ATOM 4810 C C . ALA B 1 280 ? -55.767 -42.980 -9.390 1.00 57.15 280 ALA B C 1
ATOM 4811 O O . ALA B 1 280 ? -56.860 -42.813 -8.834 1.00 55.65 280 ALA B O 1
ATOM 4813 N N . VAL B 1 281 ? -54.632 -42.483 -8.902 1.00 46.61 281 VAL B N 1
ATOM 4814 C CA . VAL B 1 281 ? -54.624 -41.732 -7.652 1.00 52.77 281 VAL B CA 1
ATOM 4815 C C . VAL B 1 281 ? -55.220 -40.342 -7.852 1.00 52.07 281 VAL B C 1
ATOM 4816 O O . VAL B 1 281 ? -55.892 -39.808 -6.960 1.00 51.23 281 VAL B O 1
ATOM 4820 N N . GLU B 1 282 ? -54.975 -39.729 -9.017 1.00 45.36 282 GLU B N 1
ATOM 4821 C CA . GLU B 1 282 ? -55.536 -38.413 -9.288 1.00 46.72 282 GLU B CA 1
ATOM 4822 C C . GLU B 1 282 ? -57.053 -38.473 -9.286 1.00 53.61 282 GLU B C 1
ATOM 4823 O O . GLU B 1 282 ? -57.721 -37.622 -8.689 1.00 45.31 282 GLU B O 1
ATOM 4829 N N . GLN B 1 283 ? -57.616 -39.489 -9.933 1.00 53.21 283 GLN B N 1
ATOM 4830 C CA . GLN B 1 283 ? -59.070 -39.580 -9.981 1.00 56.75 283 GLN B CA 1
ATOM 4831 C C . GLN B 1 283 ? -59.643 -39.995 -8.629 1.00 54.13 283 GLN B C 1
ATOM 4832 O O . GLN B 1 283 ? -60.676 -39.468 -8.202 1.00 57.35 283 GLN B O 1
ATOM 4838 N N . ALA B 1 284 ? -58.976 -40.913 -7.925 1.00 54.03 284 ALA B N 1
ATOM 4839 C CA . ALA B 1 284 ? -59.466 -41.321 -6.612 1.00 56.56 284 ALA B CA 1
ATOM 4840 C C . ALA B 1 284 ? -59.407 -40.170 -5.616 1.00 60.03 284 ALA B C 1
ATOM 4841 O O . ALA B 1 284 ? -60.347 -39.963 -4.842 1.00 58.81 284 ALA B O 1
ATOM 4843 N N . ALA B 1 285 ? -58.313 -39.409 -5.623 1.00 56.48 285 ALA B N 1
ATOM 4844 C CA . ALA B 1 285 ? -58.170 -38.307 -4.680 1.00 56.91 285 ALA B CA 1
ATOM 4845 C C . ALA B 1 285 ? -59.121 -37.161 -5.006 1.00 53.01 285 ALA B C 1
ATOM 4846 O O . ALA B 1 285 ? -59.653 -36.511 -4.100 1.00 48.30 285 ALA B O 1
ATOM 4848 N N . LEU B 1 286 ? -59.335 -36.885 -6.291 1.00 47.80 286 LEU B N 1
ATOM 4849 C CA . LEU B 1 286 ? -60.244 -35.807 -6.657 1.00 53.15 286 LEU B CA 1
ATOM 4850 C C . LEU B 1 286 ? -61.678 -36.174 -6.298 1.00 57.81 286 LEU B C 1
ATOM 4851 O O . LEU B 1 286 ? -62.404 -35.371 -5.698 1.00 50.00 286 LEU B O 1
ATOM 4856 N N . SER B 1 287 ? -62.096 -37.397 -6.639 1.00 51.71 287 SER B N 1
ATOM 4857 C CA . SER B 1 287 ? -63.453 -37.819 -6.306 1.00 60.04 287 SER B CA 1
ATOM 4858 C C . SER B 1 287 ? -63.653 -37.887 -4.799 1.00 59.32 287 SER B C 1
ATOM 4859 O O . SER B 1 287 ? -64.707 -37.488 -4.291 1.00 65.60 287 SER B O 1
ATOM 4862 N N . GLU B 1 288 ? -62.642 -38.359 -4.066 1.00 60.13 288 GLU B N 1
ATOM 4863 C CA . GLU B 1 288 ? -62.781 -38.478 -2.618 1.00 64.05 288 GLU B CA 1
ATOM 4864 C C . GLU B 1 288 ? -62.910 -37.106 -1.965 1.00 63.69 288 GLU B C 1
ATOM 4865 O O . GLU B 1 288 ? -63.848 -36.862 -1.193 1.00 63.00 288 GLU B O 1
ATOM 4871 N N . LEU B 1 289 ? -61.985 -36.188 -2.273 1.00 63.20 289 LEU B N 1
ATOM 4872 C CA . LEU B 1 289 ? -62.009 -34.870 -1.638 1.00 57.95 289 LEU B CA 1
ATOM 4873 C C . LEU B 1 289 ? -63.260 -34.101 -2.024 1.00 56.76 289 LEU B C 1
ATOM 4874 O O . LEU B 1 289 ? -63.873 -33.436 -1.182 1.00 59.93 289 LEU B O 1
ATOM 4879 N N . ARG B 1 290 ? -63.650 -34.182 -3.295 1.00 55.17 290 ARG B N 1
ATOM 4880 C CA . ARG B 1 290 ? -64.815 -33.443 -3.764 1.00 56.00 290 ARG B CA 1
ATOM 4881 C C . ARG B 1 290 ? -66.096 -33.926 -3.082 1.00 62.73 290 ARG B C 1
ATOM 4882 O O . ARG B 1 290 ? -66.971 -33.120 -2.743 1.00 61.48 290 ARG B O 1
ATOM 4890 N N . GLU B 1 291 ? -66.213 -35.237 -2.859 1.00 61.78 291 GLU B N 1
ATOM 4891 C CA . GLU B 1 291 ? -67.374 -35.790 -2.167 1.00 66.35 291 GLU B CA 1
ATOM 4892 C C . GLU B 1 291 ? -67.429 -35.316 -0.722 1.00 66.43 291 GLU B C 1
ATOM 4893 O O . GLU B 1 291 ? -68.485 -34.902 -0.230 1.00 67.79 291 GLU B O 1
ATOM 4899 N N . ARG B 1 292 ? -66.289 -35.363 -0.027 1.00 63.48 292 ARG B N 1
ATOM 4900 C CA . ARG B 1 292 ? -66.272 -35.057 1.398 1.00 61.74 292 ARG B CA 1
ATOM 4901 C C . ARG B 1 292 ? -66.535 -33.582 1.670 1.00 63.80 292 ARG B C 1
ATOM 4902 O O . ARG B 1 292 ? -66.977 -33.231 2.769 1.00 65.12 292 ARG B O 1
ATOM 4910 N N . ARG B 1 293 ? -66.265 -32.709 0.701 1.00 57.81 293 ARG B N 1
ATOM 4911 C CA . ARG B 1 293 ? -66.548 -31.277 0.823 1.00 59.65 293 ARG B CA 1
ATOM 4912 C C . ARG B 1 293 ? -67.066 -30.777 -0.517 1.00 63.08 293 ARG B C 1
ATOM 4913 O O . ARG B 1 293 ? -66.308 -30.237 -1.336 1.00 55.06 293 ARG B O 1
ATOM 4921 N N . PRO B 1 294 ? -68.368 -30.953 -0.784 1.00 59.50 294 PRO B N 1
ATOM 4922 C CA . PRO B 1 294 ? -68.919 -30.504 -2.073 1.00 50.03 294 PRO B CA 1
ATOM 4923 C C . PRO B 1 294 ? -68.928 -28.998 -2.235 1.00 48.01 294 PRO B C 1
ATOM 4924 O O . PRO B 1 294 ? -69.078 -28.520 -3.365 1.00 46.38 294 PRO B O 1
ATOM 4928 N N . ASP B 1 295 ? -68.746 -28.241 -1.153 1.00 48.32 295 ASP B N 1
ATOM 4929 C CA . ASP B 1 295 ? -68.691 -26.781 -1.174 1.00 50.61 295 ASP B CA 1
ATOM 4930 C C . ASP B 1 295 ? -67.293 -26.236 -1.452 1.00 51.28 295 ASP B C 1
ATOM 4931 O O . ASP B 1 295 ? -67.110 -25.011 -1.453 1.00 48.71 295 ASP B O 1
ATOM 4936 N N . ARG B 1 296 ? -66.313 -27.113 -1.656 1.00 50.61 296 ARG B N 1
ATOM 4937 C CA . ARG B 1 296 ? -64.914 -26.746 -1.823 1.00 52.94 296 ARG B CA 1
ATOM 4938 C C . ARG B 1 296 ? -64.484 -27.059 -3.252 1.00 45.65 296 ARG B C 1
ATOM 4939 O O . ARG B 1 296 ? -64.774 -28.140 -3.768 1.00 44.52 296 ARG B O 1
ATOM 4947 N N . ALA B 1 297 ? -63.798 -26.122 -3.898 1.00 41.33 297 ALA B N 1
ATOM 4948 C CA . ALA B 1 297 ? -63.194 -26.414 -5.196 1.00 43.45 297 ALA B CA 1
ATOM 4949 C C . ALA B 1 297 ? -61.891 -27.180 -4.981 1.00 42.15 297 ALA B C 1
ATOM 4950 O O . ALA B 1 297 ? -60.990 -26.689 -4.296 1.00 49.07 297 ALA B O 1
ATOM 4952 N N . ILE B 1 298 ? -61.803 -28.380 -5.547 1.00 39.10 298 ILE B N 1
ATOM 4953 C CA . ILE B 1 298 ? -60.649 -29.262 -5.412 1.00 39.58 298 ILE B CA 1
ATOM 4954 C C . ILE B 1 298 ? -60.043 -29.470 -6.792 1.00 41.36 298 ILE B C 1
ATOM 4955 O O . ILE B 1 298 ? -60.745 -29.892 -7.716 1.00 40.87 298 ILE B O 1
ATOM 4960 N N . GLU B 1 299 ? -58.734 -29.201 -6.930 1.00 37.98 299 GLU B N 1
ATOM 4961 C CA . GLU B 1 299 ? -58.042 -29.508 -8.173 1.00 34.95 299 GLU B CA 1
ATOM 4962 C C . GLU B 1 299 ? -56.699 -30.175 -7.865 1.00 36.27 299 GLU B C 1
ATOM 4963 O O . GLU B 1 299 ? -56.219 -30.166 -6.725 1.00 33.29 299 GLU B O 1
ATOM 4969 N N . THR B 1 300 ? -56.110 -30.777 -8.895 1.00 34.40 300 THR B N 1
ATOM 4970 C CA . THR B 1 300 ? -54.783 -31.380 -8.769 1.00 36.54 300 THR B CA 1
ATOM 4971 C C . THR B 1 300 ? -53.725 -30.279 -8.757 1.00 36.36 300 THR B C 1
ATOM 4972 O O . THR B 1 300 ? -53.646 -29.475 -9.696 1.00 37.74 300 THR B O 1
ATOM 4976 N N . ASN B 1 301 ? -52.939 -30.216 -7.684 1.00 39.39 301 ASN B N 1
ATOM 4977 C CA . ASN B 1 301 ? -51.831 -29.274 -7.653 1.00 38.24 301 ASN B CA 1
ATOM 4978 C C . ASN B 1 301 ? -50.834 -29.674 -8.723 1.00 34.56 301 ASN B C 1
ATOM 4979 O O . ASN B 1 301 ? -50.556 -30.859 -8.904 1.00 31.76 301 ASN B O 1
ATOM 4984 N N . VAL B 1 302 ? -50.310 -28.693 -9.459 1.00 38.70 302 VAL B N 1
ATOM 4985 C CA . VAL B 1 302 ? -49.253 -29.038 -10.410 1.00 43.26 302 VAL B CA 1
ATOM 4986 C C . VAL B 1 302 ? -48.133 -29.797 -9.714 1.00 37.02 302 VAL B C 1
ATOM 4987 O O . VAL B 1 302 ? -47.512 -30.667 -10.331 1.00 41.43 302 VAL B O 1
ATOM 4991 N N . GLU B 1 303 ? -47.925 -29.553 -8.408 1.00 36.76 303 GLU B N 1
ATOM 4992 C CA . GLU B 1 303 ? -46.891 -30.248 -7.648 1.00 39.53 303 GLU B CA 1
ATOM 4993 C C . GLU B 1 303 ? -47.036 -31.761 -7.693 1.00 38.21 303 GLU B C 1
ATOM 4994 O O . GLU B 1 303 ? -46.045 -32.469 -7.502 1.00 37.56 303 GLU B O 1
ATOM 5000 N N . PHE B 1 304 ? -48.239 -32.282 -7.932 1.00 39.90 304 PHE B N 1
ATOM 5001 C CA . PHE B 1 304 ? -48.431 -33.736 -7.972 1.00 32.58 304 PHE B CA 1
ATOM 5002 C C . PHE B 1 304 ? -47.774 -34.354 -9.203 1.00 32.02 304 PHE B C 1
ATOM 5003 O O . PHE B 1 304 ? -47.032 -35.338 -9.099 1.00 40.18 304 PHE B O 1
ATOM 5011 N N . TRP B 1 305 ? -48.050 -33.802 -10.382 1.00 33.24 305 TRP B N 1
ATOM 5012 C CA . TRP B 1 305 ? -47.440 -34.291 -11.608 1.00 36.93 305 TRP B CA 1
ATOM 5013 C C . TRP B 1 305 ? -45.986 -33.852 -11.755 1.00 42.57 305 TRP B C 1
ATOM 5014 O O . TRP B 1 305 ? -45.251 -34.464 -12.533 1.00 35.12 305 TRP B O 1
ATOM 5025 N N . ALA B 1 306 ? -45.562 -32.809 -11.035 1.00 39.09 306 ALA B N 1
ATOM 5026 C CA . ALA B 1 306 ? -44.138 -32.487 -11.017 1.00 36.05 306 ALA B CA 1
ATOM 5027 C C . ALA B 1 306 ? -43.349 -33.597 -10.344 1.00 42.03 306 ALA B C 1
ATOM 5028 O O . ALA B 1 306 ? -42.324 -34.041 -10.876 1.00 40.43 306 ALA B O 1
ATOM 5030 N N . ALA B 1 307 ? -43.815 -34.073 -9.181 1.00 41.83 307 ALA B N 1
ATOM 5031 C CA . ALA B 1 307 ? -43.137 -35.181 -8.511 1.00 41.36 307 ALA B CA 1
ATOM 5032 C C . ALA B 1 307 ? -43.059 -36.418 -9.401 1.00 43.42 307 ALA B C 1
ATOM 5033 O O . ALA B 1 307 ? -42.042 -37.127 -9.406 1.00 37.55 307 ALA B O 1
ATOM 5035 N N . VAL B 1 308 ? -44.114 -36.685 -10.166 1.00 45.52 308 VAL B N 1
ATOM 5036 C CA . VAL B 1 308 ? -44.122 -37.841 -11.056 1.00 39.74 308 VAL B CA 1
ATOM 5037 C C . VAL B 1 308 ? -43.090 -37.673 -12.171 1.00 40.73 308 VAL B C 1
ATOM 5038 O O . VAL B 1 308 ? -42.313 -38.589 -12.466 1.00 39.74 308 VAL B O 1
ATOM 5042 N N . VAL B 1 309 ? -43.077 -36.502 -12.815 1.00 41.55 309 VAL B N 1
ATOM 5043 C CA . VAL B 1 309 ? -42.187 -36.297 -13.951 1.00 35.54 309 VAL B CA 1
ATOM 5044 C C . VAL B 1 309 ? -40.736 -36.232 -13.479 1.00 39.23 309 VAL B C 1
ATOM 5045 O O . VAL B 1 309 ? -39.843 -36.809 -14.109 1.00 37.30 309 VAL B O 1
ATOM 5049 N N . LEU B 1 310 ? -40.494 -35.599 -12.325 1.00 37.54 310 LEU B N 1
ATOM 5050 C CA . LEU B 1 310 ? -39.142 -35.520 -11.773 1.00 40.95 310 LEU B CA 1
ATOM 5051 C C . LEU B 1 310 ? -38.646 -36.889 -11.327 1.00 40.08 310 LEU B C 1
ATOM 5052 O O . LEU B 1 310 ? -37.481 -37.249 -11.559 1.00 39.91 310 LEU B O 1
ATOM 5057 N N . ASP B 1 311 ? -39.500 -37.660 -10.662 1.00 36.44 311 ASP B N 1
ATOM 5058 C CA . ASP B 1 311 ? -39.086 -38.988 -10.215 1.00 37.90 311 ASP B CA 1
ATOM 5059 C C . ASP B 1 311 ? -38.846 -39.933 -11.394 1.00 44.98 311 ASP B C 1
ATOM 5060 O O . ASP B 1 311 ? -37.955 -40.796 -11.334 1.00 41.86 311 ASP B O 1
ATOM 5065 N N . PHE B 1 312 ? -39.617 -39.774 -12.477 1.00 42.65 312 PHE B N 1
ATOM 5066 C CA . PHE B 1 312 ? -39.374 -40.542 -13.699 1.00 42.48 312 PHE B CA 1
ATOM 5067 C C . PHE B 1 312 ? -37.950 -40.325 -14.216 1.00 38.60 312 PHE B C 1
ATOM 5068 O O . PHE B 1 312 ? -37.241 -41.288 -14.540 1.00 39.82 312 PHE B O 1
ATOM 5076 N N . ALA B 1 313 ? -37.516 -39.067 -14.281 1.00 33.50 313 ALA B N 1
ATOM 5077 C CA . ALA B 1 313 ? -36.174 -38.660 -14.699 1.00 36.82 313 ALA B CA 1
ATOM 5078 C C . ALA B 1 313 ? -35.094 -38.897 -13.632 1.00 40.57 313 ALA B C 1
ATOM 5079 O O . ALA B 1 313 ? -33.973 -38.390 -13.804 1.00 40.80 313 ALA B O 1
ATOM 5081 N N . ARG B 1 314 ? -35.413 -39.602 -12.545 1.00 36.23 314 ARG B N 1
ATOM 5082 C CA . ARG B 1 314 ? -34.471 -40.052 -11.521 1.00 46.99 314 ARG B CA 1
ATOM 5083 C C . ARG B 1 314 ? -34.057 -38.962 -10.545 1.00 42.64 314 ARG B C 1
ATOM 5084 O O . ARG B 1 314 ? -33.056 -39.126 -9.839 1.00 39.97 314 ARG B O 1
ATOM 5092 N N . VAL B 1 315 ? -34.809 -37.864 -10.473 1.00 36.53 315 VAL B N 1
ATOM 5093 C CA . VAL B 1 315 ? -34.603 -36.818 -9.474 1.00 28.91 315 VAL B CA 1
ATOM 5094 C C . VAL B 1 315 ? -35.076 -37.315 -8.114 1.00 38.98 315 VAL B C 1
ATOM 5095 O O . VAL B 1 315 ? -36.266 -37.653 -7.947 1.00 39.86 315 VAL B O 1
ATOM 5099 N N . PRO B 1 316 ? -34.198 -37.352 -7.116 1.00 35.76 316 PRO B N 1
ATOM 5100 C CA . PRO B 1 316 ? -34.607 -37.770 -5.771 1.00 39.63 316 PRO B CA 1
ATOM 5101 C C . PRO B 1 316 ? -35.373 -36.673 -5.053 1.00 39.84 316 PRO B C 1
ATOM 5102 O O . PRO B 1 316 ? -35.285 -35.490 -5.381 1.00 39.53 316 PRO B O 1
ATOM 5106 N N . ALA B 1 317 ? -36.063 -37.092 -3.986 1.00 45.47 317 ALA B N 1
ATOM 5107 C CA . ALA B 1 317 ? -36.953 -36.199 -3.245 1.00 46.10 317 ALA B CA 1
ATOM 5108 C C . ALA B 1 317 ? -36.226 -34.955 -2.748 1.00 44.82 317 ALA B C 1
ATOM 5109 O O . ALA B 1 317 ? -36.720 -33.836 -2.901 1.00 41.43 317 ALA B O 1
ATOM 5111 N N . ASN B 1 318 ? -35.055 -35.126 -2.137 1.00 43.99 318 ASN B N 1
ATOM 5112 C CA . ASN B 1 318 ? -34.326 -33.956 -1.632 1.00 43.06 318 ASN B CA 1
ATOM 5113 C C . ASN B 1 318 ? -33.669 -33.112 -2.728 1.00 38.12 318 ASN B C 1
ATOM 5114 O O . ASN B 1 318 ? -33.001 -32.117 -2.417 1.00 44.89 318 ASN B O 1
ATOM 5119 N N . MET B 1 319 ? -33.827 -33.465 -3.996 1.00 35.60 319 MET B N 1
ATOM 5120 C CA . MET B 1 319 ? -33.310 -32.647 -5.068 1.00 35.86 319 MET B CA 1
ATOM 5121 C C . MET B 1 319 ? -34.437 -31.905 -5.788 1.00 39.21 319 MET B C 1
ATOM 5122 O O . MET B 1 319 ? -34.166 -31.031 -6.609 1.00 33.13 319 MET B O 1
ATOM 5127 N N . MET B 1 320 ? -35.695 -32.225 -5.487 1.00 37.56 320 MET B N 1
ATOM 5128 C CA . MET B 1 320 ? -36.803 -31.648 -6.241 1.00 33.57 320 MET B CA 1
ATOM 5129 C C . MET B 1 320 ? -36.923 -30.137 -6.059 1.00 29.19 320 MET B C 1
ATOM 5130 O O . MET B 1 320 ? -37.133 -29.445 -7.067 1.00 32.39 320 MET B O 1
ATOM 5135 N N . PRO B 1 321 ? -36.711 -29.551 -4.873 1.00 29.31 321 PRO B N 1
ATOM 5136 C CA . PRO B 1 321 ? -36.647 -28.088 -4.806 1.00 28.83 321 PRO B CA 1
ATOM 5137 C C . PRO B 1 321 ? -35.562 -27.468 -5.664 1.00 33.41 321 PRO B C 1
ATOM 5138 O O . PRO B 1 321 ? -35.783 -26.399 -6.238 1.00 25.90 321 PRO B O 1
ATOM 5142 N N . ALA B 1 322 ? -34.383 -28.097 -5.772 1.00 30.97 322 ALA B N 1
ATOM 5143 C CA . ALA B 1 322 ? -33.359 -27.548 -6.639 1.00 27.86 322 ALA B CA 1
ATOM 5144 C C . ALA B 1 322 ? -33.767 -27.640 -8.104 1.00 27.12 322 ALA B C 1
ATOM 5145 O O . ALA B 1 322 ? -33.409 -26.761 -8.895 1.00 31.47 322 ALA B O 1
ATOM 5147 N N . MET B 1 323 ? -34.524 -28.666 -8.482 1.00 26.06 323 MET B N 1
ATOM 5148 C CA . MET B 1 323 ? -34.928 -28.773 -9.884 1.00 26.19 323 MET B CA 1
ATOM 5149 C C . MET B 1 323 ? -35.971 -27.732 -10.223 1.00 29.37 323 MET B C 1
ATOM 5150 O O . MET B 1 323 ? -35.979 -27.199 -11.345 1.00 25.59 323 MET B O 1
ATOM 5155 N N . PHE B 1 324 ? -36.837 -27.412 -9.249 1.00 30.85 324 PHE B N 1
ATOM 5156 C CA . PHE B 1 324 ? -37.782 -26.307 -9.409 1.00 30.43 324 PHE B CA 1
ATOM 5157 C C . PHE B 1 324 ? -37.041 -24.987 -9.577 1.00 31.44 324 PHE B C 1
ATOM 5158 O O . PHE B 1 324 ? -37.320 -24.212 -10.503 1.00 33.45 324 PHE B O 1
ATOM 5166 N N . THR B 1 325 ? -36.062 -24.736 -8.702 1.00 33.63 325 THR B N 1
ATOM 5167 C CA . THR B 1 325 ? -35.190 -23.575 -8.829 1.00 29.38 325 THR B CA 1
ATOM 5168 C C . THR B 1 325 ? -34.613 -23.468 -10.230 1.00 29.97 325 THR B C 1
ATOM 5169 O O . THR B 1 325 ? -34.606 -22.382 -10.829 1.00 30.01 325 THR B O 1
ATOM 5173 N N . CYS B 1 326 ? -34.081 -24.578 -10.750 1.00 26.51 326 CYS B N 1
ATOM 5174 C CA . CYS B 1 326 ? -33.456 -24.562 -12.068 1.00 26.41 326 CYS B CA 1
ATOM 5175 C C . CYS B 1 326 ? -34.400 -23.994 -13.132 1.00 29.86 326 CYS B C 1
ATOM 5176 O O . CYS B 1 326 ? -34.050 -23.056 -13.862 1.00 30.26 326 CYS B O 1
ATOM 5179 N N . GLY B 1 327 ? -35.610 -24.549 -13.227 1.00 30.03 327 GLY B N 1
ATOM 5180 C CA . GLY B 1 327 ? -36.569 -24.031 -14.185 1.00 23.47 327 GLY B CA 1
ATOM 5181 C C . GLY B 1 327 ? -36.897 -22.575 -13.948 1.00 22.34 327 GLY B C 1
ATOM 5182 O O . GLY B 1 327 ? -36.953 -21.778 -14.886 1.00 27.74 327 GLY B O 1
ATOM 5183 N N . ARG B 1 328 ? -37.126 -22.206 -12.693 1.00 25.65 328 ARG B N 1
ATOM 5184 C CA . ARG B 1 328 ? -37.606 -20.865 -12.393 1.00 26.38 328 ARG B CA 1
ATOM 5185 C C . ARG B 1 328 ? -36.545 -19.800 -12.630 1.00 28.75 328 ARG B C 1
ATOM 5186 O O . ARG B 1 328 ? -36.879 -18.620 -12.632 1.00 29.89 328 ARG B O 1
ATOM 5194 N N . THR B 1 329 ? -35.265 -20.181 -12.846 1.00 27.28 329 THR B N 1
ATOM 5195 C CA . THR B 1 329 ? -34.261 -19.172 -13.174 1.00 30.68 329 THR B CA 1
ATOM 5196 C C . THR B 1 329 ? -34.683 -18.319 -14.369 1.00 25.21 329 THR B C 1
ATOM 5197 O O . THR B 1 329 ? -34.379 -17.120 -14.419 1.00 28.02 329 THR B O 1
ATOM 5201 N N . ALA B 1 330 ? -35.409 -18.911 -15.320 1.00 27.23 330 ALA B N 1
ATOM 5202 C CA . ALA B 1 330 ? -35.853 -18.161 -16.495 1.00 28.05 330 ALA B CA 1
ATOM 5203 C C . ALA B 1 330 ? -36.732 -16.972 -16.101 1.00 27.53 330 ALA B C 1
ATOM 5204 O O . ALA B 1 330 ? -36.420 -15.818 -16.430 1.00 30.18 330 ALA B O 1
ATOM 5206 N N . GLY B 1 331 ? -37.811 -17.233 -15.350 1.00 33.09 331 GLY B N 1
ATOM 5207 C CA . GLY B 1 331 ? -38.660 -16.141 -14.870 1.00 28.71 331 GLY B CA 1
ATOM 5208 C C . GLY B 1 331 ? -37.927 -15.152 -13.975 1.00 29.21 331 GLY B C 1
ATOM 5209 O O . GLY B 1 331 ? -38.066 -13.932 -14.137 1.00 29.51 331 GLY B O 1
ATOM 5210 N N . TRP B 1 332 ? -37.134 -15.659 -13.008 1.00 28.82 332 TRP B N 1
ATOM 5211 C CA . TRP B 1 332 ? -36.369 -14.749 -12.152 1.00 27.68 332 TRP B CA 1
ATOM 5212 C C . TRP B 1 332 ? -35.563 -13.789 -13.007 1.00 25.62 332 TRP B C 1
ATOM 5213 O O . TRP B 1 332 ? -35.638 -12.571 -12.829 1.00 30.55 332 TRP B O 1
ATOM 5224 N N . CYS B 1 333 ? -34.785 -14.324 -13.961 1.00 31.27 333 CYS B N 1
ATOM 5225 C CA . CYS B 1 333 ? -33.974 -13.446 -14.815 1.00 33.66 333 CYS B CA 1
ATOM 5226 C C . CYS B 1 333 ? -34.842 -12.468 -15.615 1.00 26.01 333 CYS B C 1
ATOM 5227 O O . CYS B 1 333 ? -34.498 -11.291 -15.765 1.00 28.23 333 CYS B O 1
ATOM 5230 N N . ALA B 1 334 ? -35.975 -12.933 -16.121 1.00 31.14 334 ALA B N 1
ATOM 5231 C CA . ALA B 1 334 ? -36.882 -12.036 -16.846 1.00 34.47 334 ALA B CA 1
ATOM 5232 C C . ALA B 1 334 ? -37.325 -10.876 -15.974 1.00 29.34 334 ALA B C 1
ATOM 5233 O O . ALA B 1 334 ? -37.305 -9.713 -16.409 1.00 28.06 334 ALA B O 1
ATOM 5235 N N . HIS B 1 335 ? -37.712 -11.173 -14.731 1.00 32.25 335 HIS B N 1
ATOM 5236 C CA . HIS B 1 335 ? -38.190 -10.147 -13.817 1.00 26.57 335 HIS B CA 1
ATOM 5237 C C . HIS B 1 335 ? -37.066 -9.284 -13.292 1.00 31.03 335 HIS B C 1
ATOM 5238 O O . HIS B 1 335 ? -37.279 -8.117 -12.958 1.00 24.97 335 HIS B O 1
ATOM 5245 N N . ILE B 1 336 ? -35.864 -9.851 -13.161 1.00 27.78 336 ILE B N 1
ATOM 5246 C CA . ILE B 1 336 ? -34.752 -9.025 -12.744 1.00 24.54 336 ILE B CA 1
ATOM 5247 C C . ILE B 1 336 ? -34.453 -7.965 -13.803 1.00 23.71 336 ILE B C 1
ATOM 5248 O O . ILE B 1 336 ? -34.201 -6.807 -13.483 1.00 27.15 336 ILE B O 1
ATOM 5253 N N . LEU B 1 337 ? -34.458 -8.350 -15.078 1.00 22.82 337 LEU B N 1
ATOM 5254 C CA . LEU B 1 337 ? -34.190 -7.390 -16.147 1.00 27.65 337 LEU B CA 1
ATOM 5255 C C . LEU B 1 337 ? -35.277 -6.321 -16.229 1.00 27.58 337 LEU B C 1
ATOM 5256 O O . LEU B 1 337 ? -34.983 -5.124 -16.370 1.00 29.36 337 LEU B O 1
ATOM 5261 N N . GLU B 1 338 ? -36.542 -6.738 -16.143 1.00 30.42 338 GLU B N 1
ATOM 5262 C CA . GLU B 1 338 ? -37.649 -5.776 -16.165 1.00 27.07 338 GLU B CA 1
ATOM 5263 C C . GLU B 1 338 ? -37.573 -4.820 -14.984 1.00 28.20 338 GLU B C 1
ATOM 5264 O O . GLU B 1 338 ? -37.799 -3.605 -15.125 1.00 31.25 338 GLU B O 1
ATOM 5270 N N . GLN B 1 339 ? -37.278 -5.354 -13.798 1.00 29.50 339 GLN B N 1
ATOM 5271 C CA . GLN B 1 339 ? -37.103 -4.520 -12.619 1.00 25.51 339 GLN B CA 1
ATOM 5272 C C . GLN B 1 339 ? -35.953 -3.545 -12.807 1.00 32.02 339 GLN B C 1
ATOM 5273 O O . GLN B 1 339 ? -36.008 -2.405 -12.325 1.00 33.60 339 GLN B O 1
ATOM 5279 N N . LYS B 1 340 ? -34.909 -3.968 -13.519 1.00 31.55 340 LYS B N 1
ATOM 5280 C CA . LYS B 1 340 ? -33.789 -3.065 -13.770 1.00 29.04 340 LYS B CA 1
ATOM 5281 C C . LYS B 1 340 ? -34.263 -1.834 -14.526 1.00 32.74 340 LYS B C 1
ATOM 5282 O O . LYS B 1 340 ? -33.985 -0.693 -14.126 1.00 36.37 340 LYS B O 1
ATOM 5288 N N . ARG B 1 341 ? -34.971 -2.052 -15.633 1.00 34.54 341 ARG B N 1
ATOM 5289 C CA . ARG B 1 341 ? -35.473 -0.940 -16.438 1.00 37.63 341 ARG B CA 1
ATOM 5290 C C . ARG B 1 341 ? -36.520 -0.126 -15.691 1.00 36.72 341 ARG B C 1
ATOM 5291 O O . ARG B 1 341 ? -36.655 1.079 -15.939 1.00 45.96 341 ARG B O 1
ATOM 5299 N N . LEU B 1 342 ? -37.269 -0.755 -14.782 1.00 33.57 342 LEU B N 1
ATOM 5300 C CA . LEU B 1 342 ? -38.252 -0.013 -13.998 1.00 36.93 342 LEU B CA 1
ATOM 5301 C C . LEU B 1 342 ? -37.570 1.048 -13.138 1.00 43.82 342 LEU B C 1
ATOM 5302 O O . LEU B 1 342 ? -38.014 2.197 -13.086 1.00 41.59 342 LEU B O 1
ATOM 5307 N N . GLY B 1 343 ? -36.462 0.703 -12.492 1.00 36.93 343 GLY B N 1
ATOM 5308 C CA . GLY B 1 343 ? -35.704 1.712 -11.772 1.00 37.87 343 GLY B CA 1
ATOM 5309 C C . GLY B 1 343 ? -36.401 2.297 -10.559 1.00 45.13 343 GLY B C 1
ATOM 5310 O O . GLY B 1 343 ? -36.163 3.457 -10.209 1.00 45.64 343 GLY B O 1
ATOM 5311 N N . LYS B 1 344 ? -37.250 1.523 -9.894 1.00 38.46 344 LYS B N 1
ATOM 5312 C CA . LYS B 1 344 ? -37.945 1.978 -8.696 1.00 46.38 344 LYS B CA 1
ATOM 5313 C C . LYS B 1 344 ? -37.628 1.021 -7.553 1.00 38.67 344 LYS B C 1
ATOM 5314 O O . LYS B 1 344 ? -37.841 -0.188 -7.682 1.00 37.78 344 LYS B O 1
ATOM 5320 N N . LEU B 1 345 ? -37.127 1.560 -6.440 1.00 44.50 345 LEU B N 1
ATOM 5321 C CA . LEU B 1 345 ? -36.896 0.742 -5.255 1.00 41.89 345 LEU B CA 1
ATOM 5322 C C . LEU B 1 345 ? -38.224 0.261 -4.679 1.00 43.63 345 LEU B C 1
ATOM 5323 O O . LEU B 1 345 ? -39.191 1.021 -4.592 1.00 42.90 345 LEU B O 1
ATOM 5328 N N . VAL B 1 346 ? -38.283 -1.003 -4.286 1.00 37.78 346 VAL B N 1
ATOM 5329 C CA . VAL B 1 346 ? -39.468 -1.509 -3.608 1.00 42.11 346 VAL B CA 1
ATOM 5330 C C . VAL B 1 346 ? -39.404 -1.068 -2.152 1.00 49.94 346 VAL B C 1
ATOM 5331 O O . VAL B 1 346 ? -38.369 -1.216 -1.492 1.00 46.13 346 VAL B O 1
ATOM 5335 N N . ARG B 1 347 ? -40.479 -0.446 -1.667 1.00 50.33 347 ARG B N 1
ATOM 5336 C CA . ARG B 1 347 ? -40.452 0.229 -0.367 1.00 54.52 347 ARG B CA 1
ATOM 5337 C C . ARG B 1 347 ? -41.815 0.197 0.301 1.00 49.12 347 ARG B C 1
ATOM 5338 O O . ARG B 1 347 ? -42.473 1.234 0.451 1.00 61.72 347 ARG B O 1
ATOM 5346 N N . PRO B 1 348 ? -42.263 -0.974 0.756 1.00 50.29 348 PRO B N 1
ATOM 5347 C CA . PRO B 1 348 ? -43.459 -1.028 1.607 1.00 46.97 348 PRO B CA 1
ATOM 5348 C C . PRO B 1 348 ? -43.134 -0.540 3.013 1.00 45.80 348 PRO B C 1
ATOM 5349 O O . PRO B 1 348 ? -41.975 -0.344 3.388 1.00 43.71 348 PRO B O 1
ATOM 5353 N N . SER B 1 349 ? -44.189 -0.333 3.793 1.00 44.32 349 SER B N 1
ATOM 5354 C CA . SER B 1 349 ? -44.021 0.203 5.130 1.00 38.73 349 SER B CA 1
ATOM 5355 C C . SER B 1 349 ? -44.676 -0.727 6.131 1.00 37.76 349 SER B C 1
ATOM 5356 O O . SER B 1 349 ? -45.357 -1.689 5.774 1.00 38.97 349 SER B O 1
ATOM 5359 N N . ALA B 1 350 ? -44.437 -0.426 7.400 1.00 42.66 350 ALA B N 1
ATOM 5360 C CA . ALA B 1 350 ? -45.039 -1.129 8.520 1.00 43.20 350 ALA B CA 1
ATOM 5361 C C . ALA B 1 350 ? -45.338 -0.107 9.608 1.00 39.27 350 ALA B C 1
ATOM 5362 O O . ALA B 1 350 ? -44.598 0.877 9.756 1.00 45.95 350 ALA B O 1
ATOM 5364 N N . ILE B 1 351 ? -46.421 -0.326 10.361 1.00 40.65 351 ILE B N 1
ATOM 5365 C CA . ILE B 1 351 ? -46.780 0.529 11.497 1.00 42.17 351 ILE B CA 1
ATOM 5366 C C . ILE B 1 351 ? -46.540 -0.217 12.793 1.00 34.92 351 ILE B C 1
ATOM 5367 O O . ILE B 1 351 ? -46.992 -1.354 12.949 1.00 35.47 351 ILE B O 1
ATOM 5372 N N . TYR B 1 352 ? -45.870 0.441 13.731 1.00 35.04 352 TYR B N 1
ATOM 5373 C CA . TYR B 1 352 ? -45.783 -0.080 15.080 1.00 33.86 352 TYR B CA 1
ATOM 5374 C C . TYR B 1 352 ? -47.165 -0.032 15.723 1.00 44.50 352 TYR B C 1
ATOM 5375 O O . TYR B 1 352 ? -47.840 1.005 15.699 1.00 38.17 352 TYR B O 1
ATOM 5384 N N . VAL B 1 353 ? -47.594 -1.163 16.273 1.00 33.46 353 VAL B N 1
ATOM 5385 C CA . VAL B 1 353 ? -48.831 -1.278 17.029 1.00 38.96 353 VAL B CA 1
ATOM 5386 C C . VAL B 1 353 ? -48.474 -1.987 18.333 1.00 44.06 353 VAL B C 1
ATOM 5387 O O . VAL B 1 353 ? -48.180 -3.187 18.332 1.00 47.48 353 VAL B O 1
ATOM 5391 N N . GLY B 1 354 ? -48.474 -1.258 19.438 1.00 40.83 354 GLY B N 1
ATOM 5392 C CA . GLY B 1 354 ? -48.123 -1.855 20.703 1.00 49.24 354 GLY B CA 1
ATOM 5393 C C . GLY B 1 354 ? -47.920 -0.838 21.804 1.00 56.45 354 GLY B C 1
ATOM 5394 O O . GLY B 1 354 ? -48.331 0.323 21.688 1.00 53.24 354 GLY B O 1
ATOM 5395 N N . PRO B 1 355 ? -47.302 -1.259 22.912 1.00 58.57 355 PRO B N 1
ATOM 5396 C CA . PRO B 1 355 ? -47.137 -0.341 24.048 1.00 60.27 355 PRO B CA 1
ATOM 5397 C C . PRO B 1 355 ? -46.290 0.872 23.687 1.00 53.91 355 PRO B C 1
ATOM 5398 O O . PRO B 1 355 ? -45.458 0.838 22.776 1.00 50.39 355 PRO B O 1
ATOM 5402 N N . GLY B 1 356 ? -46.546 1.965 24.401 1.00 50.13 356 GLY B N 1
ATOM 5403 C CA . GLY B 1 356 ? -45.840 3.204 24.188 1.00 47.16 356 GLY B CA 1
ATOM 5404 C C . GLY B 1 356 ? -44.532 3.228 24.946 1.00 40.48 356 GLY B C 1
ATOM 5405 O O . GLY B 1 356 ? -44.009 2.193 25.372 1.00 43.33 356 GLY B O 1
ATOM 5406 N N . PRO B 1 357 ? -43.999 4.421 25.158 1.00 36.06 357 PRO B N 1
ATOM 5407 C CA . PRO B 1 357 ? -42.668 4.535 25.759 1.00 29.81 357 PRO B CA 1
ATOM 5408 C C . PRO B 1 357 ? -42.615 3.985 27.179 1.00 41.63 357 PRO B C 1
ATOM 5409 O O . PRO B 1 357 ? -43.597 4.018 27.926 1.00 37.38 357 PRO B O 1
ATOM 5413 N N . ARG B 1 358 ? -41.447 3.452 27.535 1.00 39.31 358 ARG B N 1
ATOM 5414 C CA . ARG B 1 358 ? -41.199 2.905 28.863 1.00 35.37 358 ARG B CA 1
ATOM 5415 C C . ARG B 1 358 ? -39.693 2.938 29.084 1.00 32.85 358 ARG B C 1
ATOM 5416 O O . ARG B 1 358 ? -38.926 3.001 28.124 1.00 37.08 358 ARG B O 1
ATOM 5424 N N . SER B 1 359 ? -39.274 2.918 30.362 1.00 30.28 359 SER B N 1
ATOM 5425 C CA . SER B 1 359 ? -37.859 3.017 30.688 1.00 33.77 359 SER B CA 1
ATOM 5426 C C . SER B 1 359 ? -37.196 1.662 30.514 1.00 35.93 359 SER B C 1
ATOM 5427 O O . SER B 1 359 ? -37.860 0.626 30.582 1.00 35.46 359 SER B O 1
ATOM 5430 N N . PRO B 1 360 ? -35.884 1.636 30.303 1.00 37.99 360 PRO B N 1
ATOM 5431 C CA . PRO B 1 360 ? -35.199 0.332 30.275 1.00 36.04 360 PRO B CA 1
ATOM 5432 C C . PRO B 1 360 ? -35.400 -0.466 31.553 1.00 41.98 360 PRO B C 1
ATOM 5433 O O . PRO B 1 360 ? -35.552 -1.693 31.488 1.00 40.00 360 PRO B O 1
ATOM 5437 N N . GLU B 1 361 ? -35.442 0.203 32.710 1.00 44.73 361 GLU B N 1
ATOM 5438 C CA . GLU B 1 361 ? -35.569 -0.469 34.003 1.00 40.58 361 GLU B CA 1
ATOM 5439 C C . GLU B 1 361 ? -36.920 -1.132 34.198 1.00 40.51 361 GLU B C 1
ATOM 5440 O O . GLU B 1 361 ? -37.045 -2.007 35.063 1.00 42.80 361 GLU B O 1
ATOM 5446 N N . SER B 1 362 ? -37.925 -0.748 33.421 1.00 38.80 362 SER B N 1
ATOM 5447 C CA . SER B 1 362 ? -39.240 -1.374 33.479 1.00 39.33 362 SER B CA 1
ATOM 5448 C C . SER B 1 362 ? -39.341 -2.658 32.647 1.00 42.70 362 SER B C 1
ATOM 5449 O O . SER B 1 362 ? -40.399 -3.308 32.653 1.00 40.93 362 SER B O 1
ATOM 5452 N N . VAL B 1 363 ? -38.295 -3.032 31.910 1.00 40.78 363 VAL B N 1
ATOM 5453 C CA . VAL B 1 363 ? -38.376 -4.179 31.010 1.00 37.81 363 VAL B CA 1
ATOM 5454 C C . VAL B 1 363 ? -38.028 -5.439 31.785 1.00 36.74 363 VAL B C 1
ATOM 5455 O O . VAL B 1 363 ? -37.090 -5.450 32.594 1.00 39.24 363 VAL B O 1
ATOM 5459 N N . ASP B 1 364 ? -38.805 -6.496 31.545 1.00 40.67 364 ASP B N 1
ATOM 5460 C CA . ASP B 1 364 ? -38.526 -7.815 32.099 1.00 41.76 364 ASP B CA 1
ATOM 5461 C C . ASP B 1 364 ? -37.062 -8.179 31.896 1.00 37.08 364 ASP B C 1
ATOM 5462 O O . ASP B 1 364 ? -36.526 -8.064 30.787 1.00 34.63 364 ASP B O 1
ATOM 5467 N N 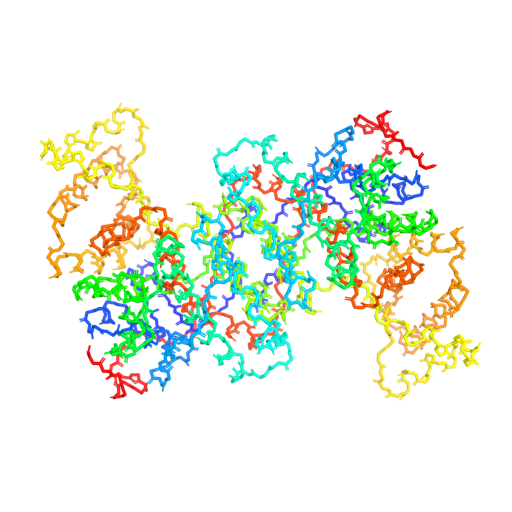. GLY B 1 365 ? -36.420 -8.603 32.974 1.00 39.19 365 GLY B N 1
ATOM 5468 C CA . GLY B 1 365 ? -35.045 -9.041 32.888 1.00 36.94 365 GLY B CA 1
ATOM 5469 C C . GLY B 1 365 ? -34.012 -7.942 32.867 1.00 46.05 365 GLY B C 1
ATOM 5470 O O . GLY B 1 365 ? -32.827 -8.239 32.671 1.00 40.39 365 GLY B O 1
ATOM 5471 N N . TRP B 1 366 ? -34.412 -6.678 33.058 1.00 38.92 366 TRP B N 1
ATOM 5472 C CA . TRP B 1 366 ? -33.419 -5.608 33.127 1.00 38.44 366 TRP B CA 1
ATOM 5473 C C . TRP B 1 366 ? -32.333 -5.900 34.164 1.00 40.08 366 TRP B C 1
ATOM 5474 O O . TRP B 1 366 ? -31.177 -5.510 33.982 1.00 42.15 366 TRP B O 1
ATOM 5485 N N . GLU B 1 367 ? -32.684 -6.584 35.252 1.00 47.60 367 GLU B N 1
ATOM 5486 C CA . GLU B 1 367 ? -31.728 -6.888 36.311 1.00 48.81 367 GLU B CA 1
ATOM 5487 C C . GLU B 1 367 ? -30.540 -7.716 35.810 1.00 54.47 367 GLU B C 1
ATOM 5488 O O . GLU B 1 367 ? -29.471 -7.698 36.436 1.00 56.41 367 GLU B O 1
ATOM 5494 N N . ARG B 1 368 ? -30.691 -8.431 34.694 1.00 43.49 368 ARG B N 1
ATOM 5495 C CA . ARG B 1 368 ? -29.605 -9.256 34.178 1.00 52.24 368 ARG B CA 1
ATOM 5496 C C . ARG B 1 368 ? -28.654 -8.472 33.288 1.00 54.58 368 ARG B C 1
ATOM 5497 O O . ARG B 1 368 ? -27.611 -9.004 32.887 1.00 52.19 368 ARG B O 1
ATOM 5505 N N . VAL B 1 369 ? -28.975 -7.222 32.993 1.00 44.63 369 VAL B N 1
ATOM 5506 C CA . VAL B 1 369 ? -28.154 -6.417 32.105 1.00 45.55 369 VAL B CA 1
ATOM 5507 C C . VAL B 1 369 ? -27.004 -5.827 32.897 1.00 51.64 369 VAL B C 1
ATOM 5508 O O . VAL B 1 369 ? -27.185 -5.345 34.022 1.00 56.03 369 VAL B O 1
ATOM 5512 N N . LEU B 1 370 ? -25.811 -5.895 32.314 1.00 52.18 370 LEU B N 1
ATOM 5513 C CA . LEU B 1 370 ? -24.611 -5.259 32.835 1.00 52.81 370 LEU B CA 1
ATOM 5514 C C . LEU B 1 370 ? -24.282 -4.076 31.941 1.00 59.05 370 LEU B C 1
ATOM 5515 O O . LEU B 1 370 ? -24.139 -4.242 30.724 1.00 61.09 370 LEU B O 1
ATOM 5520 N N . THR B 1 371 ? -24.162 -2.893 32.537 1.00 58.50 371 THR B N 1
ATOM 5521 C CA . THR B 1 371 ? -23.834 -1.677 31.806 1.00 66.47 371 THR B CA 1
ATOM 5522 C C . THR B 1 371 ? -22.351 -1.350 31.961 1.00 66.71 371 THR B C 1
ATOM 5523 O O . THR B 1 371 ? -21.725 -1.690 32.969 1.00 68.44 371 THR B O 1
ATOM 5527 N N . THR B 1 372 ? -21.796 -0.668 30.957 1.00 66.87 372 THR B N 1
ATOM 5528 C CA . THR B 1 372 ? -20.390 -0.235 30.980 1.00 70.12 372 THR B CA 1
ATOM 5529 C C . THR B 1 372 ? -20.111 0.751 32.127 1.00 76.33 372 THR B C 1
ATOM 5530 O O . THR B 1 372 ? -20.931 1.630 32.438 1.00 77.29 372 THR B O 1
#

Foldseek 3Di:
DDPDCVVPDDDDDQAWDPPQQVLFIDGNNHTLLVCLVVLPFLQQLLCCRQVVHGDPGQDAADDDQQPDQPVALLVSLLVSLLVCCVVVVFDFLVVDDLVVLLVVLSRSLLVLLLSLLNNQLHPVDDFADVVQLVPDDGSLSSSLCRRPVDFDPLLSSLLRLLLSLLAADPDFQLLVQLLQCLLVRGTNSNSLSVSSVRLPDPPRDDFQKPCVVLLVCCVPVVQLLVSLVVCVVVVHDHIQKDARDGPAENVLLVSLLVSCVVSVQVSSVSLVNNQVSNCCVVCVVPVPGHMYGHSSHSLVSSCVSSVQDPSSRSSSSSSSHSSRSSSSSSVSSVVNHNDDDDDDDDDDDDDDLVVDPCSVVDDD/DDPDCVVPDDDDDQAWDPQQAVQFTDGSNHTLLCCLVVLPFLQQSLCCRQPVHSDDGQDAADDDQQPDQPPALLVSLLVSLLVCCVVVVFDFLVPDDLVVLLVSLSRSLLVLLLSSLNNQLNDVDDFADVVQLVVDDDSLSSSLCRRPVDFDVLLSSLLRLLLSLLAADPDFDLLVQLLQVLLVRGTNSNSLSRSSVLLPDPPRALQAKPCVVVLVVCVVVVPLLVSLVVCVVVPHDDIQKFARDGSAENVSLVSLLVSCVVSVQVSSVSLVSNQVSNCVVVCVVCVVGHMYGRSSSSLCSSCVSSVNDNSSRSSSSSSSHSSHSSNSSSVSSVVNHNDDDDDDDDDDDDDDCVPDPPSVVDDDD

Nearest PDB structures (foldseek):
  8gi7-assembly1_A  TM=9.912E-01  e=5.855E-52  Mycobacterium tuberculosis H37Rv
  8gmi-assembly1_B  TM=9.930E-01  e=1.770E-51  Mycobacterium tuberculosis H37Rv
  8gll-assembly1_A  TM=9.813E-01  e=1.690E-51  Mycobacterium tuberculosis H37Rv
  8s97-assembly1_A-2  TM=9.802E-01  e=2.952E-49  Mycobacterium tuberculosis H37Rv
  8giw-assembly1_B  TM=9.812E-01  e=4.891E-50  Mycobacterium tuberculosis H37Rv

Secondary structure (DSSP, 8-state):
--SS-TT-EEEEESSEEEETTTTEEEETTEEHHHHHHTT--HHHHHHHHHHSSSSSPPPPPPP-------S-HHHHHHHHHHTHHHHHTPPPGGGS-HHHHHHHHHHHHHHHHHHHHHHHH-TTSPPPPHHHHTT-SSHHHHHHHHHHSS--HHHHHHHHHHHHHHS--SS-HHHHHHHHHHHTT--HHHHHHHHHHHHTSTTS--PPP--HHHHHHHHHH--HHHHHHHHHHTTPPPTTEES-SSSSS-HHHHHHHHHHHHHT-TTHHHHHHHHHHHHHHHHHH-TTS--EE-HHHHHHHHHHHTT--GGGHHHHHHHHHHHHHHHHHHHHHHH------EEEE-S--SB-GGGSTTTTT---/--TT-TT-EEEEESSEEEETTTTEEEETTEEHHHHHHTT--HHHHHHHHHHSSSSSPPPPPPP-------S-HHHHHHHHHHTHHHHHT---GGGS-HHHHHHHHHHHHHHHHHHHHHHHH-TTSPPPPHHHHTT-SSHHHHHHHHHHSS--HHHHHHHHHHHHHHS--SS-HHHHHHHHHHHTT--HHHHHHHHHHHHTSTTSS-PPP--HHHHHHHHHH--HHHHHHHHHHTTPPPTTEEE-SSSSS-HHHHHHHHHHHHTT-TTHHHHHHHHHHHHHHHHHH-TTS-EEE-HHHHHHHHHHHTT--GGGHHHHHHHHHHHHHHHHHHHHHHH------EEEE-S---B-GGGSTTGGG----